Protein AF-A0A933CQG8-F1 (afdb_monomer_lite)

Radius of gyration: 30.36 Å; chains: 1; bounding box: 68×54×109 Å

Structure (mmCIF, N/CA/C/O backbone):
data_AF-A0A933CQG8-F1
#
_entry.id   AF-A0A933CQG8-F1
#
loop_
_atom_site.group_PDB
_atom_site.id
_atom_site.type_symbol
_atom_site.label_atom_id
_atom_site.label_alt_id
_atom_site.label_comp_id
_atom_site.label_asym_id
_atom_site.label_entity_id
_atom_site.label_seq_id
_atom_site.pdbx_PDB_ins_code
_atom_site.Cartn_x
_atom_site.Cartn_y
_atom_site.Cartn_z
_atom_site.occupancy
_atom_site.B_iso_or_equiv
_atom_site.auth_seq_id
_atom_site.auth_comp_id
_atom_site.auth_asym_id
_atom_site.auth_atom_id
_atom_site.pdbx_PDB_model_num
ATOM 1 N N . MET A 1 1 ? 24.947 -31.688 -73.181 1.00 35.81 1 MET A N 1
ATOM 2 C CA . MET A 1 1 ? 24.833 -31.392 -71.735 1.00 35.81 1 MET A CA 1
ATOM 3 C C . MET A 1 1 ? 23.467 -30.772 -71.477 1.00 35.81 1 MET A C 1
ATOM 5 O O . MET A 1 1 ? 23.182 -29.772 -72.109 1.00 35.81 1 MET A O 1
ATOM 9 N N . ARG A 1 2 ? 22.657 -31.445 -70.636 1.00 34.78 2 ARG A N 1
ATOM 10 C CA . ARG A 1 2 ? 21.621 -30.967 -69.684 1.00 34.78 2 ARG A CA 1
ATOM 11 C C . ARG A 1 2 ? 20.876 -29.656 -70.024 1.00 34.78 2 ARG A C 1
ATOM 13 O O . ARG A 1 2 ? 21.520 -28.645 -70.223 1.00 34.78 2 ARG A O 1
ATOM 20 N N . LEU A 1 3 ? 19.556 -29.510 -69.938 1.00 34.88 3 LEU A N 1
ATOM 21 C CA . LEU A 1 3 ? 18.417 -30.322 -69.493 1.00 34.88 3 LEU A CA 1
ATOM 22 C C . LEU A 1 3 ? 17.161 -29.470 -69.799 1.00 34.88 3 LEU A C 1
ATOM 24 O O . LEU A 1 3 ? 17.241 -28.243 -69.852 1.00 34.88 3 LEU A O 1
ATOM 28 N N . ALA A 1 4 ? 16.025 -30.133 -69.995 1.00 39.94 4 ALA A N 1
ATOM 29 C CA . ALA A 1 4 ? 14.718 -29.563 -70.312 1.00 39.94 4 ALA A CA 1
ATOM 30 C C . ALA A 1 4 ? 14.222 -28.499 -69.309 1.00 39.94 4 ALA A C 1
ATOM 32 O O . ALA A 1 4 ? 14.457 -28.604 -68.107 1.00 39.94 4 ALA A O 1
ATOM 33 N N . ARG A 1 5 ? 13.448 -27.520 -69.796 1.00 39.25 5 ARG A N 1
ATOM 34 C CA . ARG A 1 5 ? 12.555 -26.689 -68.973 1.00 39.25 5 ARG A CA 1
ATOM 35 C C . ARG A 1 5 ? 11.135 -26.813 -69.512 1.00 39.25 5 ARG A C 1
ATOM 37 O O . ARG A 1 5 ? 10.734 -26.085 -70.413 1.00 39.25 5 ARG A O 1
ATOM 44 N N . SER A 1 6 ? 10.407 -27.778 -68.963 1.00 39.97 6 SER A N 1
ATOM 45 C CA . SER A 1 6 ? 8.963 -27.907 -69.130 1.00 39.97 6 SER A CA 1
ATOM 46 C C . SER A 1 6 ? 8.258 -26.856 -68.273 1.00 39.97 6 SER A C 1
ATOM 48 O O . SER A 1 6 ? 8.493 -26.774 -67.068 1.00 39.97 6 SER A O 1
ATOM 50 N N . LEU A 1 7 ? 7.394 -26.063 -68.909 1.00 42.53 7 LEU A N 1
ATOM 51 C CA . LEU A 1 7 ? 6.357 -25.272 -68.252 1.00 42.53 7 LEU A CA 1
ATOM 52 C C . LEU A 1 7 ? 5.396 -26.230 -67.534 1.00 42.53 7 LEU A C 1
ATOM 54 O O . LEU A 1 7 ? 4.759 -27.057 -68.184 1.00 42.53 7 LEU A O 1
ATOM 58 N N . ALA A 1 8 ? 5.265 -26.095 -66.216 1.00 39.94 8 ALA A N 1
ATOM 59 C CA . ALA A 1 8 ? 4.191 -26.709 -65.447 1.00 39.94 8 ALA A CA 1
ATOM 60 C C . ALA A 1 8 ? 3.319 -25.596 -64.857 1.00 39.94 8 ALA A C 1
ATOM 62 O O . ALA A 1 8 ? 3.712 -24.877 -63.940 1.00 39.94 8 ALA A O 1
ATOM 63 N N . LEU A 1 9 ? 2.147 -25.447 -65.466 1.00 41.19 9 LEU A N 1
ATOM 64 C CA . LEU A 1 9 ? 1.018 -24.653 -65.015 1.00 41.19 9 LEU A CA 1
ATOM 65 C C . LEU A 1 9 ? 0.399 -25.359 -63.796 1.00 41.19 9 LEU A C 1
ATOM 67 O O . LEU A 1 9 ? -0.143 -26.450 -63.947 1.00 41.19 9 LEU A O 1
ATOM 71 N N . CYS A 1 10 ? 0.465 -24.754 -62.609 1.00 34.78 10 CYS A N 1
ATOM 72 C CA . CYS A 1 10 ? -0.277 -25.223 -61.437 1.00 34.78 10 CYS A CA 1
ATOM 73 C C . CYS A 1 10 ? -1.303 -24.171 -61.009 1.00 34.78 10 CYS A C 1
ATOM 75 O O . CYS A 1 10 ? -0.966 -23.124 -60.460 1.00 34.78 10 CYS A O 1
ATOM 77 N N . LEU A 1 11 ? -2.564 -24.501 -61.293 1.00 39.56 11 LEU A N 1
ATOM 78 C CA . LEU A 1 11 ? -3.783 -23.918 -60.741 1.00 39.56 11 LEU A CA 1
ATOM 79 C C . LEU A 1 11 ? -3.739 -23.972 -59.201 1.00 39.56 11 LEU A C 1
ATOM 81 O O . LEU A 1 11 ? -3.589 -25.054 -58.634 1.00 39.56 11 LEU A O 1
ATOM 85 N N . LEU A 1 12 ? -3.937 -22.838 -58.527 1.00 37.34 12 LEU A N 1
ATOM 86 C CA . LEU A 1 12 ? -4.222 -22.788 -57.090 1.00 37.34 12 LEU A CA 1
ATOM 87 C C . LEU A 1 12 ? -5.718 -22.517 -56.895 1.00 37.34 12 LEU A C 1
ATOM 89 O O . LEU A 1 12 ? -6.218 -21.432 -57.181 1.00 37.34 12 LEU A O 1
ATOM 93 N N . LEU A 1 13 ? -6.422 -23.558 -56.448 1.00 39.97 13 LEU A N 1
ATOM 94 C CA . LEU A 1 13 ? -7.816 -23.547 -56.013 1.00 39.97 13 LEU A CA 1
ATOM 95 C C . LEU A 1 13 ? -7.972 -22.676 -54.758 1.00 39.97 13 LEU A C 1
ATOM 97 O O . LEU A 1 13 ? -7.323 -22.918 -53.742 1.00 39.97 13 LEU A O 1
ATOM 101 N N . ALA A 1 14 ? -8.863 -21.687 -54.827 1.00 38.25 14 ALA A N 1
ATOM 102 C CA . ALA A 1 14 ? -9.300 -20.901 -53.681 1.00 38.25 14 ALA A CA 1
ATOM 103 C C . ALA A 1 14 ? -10.262 -21.730 -52.812 1.00 38.25 14 ALA A C 1
ATOM 105 O O . ALA A 1 14 ? -11.338 -22.116 -53.266 1.00 38.25 14 ALA A O 1
ATOM 106 N N . VAL A 1 15 ? -9.879 -21.986 -51.560 1.00 43.31 15 VAL A N 1
ATOM 107 C CA . VAL A 1 15 ? -10.769 -22.525 -50.523 1.00 43.31 15 VAL A CA 1
ATOM 108 C C . VAL A 1 15 ? -11.262 -21.345 -49.677 1.00 43.31 15 VAL A C 1
ATOM 110 O O . VAL A 1 15 ? -10.429 -20.662 -49.078 1.00 43.31 15 VAL A O 1
ATOM 113 N N . PRO A 1 16 ? -12.576 -21.065 -49.602 1.00 45.41 16 PRO A N 1
ATOM 114 C CA . PRO A 1 16 ? -13.098 -20.053 -48.696 1.00 45.41 16 PRO A CA 1
ATOM 115 C C . PRO A 1 16 ? -13.116 -20.635 -47.277 1.00 45.41 16 PRO A C 1
ATOM 117 O O . PRO A 1 16 ? -13.967 -21.453 -46.935 1.00 45.41 16 PRO A O 1
ATOM 120 N N . GLY A 1 17 ? -12.142 -20.246 -46.454 1.00 38.16 17 GLY A N 1
ATOM 121 C CA . GLY A 1 17 ? -12.185 -20.488 -45.013 1.00 38.16 17 GLY A CA 1
ATOM 122 C C . GLY A 1 17 ? -13.209 -19.558 -44.348 1.00 38.16 17 GLY A C 1
ATOM 123 O O . GLY A 1 17 ? -13.346 -18.411 -44.782 1.00 38.16 17 GLY A O 1
ATOM 124 N N . PRO A 1 18 ? -13.941 -20.011 -43.316 1.00 41.44 18 PRO A N 1
ATOM 125 C CA . PRO A 1 18 ? -14.878 -19.154 -42.608 1.00 41.44 18 PRO A CA 1
ATOM 126 C C . PRO A 1 18 ? -14.107 -18.012 -41.938 1.00 41.44 18 PRO A C 1
ATOM 128 O O . PRO A 1 18 ? -13.171 -18.241 -41.171 1.00 41.44 18 PRO A O 1
ATOM 131 N N . LEU A 1 19 ? -14.510 -16.776 -42.241 1.00 38.28 19 LEU A N 1
ATOM 132 C CA . LEU A 1 19 ? -14.136 -15.589 -41.483 1.00 38.28 19 LEU A CA 1
ATOM 133 C C . LEU A 1 19 ? -14.671 -15.771 -40.061 1.00 38.28 19 LEU A C 1
ATOM 135 O O . LEU A 1 19 ? -15.850 -15.542 -39.793 1.00 38.28 19 LEU A O 1
ATOM 139 N N . LEU A 1 20 ? -13.801 -16.215 -39.155 1.00 39.78 20 LEU A N 1
ATOM 140 C CA . LEU A 1 20 ? -14.005 -16.013 -37.731 1.00 39.78 20 LEU A CA 1
ATOM 141 C C . LEU A 1 20 ? -14.114 -14.503 -37.528 1.00 39.78 20 LEU A C 1
ATOM 143 O O . LEU A 1 20 ? -13.168 -13.760 -37.794 1.00 39.78 20 LEU A O 1
ATOM 147 N N . ALA A 1 21 ? -15.306 -14.063 -37.132 1.00 36.09 21 ALA A N 1
ATOM 148 C CA . ALA A 1 21 ? -15.549 -12.713 -36.669 1.00 36.09 21 ALA A CA 1
ATOM 149 C C . ALA A 1 21 ? -14.497 -12.396 -35.602 1.00 36.09 21 ALA A C 1
ATOM 151 O O . ALA A 1 21 ? -14.437 -13.064 -34.570 1.00 36.09 21 ALA A O 1
ATOM 152 N N . GLY A 1 22 ? -13.618 -11.442 -35.910 1.00 34.69 22 GLY A N 1
ATOM 153 C CA . GLY A 1 22 ? -12.606 -10.981 -34.978 1.00 34.69 22 GLY A CA 1
ATOM 154 C C . GLY A 1 22 ? -13.290 -10.489 -33.714 1.00 34.69 22 GLY A C 1
ATOM 155 O O . GLY A 1 22 ? -14.181 -9.639 -33.782 1.00 34.69 22 GLY A O 1
ATOM 156 N N . ASP A 1 23 ? -12.861 -11.040 -32.582 1.00 41.41 23 ASP A N 1
ATOM 157 C CA . ASP A 1 23 ? -13.063 -10.436 -31.275 1.00 41.41 23 ASP A CA 1
ATOM 158 C C . ASP A 1 23 ? -12.795 -8.935 -31.402 1.00 41.41 23 ASP A C 1
ATOM 160 O O . ASP A 1 23 ? -11.813 -8.522 -32.032 1.00 41.41 23 ASP A O 1
ATOM 164 N N . ALA A 1 24 ? -13.674 -8.109 -30.840 1.00 48.84 24 ALA A N 1
ATOM 165 C CA . ALA A 1 24 ? -13.410 -6.687 -30.712 1.00 48.84 24 ALA A CA 1
ATOM 166 C C . ALA A 1 24 ? -12.060 -6.537 -29.994 1.00 48.84 24 ALA A C 1
ATOM 168 O O . ALA A 1 24 ? -11.963 -6.801 -28.799 1.00 48.84 24 ALA A O 1
ATOM 169 N N . SER A 1 25 ? -11.011 -6.208 -30.755 1.00 64.12 25 SER A N 1
ATOM 170 C CA . SER A 1 25 ? -9.618 -6.247 -30.305 1.00 64.12 25 SER A CA 1
ATOM 171 C C . SER A 1 25 ? -9.488 -5.522 -28.972 1.00 64.12 25 SER A C 1
ATOM 173 O O . SER A 1 25 ? -9.688 -4.308 -28.907 1.00 64.12 25 SER A O 1
ATOM 175 N N . ALA A 1 26 ? -9.145 -6.266 -27.922 1.00 84.50 26 ALA A N 1
ATOM 176 C CA . ALA A 1 26 ? -8.785 -5.701 -26.632 1.00 84.50 26 ALA A CA 1
ATOM 177 C C . ALA A 1 26 ? -7.658 -4.676 -26.831 1.00 84.50 26 ALA A C 1
ATOM 179 O O . ALA A 1 26 ? -6.768 -4.873 -27.666 1.00 84.50 26 ALA A O 1
ATOM 180 N N . GLY A 1 27 ? -7.725 -3.557 -26.113 1.00 94.75 27 GLY A N 1
ATOM 181 C CA . GLY A 1 27 ? -6.685 -2.533 -26.172 1.00 94.75 27 GLY A CA 1
ATOM 182 C C . GLY A 1 27 ? -5.336 -3.074 -25.692 1.00 94.75 27 GLY A C 1
ATOM 183 O O . GLY A 1 27 ? -5.266 -3.923 -24.801 1.00 94.75 27 GLY A O 1
ATOM 184 N N . ARG A 1 28 ? -4.253 -2.568 -26.275 1.00 97.81 28 ARG A N 1
ATOM 185 C CA . ARG A 1 28 ? -2.875 -2.962 -25.977 1.00 97.81 28 ARG A CA 1
ATOM 186 C C . ARG A 1 28 ? -2.015 -1.728 -25.755 1.00 97.81 28 ARG A C 1
ATOM 188 O O . ARG A 1 28 ? -2.011 -0.818 -26.577 1.00 97.81 28 ARG A O 1
ATOM 195 N N . LEU A 1 29 ? -1.271 -1.709 -24.655 1.00 98.50 29 LEU A N 1
ATOM 196 C CA . LEU 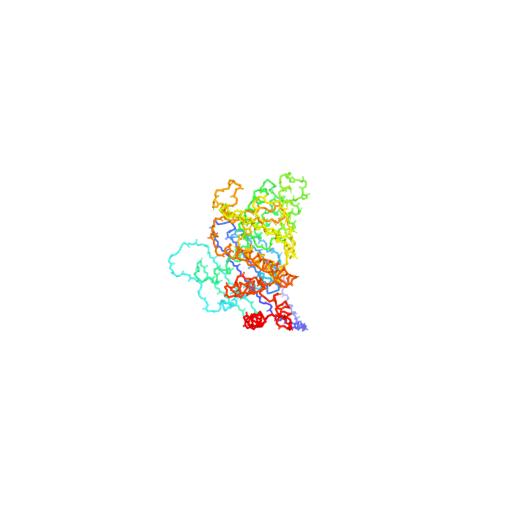A 1 29 ? -0.264 -0.701 -24.341 1.00 98.50 29 LEU A CA 1
ATOM 197 C C . LEU A 1 29 ? 1.127 -1.307 -24.485 1.00 98.50 29 LEU A C 1
ATOM 199 O O . LEU A 1 29 ? 1.399 -2.369 -23.936 1.00 98.50 29 LEU A O 1
ATOM 203 N N . THR A 1 30 ? 2.020 -0.620 -25.186 1.00 98.62 30 THR A N 1
ATOM 204 C CA . THR A 1 30 ? 3.440 -0.977 -25.253 1.00 98.62 30 THR A CA 1
ATOM 205 C C . THR A 1 30 ? 4.273 0.172 -24.716 1.00 98.62 30 THR A C 1
ATOM 207 O O . THR A 1 30 ? 4.128 1.302 -25.172 1.00 98.62 30 THR A O 1
ATOM 210 N N . PHE A 1 31 ? 5.175 -0.123 -23.789 1.00 98.69 31 PHE A N 1
ATOM 211 C CA . PHE A 1 31 ? 6.208 0.788 -23.314 1.00 98.69 31 PHE A CA 1
ATOM 212 C C . PHE A 1 31 ? 7.575 0.250 -23.718 1.00 98.69 31 PHE A C 1
ATOM 214 O O . PHE A 1 31 ? 7.874 -0.918 -23.472 1.00 98.69 31 PHE A O 1
ATOM 221 N N . VAL A 1 32 ? 8.407 1.097 -24.314 1.00 98.50 32 VAL A N 1
ATOM 222 C CA . VAL A 1 32 ? 9.805 0.798 -24.628 1.00 98.50 32 VAL A CA 1
ATOM 223 C C . VAL A 1 32 ? 10.685 1.867 -24.004 1.00 98.50 32 VAL A C 1
ATOM 225 O O . VAL A 1 32 ? 10.403 3.052 -24.154 1.00 98.50 32 VAL A O 1
ATOM 228 N N . LYS A 1 33 ? 11.764 1.459 -23.339 1.00 98.12 33 LYS A N 1
ATOM 229 C CA . LYS A 1 33 ? 12.831 2.339 -22.863 1.00 98.12 33 LYS A CA 1
ATOM 230 C C . LYS A 1 33 ? 14.167 1.848 -23.396 1.00 98.12 33 LYS A C 1
ATOM 232 O O . LYS A 1 33 ? 14.472 0.660 -23.306 1.00 98.12 33 LYS A O 1
ATOM 237 N N . THR A 1 34 ? 14.970 2.765 -23.921 1.00 97.31 34 THR A N 1
ATOM 238 C CA . THR A 1 34 ? 16.348 2.499 -24.335 1.00 97.31 34 THR A CA 1
ATOM 239 C C . THR A 1 34 ? 17.276 3.535 -23.722 1.00 97.31 34 THR A C 1
ATOM 241 O O . THR A 1 34 ? 17.128 4.732 -23.957 1.00 97.31 34 THR A O 1
ATOM 244 N N . PHE A 1 35 ? 18.232 3.085 -22.914 1.00 95.50 35 PHE A N 1
ATOM 245 C CA . PHE A 1 35 ? 19.209 3.943 -22.259 1.00 95.50 35 PHE A CA 1
ATOM 246 C C . PHE A 1 35 ? 20.572 3.249 -22.180 1.00 95.50 35 PHE A C 1
ATOM 248 O O . PHE A 1 35 ? 20.802 2.375 -21.343 1.00 95.50 35 PHE A O 1
ATOM 255 N N . LYS A 1 36 ? 21.483 3.634 -23.077 1.00 91.94 36 LYS A N 1
ATOM 256 C CA . LYS A 1 36 ? 22.818 3.028 -23.185 1.00 91.94 36 LYS A CA 1
ATOM 257 C C . LYS A 1 36 ? 23.616 3.182 -21.890 1.00 91.94 36 LYS A C 1
ATOM 259 O O . LYS A 1 36 ? 23.589 4.246 -21.275 1.00 91.94 36 LYS A O 1
ATOM 264 N N . GLY A 1 37 ? 24.332 2.131 -21.498 1.00 88.62 37 GLY A N 1
ATOM 265 C CA . GLY A 1 37 ? 25.109 2.095 -20.258 1.00 88.62 37 GLY A CA 1
ATOM 266 C C . GLY A 1 37 ? 24.280 1.900 -18.983 1.00 88.62 37 GLY A C 1
ATOM 267 O O . GLY A 1 37 ? 24.855 1.859 -17.897 1.00 88.62 37 GLY A O 1
ATOM 268 N N . SER A 1 38 ? 22.953 1.769 -19.086 1.00 91.94 38 SER A N 1
ATOM 269 C CA . SER A 1 38 ? 22.105 1.378 -17.957 1.00 91.94 38 SER A CA 1
ATOM 270 C C . SER A 1 38 ? 21.897 -0.136 -17.905 1.00 91.94 38 SER A C 1
ATOM 272 O O . SER A 1 38 ? 22.234 -0.859 -18.838 1.00 91.94 38 SER A O 1
ATOM 274 N N . VAL A 1 39 ? 21.372 -0.641 -16.789 1.00 89.06 39 VAL A N 1
ATOM 275 C CA . VAL A 1 39 ? 21.094 -2.071 -16.622 1.00 89.06 39 VAL A CA 1
ATOM 276 C C . VAL A 1 39 ? 19.637 -2.248 -16.184 1.00 89.06 39 VAL A C 1
ATOM 278 O O . VAL A 1 39 ? 19.313 -1.908 -15.042 1.00 89.06 39 VAL A O 1
ATOM 281 N N . PRO A 1 40 ? 18.758 -2.786 -17.049 1.00 93.38 40 PRO A N 1
ATOM 282 C CA . PRO A 1 40 ? 18.993 -3.135 -18.459 1.00 93.38 40 PRO A CA 1
ATOM 283 C C . PRO A 1 40 ? 19.047 -1.900 -19.381 1.00 93.38 40 PRO A C 1
ATOM 285 O O . PRO A 1 40 ? 18.393 -0.897 -19.107 1.00 93.38 40 PRO A O 1
ATOM 288 N N . GLU A 1 41 ? 19.768 -1.993 -20.502 1.00 95.94 41 GLU A N 1
ATOM 289 C CA . GLU A 1 41 ? 19.834 -0.913 -21.502 1.00 95.94 41 GLU A CA 1
ATOM 290 C C . GLU A 1 41 ? 18.546 -0.792 -22.311 1.00 95.94 41 GLU A C 1
ATOM 292 O O . GLU A 1 41 ? 18.171 0.301 -22.727 1.00 95.94 41 GLU A O 1
ATOM 297 N N . PHE A 1 42 ? 17.875 -1.917 -22.541 1.00 97.12 42 PHE A N 1
ATOM 298 C CA . PHE A 1 42 ? 16.604 -2.008 -23.239 1.00 97.12 42 PHE A CA 1
ATOM 299 C C . PHE A 1 42 ? 15.553 -2.623 -22.325 1.00 97.12 42 PHE A C 1
ATOM 301 O O . PHE A 1 42 ? 15.814 -3.579 -21.595 1.00 97.12 42 PHE A O 1
ATOM 308 N N . THR A 1 43 ? 14.345 -2.077 -22.359 1.00 98.00 43 THR A N 1
ATOM 309 C CA . THR A 1 43 ? 13.167 -2.652 -21.712 1.00 98.00 43 THR A CA 1
ATOM 310 C C . THR A 1 43 ? 11.971 -2.456 -22.616 1.00 98.00 43 THR A C 1
ATOM 312 O O . THR A 1 43 ? 11.705 -1.336 -23.043 1.00 98.00 43 THR A O 1
ATOM 315 N N . ARG A 1 44 ? 11.220 -3.525 -22.862 1.00 98.50 44 ARG A N 1
ATOM 316 C CA . ARG A 1 44 ? 9.930 -3.483 -23.537 1.00 98.50 44 ARG A CA 1
ATOM 317 C C . ARG A 1 44 ? 8.902 -4.238 -22.716 1.00 98.50 44 ARG A C 1
ATOM 319 O O . ARG A 1 44 ? 9.127 -5.383 -22.341 1.00 98.50 44 ARG A O 1
ATOM 326 N N . ILE A 1 45 ? 7.780 -3.583 -22.456 1.00 98.62 45 ILE A N 1
ATOM 327 C CA . ILE A 1 45 ? 6.639 -4.152 -21.748 1.00 98.62 45 ILE A CA 1
ATOM 328 C C . ILE A 1 45 ? 5.418 -3.975 -22.634 1.00 98.62 45 ILE A C 1
ATOM 330 O O . ILE A 1 45 ? 5.126 -2.859 -23.063 1.00 98.62 45 ILE A O 1
ATOM 334 N N . VAL A 1 46 ? 4.705 -5.061 -22.896 1.00 98.50 46 VAL A N 1
ATOM 335 C CA . VAL A 1 46 ? 3.414 -5.042 -23.588 1.00 98.50 46 VAL A CA 1
ATOM 336 C C . VAL A 1 46 ? 2.352 -5.475 -22.591 1.00 98.50 46 VAL A C 1
ATOM 338 O O . VAL A 1 46 ? 2.571 -6.447 -21.881 1.00 98.50 46 VAL A O 1
ATOM 341 N N . VAL A 1 47 ? 1.229 -4.765 -22.520 1.00 98.31 47 VAL A N 1
ATOM 342 C CA . VAL A 1 47 ? 0.103 -5.060 -21.624 1.00 98.31 47 VAL A CA 1
ATOM 343 C C . VAL A 1 47 ? -1.197 -5.004 -22.413 1.00 98.31 47 VAL A C 1
ATOM 345 O O . VAL A 1 47 ? -1.499 -3.997 -23.049 1.00 98.31 47 VAL A O 1
ATOM 348 N N . GLU A 1 48 ? -1.988 -6.064 -22.344 1.00 97.62 48 GLU A N 1
ATOM 349 C CA . GLU A 1 48 ? -3.342 -6.128 -22.890 1.00 97.62 48 GLU A CA 1
ATOM 350 C C . GLU A 1 48 ? -4.392 -5.710 -21.846 1.00 97.62 48 GLU A C 1
ATOM 352 O O . GLU A 1 48 ? -4.184 -5.867 -20.640 1.00 97.62 48 GLU A O 1
ATOM 357 N N . GLU A 1 49 ? -5.558 -5.223 -22.294 1.00 94.69 49 GLU A N 1
ATOM 358 C CA . GLU A 1 49 ? -6.688 -4.827 -21.423 1.00 94.69 49 GLU A CA 1
ATOM 359 C C . GLU A 1 49 ? -7.157 -5.972 -20.500 1.00 94.69 49 GLU A C 1
ATOM 361 O O . GLU A 1 49 ? -7.687 -5.722 -19.421 1.00 94.69 49 GLU A O 1
ATOM 366 N N . ASN A 1 50 ? -6.921 -7.233 -20.880 1.00 94.06 50 ASN A N 1
ATOM 367 C CA . ASN A 1 50 ? -7.252 -8.421 -20.081 1.00 94.06 50 ASN A CA 1
ATOM 368 C C . ASN A 1 50 ? -6.204 -8.757 -18.985 1.00 94.06 50 ASN A C 1
ATOM 370 O O . ASN A 1 50 ? -6.385 -9.719 -18.226 1.00 94.06 50 ASN A O 1
ATOM 374 N N . GLY A 1 51 ? -5.109 -7.992 -18.912 1.00 94.81 51 GLY A N 1
ATOM 375 C CA . GLY A 1 51 ? -4.008 -8.158 -17.964 1.00 94.81 51 GLY A CA 1
ATOM 376 C C . GLY A 1 51 ? -2.883 -9.095 -18.413 1.00 94.81 51 GLY A C 1
ATOM 377 O O . GLY A 1 51 ? -1.911 -9.241 -17.673 1.00 94.81 51 GLY A O 1
ATOM 378 N N . GLN A 1 52 ? -2.970 -9.722 -19.590 1.00 97.62 52 GLN A N 1
ATOM 379 C CA . GLN A 1 52 ? -1.841 -10.439 -20.190 1.00 97.62 52 GLN A CA 1
ATOM 380 C C . GLN A 1 52 ? -0.730 -9.451 -20.536 1.00 97.62 52 GLN A C 1
ATOM 382 O O . GLN A 1 52 ? -0.995 -8.368 -21.060 1.00 97.62 52 GLN A O 1
ATOM 387 N N . ALA A 1 53 ? 0.510 -9.813 -20.226 1.00 97.81 53 ALA A N 1
ATOM 388 C CA . ALA A 1 53 ? 1.648 -8.950 -20.460 1.00 97.81 53 ALA A CA 1
ATOM 389 C C . ALA A 1 53 ? 2.889 -9.734 -20.888 1.00 97.81 53 ALA A C 1
ATOM 391 O O . ALA A 1 53 ? 3.052 -10.906 -20.549 1.00 97.81 53 ALA A O 1
ATOM 392 N N . THR A 1 54 ? 3.781 -9.067 -21.616 1.00 98.25 54 THR A N 1
ATOM 393 C CA . THR A 1 54 ? 5.101 -9.602 -21.961 1.00 98.25 54 THR A CA 1
ATOM 394 C C . THR A 1 54 ? 6.196 -8.618 -21.592 1.00 98.25 54 THR A C 1
ATOM 396 O O . THR A 1 54 ? 5.998 -7.402 -21.633 1.00 98.25 54 THR A O 1
ATOM 399 N N . TYR A 1 55 ? 7.349 -9.150 -21.199 1.00 98.19 55 TYR A N 1
ATOM 400 C CA . TYR A 1 55 ? 8.543 -8.390 -20.859 1.00 98.19 55 TYR A CA 1
ATOM 401 C C . TYR A 1 55 ? 9.731 -8.859 -21.693 1.00 98.19 55 TYR A C 1
ATOM 403 O O . TYR A 1 55 ? 9.978 -10.055 -21.819 1.00 98.19 55 TYR A O 1
ATOM 411 N N . GLN A 1 56 ? 10.487 -7.903 -22.221 1.00 97.25 56 GLN A N 1
ATOM 412 C CA . GLN A 1 56 ? 11.800 -8.113 -22.821 1.00 97.25 56 GLN A CA 1
ATOM 413 C C . GLN A 1 56 ? 12.775 -7.120 -22.201 1.00 97.25 56 GLN A C 1
ATOM 415 O O . GLN A 1 56 ? 12.463 -5.932 -22.084 1.00 97.25 56 GLN A O 1
ATOM 420 N N . GLY A 1 57 ? 13.963 -7.585 -21.840 1.00 94.06 57 GLY A N 1
ATOM 421 C CA . GLY A 1 57 ? 14.995 -6.748 -21.242 1.00 94.06 57 GLY A CA 1
ATOM 422 C C . GLY A 1 57 ? 16.392 -7.210 -21.626 1.00 94.06 57 GLY A C 1
ATOM 423 O O . GLY A 1 57 ? 16.584 -8.342 -22.047 1.00 94.06 57 GLY A O 1
ATOM 424 N N . GLY A 1 58 ? 17.389 -6.343 -21.493 1.00 92.25 58 GLY A N 1
ATOM 425 C CA . GLY A 1 58 ? 18.778 -6.716 -21.762 1.00 92.25 58 GLY A CA 1
ATOM 426 C C . GLY A 1 58 ? 19.559 -5.601 -22.431 1.00 92.25 58 GLY A C 1
ATOM 427 O O . GLY A 1 58 ? 19.341 -4.424 -22.133 1.00 92.25 58 GLY A O 1
ATOM 428 N N . ARG A 1 59 ? 20.484 -5.983 -23.312 1.00 92.19 59 ARG A N 1
ATOM 429 C CA . ARG A 1 59 ? 21.204 -5.043 -24.178 1.00 92.19 59 ARG A CA 1
ATOM 430 C C . ARG A 1 59 ? 20.300 -4.601 -25.322 1.00 92.19 59 ARG A C 1
ATOM 432 O O . ARG A 1 59 ? 19.375 -5.321 -25.690 1.00 92.19 59 ARG A O 1
ATOM 439 N N . ALA A 1 60 ? 20.561 -3.425 -25.883 1.00 87.19 60 ALA A N 1
ATOM 440 C CA . ALA A 1 60 ? 19.753 -2.916 -26.990 1.00 87.19 60 ALA A CA 1
ATOM 441 C C . ALA A 1 60 ? 19.913 -3.752 -28.270 1.00 87.19 60 ALA A C 1
ATOM 443 O O . ALA A 1 60 ? 18.944 -3.939 -29.002 1.00 87.19 60 ALA A O 1
ATOM 444 N N . GLU A 1 61 ? 21.115 -4.272 -28.527 1.00 88.75 61 GLU A N 1
ATOM 445 C CA . GLU A 1 61 ? 21.413 -5.079 -29.715 1.00 88.75 61 GLU A CA 1
ATOM 446 C C . GLU A 1 61 ? 20.987 -6.547 -29.569 1.00 88.75 61 GLU A C 1
ATOM 448 O O . GLU A 1 61 ? 20.778 -7.230 -30.568 1.00 88.75 61 GLU A O 1
ATOM 453 N N . GLU A 1 62 ? 20.852 -7.025 -28.333 1.00 89.81 62 GLU A N 1
ATOM 454 C CA . GLU A 1 62 ? 20.534 -8.417 -28.012 1.00 89.81 62 GLU A CA 1
ATOM 455 C C . GLU A 1 62 ? 19.578 -8.462 -26.805 1.00 89.81 62 GLU A C 1
ATOM 457 O O . GLU A 1 62 ? 19.995 -8.723 -25.668 1.00 89.81 62 GLU A O 1
ATOM 462 N N . PRO A 1 63 ? 18.293 -8.115 -27.013 1.00 87.38 63 PRO A N 1
ATOM 463 C CA . PRO A 1 63 ? 17.286 -8.209 -25.966 1.00 87.38 63 PRO A CA 1
ATOM 464 C C . PRO A 1 63 ? 16.968 -9.675 -25.651 1.00 87.38 63 PRO A C 1
ATOM 466 O O . PRO A 1 63 ? 17.110 -10.554 -26.501 1.00 87.38 63 PRO A O 1
ATOM 469 N N . SER A 1 64 ? 16.489 -9.940 -24.435 1.00 90.19 64 SER A N 1
ATOM 470 C CA . SER A 1 64 ? 15.995 -11.264 -24.068 1.00 90.19 64 SER A CA 1
ATOM 471 C C . SER A 1 64 ? 14.745 -11.661 -24.859 1.00 90.19 64 SER A C 1
ATOM 473 O O . SER A 1 64 ? 13.997 -10.824 -25.385 1.00 90.19 64 SER A O 1
ATOM 475 N N . GLU A 1 65 ? 14.508 -12.972 -24.911 1.00 91.50 65 GLU A N 1
ATOM 476 C CA . GLU A 1 65 ? 13.248 -13.519 -25.402 1.00 91.50 65 GLU A CA 1
ATOM 477 C C . GLU A 1 65 ? 12.063 -12.968 -24.587 1.00 91.50 65 GLU A C 1
ATOM 479 O O . GLU A 1 65 ? 12.191 -12.787 -23.369 1.00 91.50 65 GLU A O 1
ATOM 484 N N . PRO A 1 66 ? 10.909 -12.689 -25.228 1.00 94.06 66 PRO A N 1
ATOM 485 C CA . PRO A 1 66 ? 9.726 -12.229 -24.521 1.00 94.06 66 PRO A CA 1
ATOM 486 C C . PRO A 1 66 ? 9.253 -13.249 -23.492 1.00 94.06 66 PRO A C 1
ATOM 488 O O . PRO A 1 66 ? 8.890 -14.376 -23.820 1.00 94.06 66 PRO A O 1
ATOM 491 N N . ASP A 1 67 ? 9.188 -12.800 -22.249 1.00 93.81 67 ASP A N 1
ATOM 492 C CA . ASP A 1 67 ? 8.683 -13.569 -21.127 1.00 93.81 67 ASP A CA 1
ATOM 493 C C . ASP A 1 67 ? 7.260 -13.121 -20.778 1.00 93.81 67 ASP A C 1
ATOM 495 O O . ASP A 1 67 ? 6.983 -11.924 -20.654 1.00 93.81 67 ASP A O 1
ATOM 499 N N . SER A 1 68 ? 6.343 -14.082 -20.670 1.00 96.56 68 SER A N 1
ATOM 500 C CA . SER A 1 68 ? 4.912 -13.824 -20.490 1.00 96.56 68 SER A CA 1
ATOM 501 C C . SER A 1 68 ? 4.525 -13.865 -19.019 1.00 96.56 68 SER A C 1
ATOM 503 O O . SER A 1 68 ? 4.918 -14.758 -18.275 1.00 96.56 68 SER A O 1
ATOM 505 N N . PHE A 1 69 ? 3.693 -12.921 -18.600 1.00 95.88 69 PHE A N 1
ATOM 506 C CA . PHE A 1 69 ? 3.188 -12.837 -17.237 1.00 95.88 69 PHE A CA 1
ATOM 507 C C . PHE A 1 69 ? 1.792 -12.211 -17.220 1.00 95.88 69 PHE A C 1
ATOM 509 O O . PHE A 1 69 ? 1.244 -11.813 -18.251 1.00 95.88 69 PHE A O 1
ATOM 516 N N . ARG A 1 70 ? 1.187 -12.142 -16.033 1.00 95.38 70 ARG A N 1
ATOM 517 C CA . ARG A 1 70 ? -0.124 -11.524 -15.844 1.00 95.38 70 ARG A CA 1
ATOM 518 C C . ARG A 1 70 ? -0.055 -10.434 -14.786 1.00 95.38 70 ARG A C 1
ATOM 520 O O . ARG A 1 70 ? 0.516 -10.641 -13.719 1.00 95.38 70 ARG A O 1
ATOM 527 N N . LEU A 1 71 ? -0.643 -9.288 -15.100 1.00 93.06 71 LEU A N 1
ATOM 528 C CA . LEU A 1 71 ? -0.856 -8.190 -14.166 1.00 93.06 71 LEU A CA 1
ATOM 529 C C . LEU A 1 71 ? -2.190 -8.355 -13.435 1.00 93.06 71 LEU A C 1
ATOM 531 O O . LEU A 1 71 ? -3.153 -8.912 -13.974 1.00 93.06 71 LEU A O 1
ATOM 535 N N . SER A 1 72 ? -2.250 -7.848 -12.207 1.00 86.94 72 SER A N 1
ATOM 536 C CA . SER A 1 72 ? -3.488 -7.784 -11.441 1.00 86.94 72 SER A CA 1
ATOM 537 C C . SER A 1 72 ? -4.470 -6.780 -12.057 1.00 86.94 72 SER A C 1
ATOM 539 O O . SER A 1 72 ? -4.083 -5.770 -12.652 1.00 86.94 72 SER A O 1
ATOM 541 N N . VAL A 1 73 ? -5.770 -7.022 -11.864 1.00 85.06 73 VAL A N 1
ATOM 542 C CA . VAL A 1 73 ? -6.840 -6.138 -12.364 1.00 85.06 73 VAL A CA 1
ATOM 543 C C . VAL A 1 73 ? -6.653 -4.672 -11.931 1.00 85.06 73 VAL A C 1
ATOM 545 O O . VAL A 1 73 ? -6.817 -3.798 -12.789 1.00 85.06 73 VAL A O 1
ATOM 548 N N . PRO A 1 74 ? -6.278 -4.353 -10.670 1.00 82.94 74 PRO A N 1
ATOM 549 C CA . PRO A 1 74 ? -6.033 -2.971 -10.259 1.00 82.94 74 PRO A CA 1
ATOM 550 C C . PRO A 1 74 ? -4.898 -2.294 -11.035 1.00 82.94 74 PRO A C 1
ATOM 552 O O . PRO A 1 74 ? -5.048 -1.143 -11.447 1.00 82.94 74 PRO A O 1
ATOM 555 N N . VAL A 1 75 ? -3.784 -2.997 -11.273 1.00 87.00 75 VAL A N 1
ATOM 556 C CA . VAL A 1 75 ? -2.637 -2.442 -12.008 1.00 87.00 75 VAL A CA 1
ATOM 557 C C . VAL A 1 75 ? -2.992 -2.238 -13.477 1.00 87.00 75 VAL A C 1
ATOM 559 O O . VAL A 1 75 ? -2.793 -1.141 -13.999 1.00 87.00 75 VAL A O 1
ATOM 562 N N . THR A 1 76 ? -3.598 -3.233 -14.131 1.00 94.38 76 THR A N 1
ATOM 563 C CA . THR A 1 76 ? -4.060 -3.103 -15.521 1.00 94.38 76 THR A CA 1
ATOM 564 C C . THR A 1 76 ? -5.043 -1.942 -15.671 1.00 94.38 76 THR A C 1
ATOM 566 O O . THR A 1 76 ? -4.849 -1.074 -16.520 1.00 94.38 76 THR A O 1
ATOM 569 N N . SER A 1 77 ? -6.044 -1.846 -14.792 1.00 90.88 77 SER A N 1
ATOM 570 C CA . SER A 1 77 ? -7.021 -0.749 -14.818 1.00 90.88 77 SER A CA 1
ATOM 571 C C . SER A 1 77 ? -6.355 0.618 -14.645 1.00 90.88 77 SER A C 1
ATOM 573 O O . SER A 1 77 ? -6.717 1.569 -15.339 1.00 90.88 77 SER A O 1
ATOM 575 N N . ARG A 1 78 ? -5.346 0.730 -13.765 1.00 94.06 78 ARG A N 1
ATOM 576 C CA . ARG A 1 78 ? -4.595 1.980 -13.572 1.00 94.06 78 ARG A CA 1
ATOM 577 C C . ARG A 1 78 ? -3.836 2.385 -14.834 1.00 94.06 78 ARG A C 1
ATOM 579 O O . ARG A 1 78 ? -3.933 3.544 -15.231 1.00 94.06 78 ARG A O 1
ATOM 586 N N . LEU A 1 79 ? -3.137 1.453 -15.483 1.00 97.25 79 LEU A N 1
ATOM 587 C CA . LEU A 1 79 ? -2.395 1.720 -16.722 1.00 97.25 79 LEU A CA 1
ATOM 588 C C . LEU A 1 79 ? -3.313 2.243 -17.837 1.00 97.25 79 LEU A C 1
ATOM 590 O O . LEU A 1 79 ? -3.024 3.276 -18.443 1.00 97.25 79 LEU A O 1
ATOM 594 N N . PHE A 1 80 ? -4.448 1.579 -18.073 1.00 97.50 80 PHE A N 1
ATOM 595 C CA . PHE A 1 80 ? -5.397 1.999 -19.111 1.00 97.50 80 PHE A CA 1
ATOM 596 C C . PHE A 1 80 ? -6.156 3.280 -18.749 1.00 97.50 80 PHE A C 1
ATOM 598 O O . PHE A 1 80 ? -6.452 4.077 -19.638 1.00 97.50 80 PHE A O 1
ATOM 605 N N . SER A 1 81 ? -6.409 3.535 -17.462 1.00 96.25 81 SER A N 1
ATOM 606 C CA . SER A 1 81 ? -6.965 4.811 -16.996 1.00 96.25 81 SER A CA 1
ATOM 607 C C . SER A 1 81 ? -6.009 5.979 -17.265 1.00 96.25 81 SER A C 1
ATOM 609 O O . SER A 1 81 ? -6.438 7.006 -17.792 1.00 96.25 81 SER A O 1
ATOM 611 N N . LEU A 1 82 ? -4.713 5.814 -16.980 1.00 96.25 82 LEU A N 1
ATOM 612 C CA . LEU A 1 82 ? -3.687 6.821 -17.274 1.00 96.25 82 LEU A CA 1
ATOM 613 C C . LEU A 1 82 ? -3.528 7.045 -18.785 1.00 96.25 82 LEU A C 1
ATOM 615 O O . LEU A 1 82 ? -3.452 8.188 -19.232 1.00 96.25 82 LEU A O 1
ATOM 619 N N . ALA A 1 83 ? -3.543 5.974 -19.585 1.00 97.62 83 ALA A N 1
ATOM 620 C CA . ALA A 1 83 ? -3.539 6.089 -21.042 1.00 97.62 83 ALA A CA 1
ATOM 621 C C . ALA A 1 83 ? -4.779 6.837 -21.564 1.00 97.62 83 ALA A C 1
ATOM 623 O O . ALA A 1 83 ? -4.645 7.719 -22.410 1.00 97.62 83 ALA A O 1
ATOM 624 N N . GLY A 1 84 ? -5.968 6.554 -21.022 1.00 96.88 84 GLY A N 1
ATOM 625 C CA . GLY A 1 84 ? -7.202 7.270 -21.357 1.00 96.88 84 GLY A CA 1
ATOM 626 C C . GLY A 1 84 ? -7.148 8.758 -20.997 1.00 96.88 84 GLY A C 1
ATOM 627 O O . GLY A 1 84 ? -7.530 9.597 -21.809 1.00 96.88 84 GLY A O 1
ATOM 628 N N . ALA A 1 85 ? -6.588 9.105 -19.833 1.00 96.94 85 ALA A N 1
ATOM 629 C CA . ALA A 1 85 ? -6.360 10.496 -19.427 1.00 96.94 85 ALA A CA 1
ATOM 630 C C . ALA A 1 85 ? -5.370 11.235 -20.350 1.00 96.94 85 ALA A C 1
ATOM 632 O O . ALA A 1 85 ? -5.464 12.448 -20.525 1.00 96.94 85 ALA A O 1
ATOM 633 N N . LEU A 1 86 ? -4.462 10.500 -20.996 1.00 97.44 86 LEU A N 1
ATOM 634 C CA . LEU A 1 86 ? -3.567 10.994 -22.047 1.00 97.44 86 LEU A CA 1
ATOM 635 C C . LEU A 1 86 ? -4.188 10.893 -23.450 1.00 97.44 86 LEU A C 1
ATOM 637 O O . LEU A 1 86 ? -3.462 10.898 -24.443 1.00 97.44 86 LEU A O 1
ATOM 641 N N . ASN A 1 87 ? -5.515 10.769 -23.554 1.00 96.50 87 ASN A N 1
ATOM 642 C CA . ASN A 1 87 ? -6.248 10.618 -24.813 1.00 96.50 87 ASN A CA 1
ATOM 643 C C . ASN A 1 87 ? -5.714 9.473 -25.699 1.00 96.50 87 ASN A C 1
ATOM 645 O O . ASN A 1 87 ? -5.666 9.582 -26.927 1.00 96.50 87 ASN A O 1
ATOM 649 N N . TYR A 1 88 ? -5.239 8.391 -25.075 1.00 96.50 88 TYR A N 1
ATOM 650 C CA . TYR A 1 88 ? -4.545 7.287 -25.741 1.00 96.50 88 TYR A CA 1
ATOM 651 C C . TYR A 1 88 ? -3.440 7.781 -26.683 1.00 96.50 88 TYR A C 1
ATOM 653 O O . TYR A 1 88 ? -3.306 7.322 -27.813 1.00 96.50 88 TYR A O 1
ATOM 661 N N . PHE A 1 89 ? -2.686 8.785 -26.236 1.00 96.69 89 PHE A N 1
ATOM 662 C CA . PHE A 1 89 ? -1.567 9.408 -26.949 1.00 96.69 89 PHE A CA 1
ATOM 663 C C . PHE A 1 89 ? -1.936 10.110 -28.269 1.00 96.69 89 PHE A C 1
ATOM 665 O O . PHE A 1 89 ? -1.052 10.529 -29.016 1.00 96.69 89 PHE A O 1
ATOM 672 N N . ARG A 1 90 ? -3.228 10.312 -28.565 1.00 94.81 90 ARG A N 1
ATOM 673 C CA . ARG A 1 90 ? -3.672 11.050 -29.757 1.00 94.81 90 ARG A CA 1
ATOM 674 C C . ARG A 1 90 ? -3.409 12.540 -29.617 1.00 94.81 90 ARG A C 1
ATOM 676 O O . ARG A 1 90 ? -3.990 13.204 -28.760 1.00 94.81 90 ARG A O 1
ATOM 683 N N . GLY A 1 91 ? -2.563 13.066 -30.502 1.00 91.38 91 GLY A N 1
ATOM 684 C CA . GLY A 1 91 ? -2.244 14.495 -30.558 1.00 91.38 91 GLY A CA 1
ATOM 685 C C . GLY A 1 91 ? -1.462 15.010 -29.345 1.00 91.38 91 GLY A C 1
ATOM 686 O O . GLY A 1 91 ? -1.340 16.221 -29.176 1.00 91.38 91 GLY A O 1
ATOM 687 N N . VAL A 1 92 ? -0.930 14.117 -28.503 1.00 91.25 92 VAL A N 1
ATOM 688 C CA . VAL A 1 92 ? -0.187 14.491 -27.296 1.00 91.25 92 VAL A CA 1
ATOM 689 C C . VAL A 1 92 ? 1.294 14.664 -27.620 1.00 91.25 92 VAL A C 1
ATOM 691 O O . VAL A 1 92 ? 1.907 13.818 -28.266 1.00 91.25 92 VAL A O 1
ATOM 694 N N . LYS A 1 93 ? 1.892 15.752 -27.126 1.00 92.81 93 LYS A N 1
ATOM 695 C CA . LYS A 1 93 ? 3.345 15.958 -27.131 1.00 92.81 93 LYS A CA 1
ATOM 696 C C . LYS A 1 93 ? 3.863 15.816 -25.707 1.00 92.81 93 LYS A C 1
ATOM 698 O O . LYS A 1 93 ? 3.537 16.639 -24.857 1.00 92.81 93 LYS A O 1
ATOM 703 N N . LEU A 1 94 ? 4.631 14.758 -25.453 1.00 94.06 94 LEU A N 1
ATOM 704 C CA . LEU A 1 94 ? 5.193 14.483 -24.126 1.00 94.06 94 LEU A CA 1
ATOM 705 C C . LEU A 1 94 ? 6.607 15.035 -23.944 1.00 94.06 94 LEU A C 1
ATOM 707 O O . LEU A 1 94 ? 6.984 15.311 -22.807 1.00 94.06 94 LEU A O 1
ATOM 711 N N . GLU A 1 95 ? 7.350 15.214 -25.039 1.00 94.62 95 GLU A N 1
ATOM 712 C CA . GLU A 1 95 ? 8.732 15.693 -25.008 1.00 94.62 95 GLU A CA 1
ATOM 713 C C . GLU A 1 95 ? 8.832 17.101 -24.420 1.00 94.62 95 GLU A C 1
ATOM 715 O O . GLU A 1 95 ? 8.221 18.055 -24.910 1.00 94.62 95 GLU A O 1
ATOM 720 N N . TYR A 1 96 ? 9.649 17.232 -23.380 1.00 92.12 96 TYR A N 1
ATOM 721 C CA . TYR A 1 96 ? 10.040 18.519 -22.835 1.00 92.12 96 TYR A CA 1
ATOM 722 C C . TYR A 1 96 ? 11.085 19.182 -23.735 1.00 92.12 96 TYR A C 1
ATOM 724 O O . TYR A 1 96 ? 12.132 18.617 -24.024 1.00 92.12 96 TYR A O 1
ATOM 732 N N . THR A 1 97 ? 10.810 20.407 -24.171 1.00 89.06 97 THR A N 1
ATOM 733 C CA . THR A 1 97 ? 11.538 21.035 -25.284 1.00 89.06 97 THR A CA 1
ATOM 734 C C . THR A 1 97 ? 12.807 21.788 -24.889 1.00 89.06 97 THR A C 1
ATOM 736 O O . THR A 1 97 ? 13.531 22.251 -25.770 1.00 89.06 97 THR A O 1
ATOM 739 N N . ARG A 1 98 ? 13.096 21.956 -23.591 1.00 89.56 98 ARG A N 1
ATOM 740 C CA . ARG A 1 98 ? 14.340 22.609 -23.151 1.00 89.56 98 ARG A CA 1
ATOM 741 C C . ARG A 1 98 ? 15.482 21.595 -23.055 1.00 89.56 98 ARG A C 1
ATOM 743 O O . ARG A 1 98 ? 15.214 20.422 -22.809 1.00 89.56 98 ARG A O 1
ATOM 750 N N . PRO A 1 99 ? 16.747 22.040 -23.176 1.00 89.44 99 PRO A N 1
ATOM 751 C CA . PRO A 1 99 ? 17.898 21.166 -22.998 1.00 89.44 99 PRO A CA 1
ATOM 752 C C . PRO A 1 99 ? 17.835 20.432 -21.657 1.00 89.44 99 PRO A C 1
ATOM 754 O O . PRO A 1 99 ? 17.751 21.052 -20.596 1.00 89.44 99 PRO A O 1
ATOM 757 N N . VAL A 1 100 ? 17.879 19.108 -21.722 1.00 89.38 100 VAL A N 1
ATOM 758 C CA . VAL A 1 100 ? 17.926 18.202 -20.575 1.00 89.38 100 VAL A CA 1
ATOM 759 C C . VAL A 1 100 ? 18.938 17.104 -20.863 1.00 89.38 100 VAL A C 1
ATOM 761 O O . VAL A 1 100 ? 19.240 16.812 -22.022 1.00 89.38 100 VAL A O 1
ATOM 764 N N . ALA A 1 101 ? 19.467 16.488 -19.809 1.00 90.75 101 ALA A N 1
ATOM 765 C CA . ALA A 1 101 ? 20.291 15.298 -19.961 1.00 90.75 101 ALA A CA 1
ATOM 766 C C . ALA A 1 101 ? 19.515 14.194 -20.702 1.00 90.75 101 ALA A C 1
ATOM 768 O O . ALA A 1 101 ? 18.283 14.113 -20.635 1.00 90.75 101 ALA A O 1
ATOM 769 N N . HIS A 1 102 ? 20.239 13.320 -21.398 1.00 90.25 102 HIS A N 1
ATOM 770 C CA . HIS A 1 102 ? 19.633 12.127 -21.970 1.00 90.25 102 HIS A CA 1
ATOM 771 C C . HIS A 1 102 ? 19.345 11.130 -20.842 1.00 90.25 102 HIS A C 1
ATOM 773 O O . HIS A 1 102 ? 20.264 10.571 -20.252 1.00 90.25 102 HIS A O 1
ATOM 779 N N . LEU A 1 103 ? 18.065 10.932 -20.529 1.00 92.06 103 LEU A N 1
ATOM 780 C CA . LEU A 1 103 ? 17.575 10.050 -19.464 1.00 92.06 103 LEU A CA 1
ATOM 781 C C . LEU A 1 103 ? 17.081 8.705 -20.028 1.00 92.06 103 LEU A C 1
ATOM 783 O O . LEU A 1 103 ? 16.321 7.987 -19.369 1.00 92.06 103 LEU A O 1
ATOM 787 N N . GLY A 1 104 ? 17.443 8.411 -21.278 1.00 94.06 104 GLY A N 1
ATOM 788 C CA . GLY A 1 104 ? 16.930 7.308 -22.083 1.00 94.06 104 GLY A CA 1
ATOM 789 C C . GLY A 1 104 ? 15.751 7.718 -22.956 1.00 94.06 104 GLY A C 1
ATOM 790 O O . GLY A 1 104 ? 14.885 8.476 -22.521 1.00 94.06 104 GLY A O 1
ATOM 791 N N . GLU A 1 105 ? 15.688 7.191 -24.171 1.00 96.81 105 GLU A N 1
ATOM 792 C CA . GLU A 1 105 ? 14.529 7.341 -25.049 1.00 96.81 105 GLU A CA 1
ATOM 793 C C . GLU A 1 105 ? 13.388 6.440 -24.556 1.00 96.81 105 GLU A C 1
ATOM 795 O O . GLU A 1 105 ? 13.610 5.267 -24.248 1.00 96.81 105 GLU A O 1
ATOM 800 N N . LYS A 1 106 ? 12.175 6.991 -24.458 1.00 98.00 106 LYS A N 1
ATOM 801 C CA . LYS A 1 106 ? 10.942 6.263 -24.157 1.00 98.00 106 LYS A CA 1
ATOM 802 C C . LYS A 1 106 ? 10.004 6.328 -25.350 1.00 98.00 106 LYS A C 1
ATOM 804 O O . LYS A 1 106 ? 9.845 7.378 -25.972 1.00 98.00 106 LYS A O 1
ATOM 809 N N . VAL A 1 107 ? 9.336 5.217 -25.621 1.00 98.19 107 VAL A N 1
ATOM 810 C CA . VAL A 1 107 ? 8.276 5.105 -26.621 1.00 98.19 107 VAL A CA 1
ATOM 811 C C . VAL A 1 107 ? 7.065 4.472 -25.957 1.00 98.19 107 VAL A C 1
ATOM 813 O O . VAL A 1 107 ? 7.182 3.415 -25.340 1.00 98.19 107 VAL A O 1
ATOM 816 N N . VAL A 1 108 ? 5.904 5.107 -26.094 1.00 98.06 108 VAL A N 1
ATOM 817 C CA . VAL A 1 108 ? 4.627 4.548 -25.648 1.00 98.06 108 VAL A CA 1
ATOM 818 C C . VAL A 1 108 ? 3.717 4.395 -26.852 1.00 98.06 108 VAL A C 1
ATOM 820 O O . VAL A 1 108 ? 3.561 5.333 -27.634 1.00 98.06 108 VAL A O 1
ATOM 823 N N . VAL A 1 109 ? 3.127 3.214 -26.997 1.00 98.25 109 VAL A N 1
ATOM 824 C CA . VAL A 1 109 ? 2.208 2.868 -28.081 1.00 98.25 109 VAL A CA 1
ATOM 825 C C . VAL A 1 109 ? 0.894 2.392 -27.480 1.00 98.25 109 VAL A C 1
ATOM 827 O O . VAL A 1 109 ? 0.903 1.589 -26.546 1.00 98.25 109 VAL A O 1
ATOM 830 N N . TYR A 1 110 ? -0.226 2.852 -28.027 1.00 98.25 110 TYR A N 1
ATOM 831 C CA . TYR A 1 110 ? -1.537 2.255 -27.801 1.00 98.25 110 TYR A CA 1
ATOM 832 C C . TYR A 1 110 ? -2.081 1.686 -29.108 1.00 98.25 110 TYR A C 1
ATOM 834 O O . TYR A 1 110 ? -1.959 2.312 -30.161 1.00 98.25 110 TYR A O 1
ATOM 842 N N . GLU A 1 111 ? -2.676 0.501 -29.035 1.00 97.25 111 GLU A N 1
ATOM 843 C CA . GLU A 1 111 ? -3.287 -0.188 -30.168 1.00 97.25 111 GLU A CA 1
ATOM 844 C C . GLU A 1 111 ? -4.661 -0.736 -29.778 1.00 97.25 111 GLU A C 1
ATOM 846 O O . GLU A 1 111 ? -4.809 -1.345 -28.718 1.00 97.25 111 GLU A O 1
ATOM 851 N N . LYS A 1 112 ? -5.666 -0.546 -30.637 1.00 94.88 112 LYS A N 1
ATOM 852 C CA . LYS A 1 112 ? -6.998 -1.148 -30.492 1.00 94.88 112 LYS A CA 1
ATOM 853 C C . LYS A 1 112 ? -7.646 -1.339 -31.861 1.00 94.88 112 LYS A C 1
ATOM 855 O O . LYS A 1 112 ? -8.030 -0.377 -32.524 1.00 94.88 112 LYS A O 1
ATOM 860 N N . GLY A 1 113 ? -7.776 -2.588 -32.304 1.00 89.94 113 GLY A N 1
ATOM 861 C CA . GLY A 1 113 ? -8.260 -2.891 -33.652 1.00 89.94 113 GLY A CA 1
ATOM 862 C C . GLY A 1 113 ? -7.333 -2.288 -34.710 1.00 89.94 113 GLY A C 1
ATOM 863 O O . GLY A 1 113 ? -6.160 -2.638 -34.770 1.00 89.94 113 GLY A O 1
ATOM 864 N N . ALA A 1 114 ? -7.853 -1.374 -35.532 1.00 87.25 114 ALA A N 1
ATOM 865 C CA . ALA A 1 114 ? -7.067 -0.655 -36.540 1.00 87.25 114 ALA A CA 1
ATOM 866 C C . ALA A 1 114 ? -6.421 0.645 -36.016 1.00 87.25 114 ALA A C 1
ATOM 868 O O . ALA A 1 114 ? -5.618 1.255 -36.721 1.00 87.25 114 ALA A O 1
ATOM 869 N N . GLU A 1 115 ? -6.776 1.099 -34.809 1.00 91.25 115 GLU A N 1
ATOM 870 C CA . GLU A 1 115 ? -6.203 2.305 -34.215 1.00 91.25 115 GLU A CA 1
ATOM 871 C C . GLU A 1 115 ? -4.821 1.991 -33.633 1.00 91.25 115 GLU A C 1
ATOM 873 O O . GLU A 1 115 ? -4.684 1.075 -32.822 1.00 91.25 115 GLU A O 1
ATOM 878 N N . ARG A 1 116 ? -3.805 2.765 -34.031 1.00 95.56 116 ARG A N 1
ATOM 879 C CA . ARG A 1 116 ? -2.469 2.751 -33.426 1.00 95.56 116 ARG A CA 1
ATOM 880 C C . ARG A 1 116 ? -1.963 4.173 -33.242 1.00 95.56 116 ARG A C 1
ATOM 882 O O . ARG A 1 116 ? -1.902 4.945 -34.198 1.00 95.56 116 ARG A O 1
ATOM 889 N N . THR A 1 117 ? -1.549 4.497 -32.028 1.00 97.44 117 THR A N 1
ATOM 890 C CA . THR A 1 117 ? -0.999 5.802 -31.655 1.00 97.44 117 THR A CA 1
ATOM 891 C C . THR A 1 117 ? 0.322 5.605 -30.934 1.00 97.44 117 THR A C 1
ATOM 893 O O . THR A 1 117 ? 0.492 4.658 -30.172 1.00 97.44 117 THR A O 1
ATOM 896 N N . GLU A 1 118 ? 1.287 6.477 -31.205 1.00 96.94 118 GLU A N 1
ATOM 897 C CA . GLU A 1 118 ? 2.651 6.352 -30.694 1.00 96.94 118 GLU A CA 1
ATOM 898 C C . GLU A 1 118 ? 3.198 7.731 -30.333 1.00 96.94 118 GLU A C 1
ATOM 900 O O . GLU A 1 118 ? 3.049 8.685 -31.098 1.00 96.94 118 GLU A O 1
ATOM 905 N N . VAL A 1 119 ? 3.857 7.826 -29.179 1.00 97.62 119 VAL A N 1
ATOM 906 C CA . VAL A 1 119 ? 4.589 9.021 -28.754 1.00 97.62 119 VAL A CA 1
ATOM 907 C C . VAL A 1 119 ? 5.969 8.616 -28.258 1.00 97.62 119 VAL A C 1
ATOM 909 O O . VAL A 1 119 ? 6.120 7.636 -27.526 1.00 97.62 119 VAL A O 1
ATOM 912 N N . ARG A 1 120 ? 6.977 9.400 -28.647 1.00 97.56 120 ARG A N 1
ATOM 913 C CA . ARG A 1 120 ? 8.368 9.248 -28.216 1.00 97.56 120 ARG A CA 1
ATOM 914 C C . ARG A 1 120 ? 8.800 10.457 -27.408 1.00 97.56 120 ARG A C 1
ATOM 916 O O . ARG A 1 120 ? 8.425 11.578 -27.755 1.00 97.56 120 ARG A O 1
ATOM 923 N N . TYR A 1 121 ? 9.556 10.223 -26.343 1.00 97.25 121 TYR A N 1
ATOM 924 C CA . TYR A 1 121 ? 10.091 11.283 -25.498 1.00 97.25 121 TYR A CA 1
ATOM 925 C C . TYR A 1 121 ? 11.304 10.815 -24.674 1.00 97.25 121 TYR A C 1
ATOM 927 O O . TYR A 1 121 ? 11.405 9.655 -24.289 1.00 97.25 121 TYR A O 1
ATOM 935 N N . ASN A 1 122 ? 12.229 11.719 -24.370 1.00 95.75 122 ASN A N 1
ATOM 936 C CA . ASN A 1 122 ? 13.335 11.541 -23.433 1.00 95.75 122 ASN A CA 1
ATOM 937 C C . ASN A 1 122 ? 12.934 11.956 -22.008 1.00 95.75 122 ASN A C 1
ATOM 939 O O . ASN A 1 122 ? 13.249 11.265 -21.036 1.00 95.75 122 ASN A O 1
ATOM 943 N N . TYR A 1 123 ? 12.222 13.075 -21.874 1.00 94.75 123 TYR A N 1
ATOM 944 C CA . TYR A 1 123 ? 11.768 13.612 -20.591 1.00 94.75 123 TYR A CA 1
ATOM 945 C C . TYR A 1 123 ? 10.403 14.282 -20.748 1.00 94.75 123 TYR A C 1
ATOM 947 O O . TYR A 1 123 ? 10.120 14.879 -21.784 1.00 94.75 123 TYR A O 1
ATOM 955 N N . THR A 1 124 ? 9.563 14.200 -19.715 1.00 95.25 124 THR A N 1
ATOM 956 C CA . THR A 1 124 ? 8.237 14.820 -19.699 1.00 95.25 124 THR A CA 1
ATOM 957 C C . THR A 1 124 ? 7.976 15.517 -18.367 1.00 95.25 124 THR A C 1
ATOM 959 O O . THR A 1 124 ? 8.423 15.057 -17.320 1.00 95.25 124 THR A O 1
ATOM 962 N N . GLN A 1 125 ? 7.245 16.633 -18.410 1.00 94.38 125 GLN A N 1
ATOM 963 C CA . GLN A 1 125 ? 6.686 17.302 -17.227 1.00 94.38 125 GLN A CA 1
ATOM 964 C C . GLN A 1 125 ? 5.177 17.065 -17.090 1.00 94.38 125 GLN A C 1
ATOM 966 O O . GLN A 1 125 ? 4.545 17.618 -16.194 1.00 94.38 125 GLN A O 1
ATOM 971 N N . ASN A 1 126 ? 4.576 16.272 -17.985 1.00 96.50 126 ASN A N 1
ATOM 972 C CA . ASN A 1 126 ? 3.178 15.897 -17.853 1.00 96.50 126 ASN A CA 1
ATOM 973 C C . ASN A 1 126 ? 3.051 14.902 -16.681 1.00 96.50 126 ASN A C 1
ATOM 975 O O . ASN A 1 126 ? 3.566 13.787 -16.798 1.00 96.50 126 ASN A O 1
ATOM 979 N N . PRO A 1 127 ? 2.368 15.260 -15.575 1.00 92.94 127 PRO A N 1
ATOM 980 C CA . PRO A 1 127 ? 2.335 14.432 -14.369 1.00 92.94 127 PRO A CA 1
ATOM 981 C C . PRO A 1 127 ? 1.671 13.068 -14.602 1.00 92.94 127 PRO A C 1
ATOM 983 O O . PRO A 1 127 ? 2.053 12.080 -13.982 1.00 92.94 127 PRO A O 1
ATOM 986 N N . THR A 1 128 ? 0.712 12.983 -15.527 1.00 93.56 128 THR A N 1
ATOM 987 C CA . THR A 1 128 ? 0.024 11.733 -15.879 1.00 93.56 128 THR A CA 1
ATOM 988 C C . THR A 1 128 ? 0.928 10.798 -16.683 1.00 93.56 128 THR A C 1
ATOM 990 O O . THR A 1 128 ? 0.943 9.595 -16.434 1.00 93.56 128 THR A O 1
ATOM 993 N N . ALA A 1 129 ? 1.713 11.336 -17.620 1.00 96.94 129 ALA A N 1
ATOM 994 C CA . ALA A 1 129 ? 2.686 10.550 -18.381 1.00 96.94 129 ALA A CA 1
ATOM 995 C C . ALA A 1 129 ? 3.868 10.097 -17.516 1.00 96.94 129 ALA A C 1
ATOM 997 O O . ALA A 1 129 ? 4.325 8.964 -17.638 1.00 96.94 129 ALA A O 1
ATOM 998 N N . ASP A 1 130 ? 4.320 10.961 -16.612 1.00 95.38 130 ASP A N 1
ATOM 999 C CA . ASP A 1 130 ? 5.341 10.658 -15.613 1.00 95.38 130 ASP A CA 1
ATOM 1000 C C . ASP A 1 130 ? 4.878 9.550 -14.644 1.00 95.38 130 ASP A C 1
ATOM 1002 O O . ASP A 1 130 ? 5.615 8.600 -14.376 1.00 95.38 130 ASP A O 1
ATOM 1006 N N . GLU A 1 131 ? 3.617 9.577 -14.194 1.00 93.69 131 GLU A N 1
ATOM 1007 C CA . GLU A 1 131 ? 3.051 8.473 -13.413 1.00 93.69 131 GLU A CA 1
ATOM 1008 C C . GLU A 1 131 ? 2.953 7.168 -14.218 1.00 93.69 131 GLU A C 1
ATOM 1010 O O . GLU A 1 131 ? 3.346 6.111 -13.719 1.00 93.69 131 GLU A O 1
ATOM 1015 N N . LEU A 1 132 ? 2.467 7.225 -15.464 1.00 97.56 132 LEU A N 1
ATOM 1016 C CA . LEU A 1 132 ? 2.388 6.053 -16.340 1.00 97.56 132 LEU A CA 1
ATOM 1017 C C . LEU A 1 132 ? 3.771 5.424 -16.558 1.00 97.56 132 LEU A C 1
ATOM 1019 O O . LEU A 1 132 ? 3.916 4.205 -16.468 1.00 97.56 132 LEU A O 1
ATOM 1023 N N . GLN A 1 133 ? 4.790 6.253 -16.796 1.00 96.94 133 GLN A N 1
ATOM 1024 C CA . GLN A 1 133 ? 6.171 5.802 -16.924 1.00 96.94 133 GLN A CA 1
ATOM 1025 C C . GLN A 1 133 ? 6.640 5.098 -15.651 1.00 96.94 133 GLN A C 1
ATOM 1027 O O . GLN A 1 133 ? 7.156 3.987 -15.745 1.00 96.94 133 GLN A O 1
ATOM 1032 N N . ARG A 1 134 ? 6.436 5.696 -14.469 1.00 95.19 134 ARG A N 1
ATOM 1033 C CA . ARG A 1 134 ? 6.822 5.070 -13.194 1.00 95.19 134 ARG A CA 1
ATOM 1034 C C . ARG A 1 134 ? 6.197 3.692 -13.013 1.00 95.19 134 ARG A C 1
ATOM 1036 O O . ARG A 1 134 ? 6.871 2.781 -12.542 1.00 95.19 134 ARG A O 1
ATOM 1043 N N . TRP A 1 135 ? 4.933 3.509 -13.395 1.00 95.38 135 TRP A N 1
ATOM 1044 C CA . TRP A 1 135 ? 4.300 2.190 -13.349 1.00 95.38 135 TRP A CA 1
ATOM 1045 C C . TRP A 1 135 ? 5.020 1.175 -14.236 1.00 95.38 135 TRP A C 1
ATOM 1047 O O . TRP A 1 135 ? 5.367 0.095 -13.759 1.00 95.38 135 TRP A O 1
ATOM 1057 N N . PHE A 1 136 ? 5.298 1.521 -15.495 1.00 97.88 136 PHE A N 1
ATOM 1058 C CA . PHE A 1 136 ? 6.047 0.637 -16.389 1.00 97.88 136 PHE A CA 1
ATOM 1059 C C . PHE A 1 136 ? 7.471 0.367 -15.899 1.00 97.88 136 PHE A C 1
ATOM 1061 O O . PHE A 1 136 ? 7.925 -0.772 -15.964 1.00 97.88 136 PHE A O 1
ATOM 1068 N N . GLU A 1 137 ? 8.172 1.368 -15.369 1.00 95.69 137 GLU A N 1
ATOM 1069 C CA . GLU A 1 137 ? 9.526 1.196 -14.835 1.00 95.69 137 GLU A CA 1
ATOM 1070 C C . GLU A 1 137 ? 9.544 0.254 -13.626 1.00 95.69 137 GLU A C 1
ATOM 1072 O O . GLU A 1 137 ? 10.393 -0.634 -13.569 1.00 95.69 137 GLU A O 1
ATOM 1077 N N . ARG A 1 138 ? 8.564 0.356 -12.720 1.00 94.81 138 ARG A N 1
ATOM 1078 C CA . ARG A 1 138 ? 8.420 -0.557 -11.572 1.00 94.81 138 ARG A CA 1
ATOM 1079 C C . ARG A 1 138 ? 8.080 -1.986 -12.002 1.00 94.81 138 ARG A C 1
ATOM 1081 O O . ARG A 1 138 ? 8.666 -2.938 -11.486 1.00 94.81 138 ARG A O 1
ATOM 1088 N N . ILE A 1 139 ? 7.189 -2.156 -12.987 1.00 96.31 139 ILE A N 1
ATOM 1089 C CA . ILE A 1 139 ? 6.886 -3.475 -13.580 1.00 96.31 139 ILE A CA 1
ATOM 1090 C C . ILE A 1 139 ? 8.153 -4.067 -14.210 1.00 96.31 139 ILE A C 1
ATOM 1092 O O . ILE A 1 139 ? 8.523 -5.207 -13.925 1.00 96.31 139 ILE A O 1
ATOM 1096 N N . GLY A 1 140 ? 8.848 -3.281 -15.037 1.00 96.38 140 GLY A N 1
ATOM 1097 C CA . GLY A 1 140 ? 10.070 -3.697 -15.719 1.00 96.38 140 GLY A CA 1
ATOM 1098 C C . GLY A 1 140 ? 11.187 -4.054 -14.748 1.00 96.38 140 GLY A C 1
ATOM 1099 O O . GLY A 1 140 ? 11.877 -5.050 -14.952 1.00 96.38 140 GLY A O 1
ATOM 1100 N N . ARG A 1 141 ? 11.325 -3.298 -13.654 1.00 95.44 141 ARG A N 1
ATOM 1101 C CA . ARG A 1 141 ? 12.280 -3.592 -12.586 1.00 95.44 141 ARG A CA 1
ATOM 1102 C C . ARG A 1 141 ? 11.992 -4.935 -11.919 1.00 95.44 141 ARG A C 1
ATOM 1104 O O . ARG A 1 141 ? 12.919 -5.722 -11.731 1.00 95.44 141 ARG A O 1
ATOM 1111 N N . GLY A 1 142 ? 10.724 -5.215 -11.619 1.00 95.69 142 GLY A N 1
ATOM 1112 C CA . GLY A 1 142 ? 10.295 -6.502 -11.074 1.00 95.69 142 GLY A CA 1
ATOM 1113 C C . GLY A 1 142 ? 10.656 -7.672 -11.990 1.00 95.69 142 GLY A C 1
ATOM 1114 O O . GLY A 1 142 ? 11.344 -8.603 -11.570 1.00 95.69 142 GLY A O 1
ATOM 1115 N N . ARG A 1 143 ? 10.271 -7.590 -13.271 1.00 96.75 143 ARG A N 1
ATOM 1116 C CA . ARG A 1 143 ? 10.569 -8.641 -14.260 1.00 96.75 143 ARG A CA 1
ATOM 1117 C C . ARG A 1 143 ? 12.066 -8.829 -14.491 1.00 96.75 143 ARG A C 1
ATOM 1119 O O . ARG A 1 143 ? 12.527 -9.966 -14.556 1.00 96.75 143 ARG A O 1
ATOM 1126 N N . PHE A 1 144 ? 12.831 -7.738 -14.539 1.00 96.19 144 PHE A N 1
ATOM 1127 C CA . PHE A 1 144 ? 14.286 -7.797 -14.654 1.00 96.19 144 PHE A CA 1
ATOM 1128 C C . PHE A 1 144 ? 14.910 -8.611 -13.514 1.00 96.19 144 PHE A C 1
ATOM 1130 O O . PHE A 1 144 ? 15.718 -9.502 -13.764 1.00 96.19 144 PHE A O 1
ATOM 1137 N N . LEU A 1 145 ? 14.524 -8.343 -12.262 1.00 96.94 145 LEU A N 1
ATOM 1138 C CA . LEU A 1 145 ? 15.056 -9.069 -11.107 1.00 96.94 145 LEU A CA 1
ATOM 1139 C C . LEU A 1 145 ? 14.679 -10.552 -11.123 1.00 96.94 145 LEU A C 1
ATOM 1141 O O . LEU A 1 145 ? 15.527 -11.378 -10.791 1.00 96.94 145 LEU A O 1
ATOM 1145 N N . ILE A 1 146 ? 13.456 -10.899 -11.537 1.00 97.00 146 ILE A N 1
ATOM 1146 C CA . ILE A 1 146 ? 13.035 -12.301 -11.696 1.00 97.00 146 ILE A CA 1
ATOM 1147 C C . ILE A 1 146 ? 13.935 -13.009 -12.717 1.00 97.00 146 ILE A C 1
ATOM 1149 O O . ILE A 1 146 ? 14.546 -14.021 -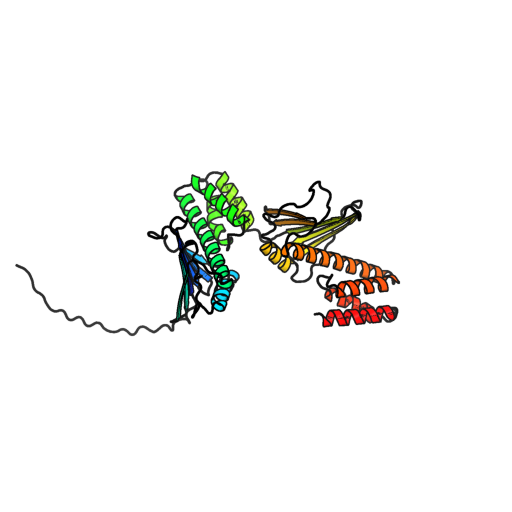12.376 1.00 97.00 146 ILE A O 1
ATOM 1153 N N . GLN A 1 147 ? 14.122 -12.430 -13.910 1.00 95.50 147 GLN A N 1
ATOM 1154 C CA . GLN A 1 147 ? 15.010 -12.998 -14.934 1.00 95.50 147 GLN A CA 1
ATOM 1155 C C . GLN A 1 147 ? 16.460 -13.130 -14.439 1.00 95.50 147 GLN A C 1
ATOM 1157 O O . GLN A 1 147 ? 17.126 -14.130 -14.710 1.00 95.50 147 GLN A O 1
ATOM 1162 N N . GLN A 1 148 ? 16.964 -12.150 -13.679 1.00 95.94 148 GLN A N 1
ATOM 1163 C CA . GLN A 1 148 ? 18.303 -12.224 -13.087 1.00 95.94 148 GLN A CA 1
ATOM 1164 C C . GLN A 1 148 ? 18.416 -13.347 -12.049 1.00 95.94 148 GLN A C 1
ATOM 1166 O O . GLN A 1 148 ? 19.414 -14.067 -12.046 1.00 95.94 148 GLN A O 1
ATOM 1171 N N . LEU A 1 149 ? 17.410 -13.529 -11.188 1.00 97.38 149 LEU A N 1
ATOM 1172 C CA . LEU A 1 149 ? 17.387 -14.620 -10.211 1.00 97.38 149 LEU A CA 1
ATOM 1173 C C . LEU A 1 149 ? 17.359 -15.984 -10.905 1.00 97.38 149 LEU A C 1
ATOM 1175 O O . LEU A 1 149 ? 18.127 -16.867 -10.527 1.00 97.38 149 LEU A O 1
ATOM 1179 N N . GLU A 1 150 ? 16.535 -16.147 -11.940 1.00 95.56 150 GLU A N 1
ATOM 1180 C CA . GLU A 1 150 ? 16.448 -17.377 -12.734 1.00 95.56 150 GLU A CA 1
ATOM 1181 C C . GLU A 1 150 ? 17.769 -17.701 -13.439 1.00 95.56 150 GLU A C 1
ATOM 1183 O O . GLU A 1 150 ? 18.280 -18.824 -13.340 1.00 95.56 150 GLU A O 1
ATOM 1188 N N . PHE A 1 151 ? 18.354 -16.708 -14.114 1.00 94.94 151 PHE A N 1
ATOM 1189 C CA . PHE A 1 151 ? 19.628 -16.851 -14.809 1.00 94.94 151 PHE A CA 1
ATOM 1190 C C . PHE A 1 151 ? 20.748 -17.230 -13.835 1.00 94.94 151 PHE A C 1
ATOM 1192 O O . PHE A 1 151 ? 21.466 -18.208 -14.056 1.00 94.94 151 PHE A O 1
ATOM 1199 N N . ARG A 1 152 ? 20.878 -16.500 -12.722 1.00 96.31 152 ARG A N 1
ATOM 1200 C CA . ARG A 1 152 ? 21.929 -16.733 -11.724 1.00 96.31 152 ARG A CA 1
ATOM 1201 C C . ARG A 1 152 ? 21.737 -18.062 -10.999 1.00 96.31 152 ARG A C 1
ATOM 1203 O O . ARG A 1 152 ? 22.695 -18.811 -10.848 1.00 96.31 152 ARG A O 1
ATOM 1210 N N . ALA A 1 153 ? 20.512 -18.453 -10.653 1.00 95.06 153 ALA A N 1
ATOM 1211 C CA . ALA A 1 153 ? 20.258 -19.771 -10.063 1.00 95.06 153 ALA A CA 1
ATOM 1212 C C . ALA A 1 153 ? 20.763 -20.918 -10.957 1.00 95.06 153 ALA A C 1
ATOM 1214 O O . ALA A 1 153 ? 21.277 -21.927 -10.460 1.00 95.06 153 ALA A O 1
ATOM 1215 N N . ARG A 1 154 ? 20.654 -20.746 -12.282 1.00 94.62 154 ARG A N 1
ATOM 1216 C CA . ARG A 1 154 ? 21.097 -21.731 -13.270 1.00 94.62 154 ARG A CA 1
ATOM 1217 C C . ARG A 1 154 ? 22.602 -21.676 -13.550 1.00 94.62 154 ARG A C 1
ATOM 1219 O O . ARG A 1 154 ? 23.223 -22.738 -13.595 1.00 94.62 154 ARG A O 1
ATOM 1226 N N . TYR A 1 155 ? 23.173 -20.485 -13.731 1.00 95.38 155 TYR A N 1
ATOM 1227 C CA . TYR A 1 155 ? 24.525 -20.307 -14.283 1.00 95.38 155 TYR A CA 1
ATOM 1228 C C . TYR A 1 155 ? 25.530 -19.617 -13.342 1.00 95.38 155 TYR A C 1
ATOM 1230 O O . TYR A 1 155 ? 26.726 -19.850 -13.478 1.00 95.38 155 TYR A O 1
ATOM 1238 N N . ASP A 1 156 ? 25.074 -18.819 -12.373 1.00 94.19 156 ASP A N 1
ATOM 1239 C CA . ASP A 1 156 ? 25.915 -18.076 -11.418 1.00 94.19 156 ASP A CA 1
ATOM 1240 C C . ASP A 1 156 ? 25.319 -18.112 -10.000 1.00 94.19 156 ASP A C 1
ATOM 1242 O O . ASP A 1 156 ? 24.692 -17.171 -9.502 1.00 94.19 156 ASP A O 1
ATOM 1246 N N . ARG A 1 157 ? 25.507 -19.248 -9.326 1.00 92.69 157 ARG A N 1
ATOM 1247 C CA . ARG A 1 157 ? 24.899 -19.495 -8.011 1.00 92.69 157 ARG A CA 1
ATOM 1248 C C . ARG A 1 157 ? 25.410 -18.556 -6.918 1.00 92.69 157 ARG A C 1
ATOM 1250 O O . ARG A 1 157 ? 24.694 -18.331 -5.944 1.00 92.69 157 ARG A O 1
ATOM 1257 N N . LEU A 1 158 ? 26.627 -18.025 -7.056 1.00 91.62 158 LEU A N 1
ATOM 1258 C CA . LEU A 1 158 ? 27.205 -17.089 -6.087 1.00 91.62 158 LEU A CA 1
ATOM 1259 C C . LEU A 1 158 ? 26.549 -15.709 -6.209 1.00 91.62 158 LEU A C 1
ATOM 1261 O O . LEU A 1 158 ? 26.276 -15.068 -5.192 1.00 91.62 158 LEU A O 1
ATOM 1265 N N . GLY A 1 159 ? 26.211 -15.297 -7.433 1.00 94.38 159 GLY A N 1
ATOM 1266 C CA . GLY A 1 159 ? 25.519 -14.043 -7.707 1.00 94.38 159 GLY A CA 1
ATOM 1267 C C . GLY A 1 159 ? 24.063 -13.989 -7.233 1.00 94.38 159 GLY A C 1
ATOM 1268 O O . GLY A 1 159 ? 23.506 -12.895 -7.138 1.00 94.38 159 GLY A O 1
ATOM 1269 N N . VAL A 1 160 ? 23.423 -15.121 -6.913 1.00 97.00 160 VAL A N 1
ATOM 1270 C CA . VAL A 1 160 ? 22.005 -15.157 -6.491 1.00 97.00 160 VAL A CA 1
ATOM 1271 C C . VAL A 1 160 ? 21.763 -14.319 -5.234 1.00 97.00 160 VAL A C 1
ATOM 1273 O O . VAL A 1 160 ? 20.763 -13.609 -5.136 1.00 97.00 160 VAL A O 1
ATOM 1276 N N . LEU A 1 161 ? 22.684 -14.373 -4.266 1.00 94.75 161 LEU A N 1
ATOM 1277 C CA . LEU A 1 161 ? 22.530 -13.649 -3.005 1.00 94.75 161 LEU A CA 1
ATOM 1278 C C . LEU A 1 161 ? 22.531 -12.128 -3.207 1.00 94.75 161 LEU A C 1
ATOM 1280 O O . LEU A 1 161 ? 21.795 -11.420 -2.524 1.00 94.75 161 LEU A O 1
ATOM 1284 N N . GLU A 1 162 ? 23.351 -11.628 -4.128 1.00 95.88 162 GLU A N 1
ATOM 1285 C CA . GLU A 1 162 ? 23.393 -10.209 -4.486 1.00 95.88 162 GLU A CA 1
ATOM 1286 C C . GLU A 1 162 ? 22.054 -9.757 -5.078 1.00 95.88 162 GLU A C 1
ATOM 1288 O O . GLU A 1 162 ? 21.473 -8.778 -4.616 1.00 95.88 162 GLU A O 1
ATOM 1293 N N . THR A 1 163 ? 21.506 -10.515 -6.030 1.00 97.00 163 THR A N 1
ATOM 1294 C CA . THR A 1 163 ? 20.213 -10.185 -6.641 1.00 97.00 163 THR A CA 1
ATOM 1295 C C . THR A 1 163 ? 19.063 -10.284 -5.642 1.00 97.00 163 THR A C 1
ATOM 1297 O O . THR A 1 163 ? 18.176 -9.436 -5.667 1.00 97.00 163 THR A O 1
ATOM 1300 N N . LEU A 1 164 ? 19.090 -11.243 -4.706 1.00 96.75 164 LEU A N 1
ATOM 1301 C CA . LEU A 1 164 ? 18.112 -11.297 -3.612 1.00 96.75 164 LEU A CA 1
ATOM 1302 C C . LEU A 1 164 ? 18.190 -10.071 -2.699 1.00 96.75 164 LEU A C 1
ATOM 1304 O O . LEU A 1 164 ? 17.153 -9.587 -2.258 1.00 96.75 164 LEU A O 1
ATOM 1308 N N . ARG A 1 165 ? 19.394 -9.556 -2.415 1.00 93.88 165 ARG A N 1
ATOM 1309 C CA . ARG A 1 165 ? 19.557 -8.316 -1.640 1.00 93.88 165 ARG A CA 1
ATOM 1310 C C . ARG A 1 165 ? 19.025 -7.108 -2.397 1.00 93.88 165 ARG A C 1
ATOM 1312 O O . ARG A 1 165 ? 18.372 -6.272 -1.786 1.00 93.88 165 ARG A O 1
ATOM 1319 N N . GLN A 1 166 ? 19.266 -7.039 -3.704 1.00 95.06 166 GLN A N 1
ATOM 1320 C CA . GLN A 1 166 ? 18.709 -5.975 -4.532 1.00 95.06 166 GLN A CA 1
ATOM 1321 C C . GLN A 1 166 ? 17.180 -6.037 -4.562 1.00 95.06 166 GLN A C 1
ATOM 1323 O O . GLN A 1 166 ? 16.523 -5.022 -4.360 1.00 95.06 166 GLN A O 1
ATOM 1328 N N . PHE A 1 167 ? 16.613 -7.230 -4.757 1.00 94.94 167 PHE A N 1
ATOM 1329 C CA . PHE A 1 167 ? 15.171 -7.431 -4.672 1.00 94.94 167 PHE A CA 1
ATOM 1330 C C . PHE A 1 167 ? 14.629 -7.018 -3.306 1.00 94.94 167 PHE A C 1
ATOM 1332 O O . PHE A 1 167 ? 13.633 -6.313 -3.243 1.00 94.94 167 PHE A O 1
ATOM 1339 N N . GLU A 1 168 ? 15.282 -7.410 -2.215 1.00 89.25 168 GLU A N 1
ATOM 1340 C CA . GLU A 1 168 ? 14.858 -7.026 -0.872 1.00 89.25 168 GLU A CA 1
ATOM 1341 C C . GLU A 1 168 ? 14.920 -5.511 -0.652 1.00 89.25 168 GLU A C 1
ATOM 1343 O O . GLU A 1 168 ? 14.002 -4.951 -0.060 1.00 89.25 168 GLU A O 1
ATOM 1348 N N . GLN A 1 169 ? 15.959 -4.837 -1.148 1.00 85.75 169 GLN A N 1
ATOM 1349 C CA . GLN A 1 169 ? 16.056 -3.381 -1.102 1.00 85.75 169 GLN A CA 1
ATOM 1350 C C . GLN A 1 169 ? 14.893 -2.729 -1.855 1.00 85.75 169 GLN A C 1
ATOM 1352 O O . GLN A 1 169 ? 14.192 -1.906 -1.274 1.00 85.75 169 GLN A O 1
ATOM 1357 N N . ASP A 1 170 ? 14.651 -3.140 -3.099 1.00 87.00 170 ASP A N 1
ATOM 1358 C CA . ASP A 1 170 ? 13.593 -2.580 -3.946 1.00 87.00 170 ASP A CA 1
ATOM 1359 C C . ASP A 1 170 ? 12.199 -2.912 -3.396 1.00 87.00 170 ASP A C 1
ATOM 1361 O O . ASP A 1 170 ? 11.265 -2.110 -3.462 1.00 87.00 170 ASP A O 1
ATOM 1365 N N . PHE A 1 171 ? 12.053 -4.100 -2.806 1.00 84.25 171 PHE A N 1
ATOM 1366 C CA . PHE A 1 171 ? 10.859 -4.493 -2.079 1.00 84.25 171 PHE A CA 1
ATOM 1367 C C . PHE A 1 171 ? 10.647 -3.566 -0.883 1.00 84.25 171 PHE A C 1
ATOM 1369 O O . PHE A 1 171 ? 9.532 -3.080 -0.712 1.00 84.25 171 PHE A O 1
ATOM 1376 N N . ASN A 1 172 ? 11.692 -3.269 -0.102 1.00 75.44 172 ASN A N 1
ATOM 1377 C CA . ASN A 1 172 ? 11.637 -2.384 1.064 1.00 75.44 172 ASN A CA 1
ATOM 1378 C C . ASN A 1 172 ? 11.354 -0.918 0.686 1.00 75.44 172 ASN A C 1
ATOM 1380 O O . ASN A 1 172 ? 10.635 -0.228 1.404 1.00 75.44 172 ASN A O 1
ATOM 1384 N N . THR A 1 173 ? 11.860 -0.424 -0.441 1.00 73.56 173 THR A N 1
ATOM 1385 C CA . THR A 1 173 ? 11.602 0.955 -0.892 1.00 73.56 173 THR A CA 1
ATOM 1386 C C . THR A 1 173 ? 10.275 1.113 -1.639 1.00 73.56 173 THR A C 1
ATOM 1388 O O . THR A 1 173 ? 9.908 2.231 -1.981 1.00 73.56 173 THR A O 1
ATOM 1391 N N . GLY A 1 174 ? 9.536 0.022 -1.877 1.00 73.94 174 GLY A N 1
ATOM 1392 C CA . GLY A 1 174 ? 8.264 0.054 -2.605 1.00 73.94 174 GLY A CA 1
ATOM 1393 C C . GLY A 1 174 ? 8.423 0.173 -4.126 1.00 73.94 174 GLY A C 1
ATOM 1394 O O . GLY A 1 174 ? 7.447 0.425 -4.832 1.00 73.94 174 GLY A O 1
ATOM 1395 N N . GLU A 1 175 ? 9.627 -0.047 -4.653 1.00 81.38 175 GLU A N 1
ATOM 1396 C CA . GLU A 1 175 ? 9.927 0.012 -6.090 1.00 81.38 175 GLU A CA 1
ATOM 1397 C C . GLU A 1 175 ? 9.384 -1.206 -6.850 1.00 81.38 175 GLU A C 1
ATOM 1399 O O . GLU A 1 175 ? 9.141 -1.139 -8.052 1.00 81.38 175 GLU A O 1
ATOM 1404 N N . ILE A 1 176 ? 9.112 -2.312 -6.152 1.00 85.56 176 ILE A N 1
ATOM 1405 C CA . ILE A 1 176 ? 8.507 -3.506 -6.747 1.00 85.56 176 ILE A CA 1
ATOM 1406 C C . ILE A 1 176 ? 6.981 -3.440 -6.685 1.00 85.56 176 ILE A C 1
ATOM 1408 O O . ILE A 1 176 ? 6.382 -3.219 -5.633 1.00 85.56 176 ILE A O 1
ATOM 1412 N N . VAL A 1 177 ? 6.353 -3.694 -7.830 1.00 83.94 177 VAL A N 1
ATOM 1413 C CA . VAL A 1 177 ? 4.916 -3.974 -7.954 1.00 83.94 177 VAL A CA 1
ATOM 1414 C C . VAL A 1 177 ? 4.711 -5.455 -8.262 1.00 83.94 177 VAL A C 1
ATOM 1416 O O . VAL A 1 177 ? 5.646 -6.123 -8.694 1.00 83.94 177 VAL A O 1
ATOM 1419 N N . GLU A 1 178 ? 3.493 -5.965 -8.055 1.00 84.94 178 GLU A N 1
ATOM 1420 C CA . GLU A 1 178 ? 3.142 -7.360 -8.377 1.00 84.94 178 GLU A CA 1
ATOM 1421 C C . GLU A 1 178 ? 4.049 -8.390 -7.672 1.00 84.94 178 GLU A C 1
ATOM 1423 O O . GLU A 1 178 ? 4.555 -9.330 -8.282 1.00 84.94 178 GLU A O 1
ATOM 1428 N N . LEU A 1 179 ? 4.261 -8.207 -6.363 1.00 86.75 179 LEU A N 1
ATOM 1429 C CA . LEU A 1 179 ? 5.156 -9.035 -5.538 1.00 86.75 179 LEU A CA 1
ATOM 1430 C C . LEU A 1 179 ? 4.879 -10.540 -5.643 1.00 86.75 179 LEU A C 1
ATOM 1432 O O . LEU A 1 179 ? 5.812 -11.338 -5.581 1.00 86.75 179 LEU A O 1
ATOM 1436 N N . GLU A 1 180 ? 3.623 -10.926 -5.862 1.00 86.56 180 GLU A N 1
ATOM 1437 C CA . GLU A 1 180 ? 3.214 -12.319 -6.072 1.00 86.56 180 GLU A CA 1
ATOM 1438 C C . GLU A 1 180 ? 3.964 -12.998 -7.230 1.00 86.56 180 GLU A C 1
ATOM 1440 O O . GLU A 1 180 ? 4.206 -14.202 -7.196 1.00 86.56 180 GLU A O 1
ATOM 1445 N N . GLN A 1 181 ? 4.425 -12.240 -8.230 1.00 91.25 181 GLN A N 1
ATOM 1446 C CA . GLN A 1 181 ? 5.200 -12.788 -9.347 1.00 91.25 181 GLN A CA 1
ATOM 1447 C C . GLN A 1 181 ? 6.578 -13.324 -8.929 1.00 91.25 181 GLN A C 1
ATOM 1449 O O . GLN A 1 181 ? 7.154 -14.137 -9.648 1.00 91.25 181 GLN A O 1
ATOM 1454 N N . PHE A 1 182 ? 7.108 -12.904 -7.776 1.00 95.00 182 PHE A N 1
ATOM 1455 C CA . PHE A 1 182 ? 8.371 -13.417 -7.238 1.00 95.00 182 PHE A CA 1
ATOM 1456 C C . PHE A 1 182 ? 8.208 -14.748 -6.501 1.00 95.00 182 PHE A C 1
ATOM 1458 O O . PHE A 1 182 ? 9.202 -15.424 -6.236 1.00 95.00 182 PHE A O 1
ATOM 1465 N N . VAL A 1 183 ? 6.981 -15.147 -6.158 1.00 94.31 183 VAL A N 1
ATOM 1466 C CA . VAL A 1 183 ? 6.728 -16.349 -5.357 1.00 94.31 183 VAL A CA 1
ATOM 1467 C C . VAL A 1 183 ? 7.339 -17.611 -5.985 1.00 94.31 183 VAL A C 1
ATOM 1469 O O . VAL A 1 183 ? 8.090 -18.282 -5.276 1.00 94.31 183 VAL A O 1
ATOM 1472 N N . PRO A 1 184 ? 7.137 -17.920 -7.284 1.00 96.06 184 PRO A N 1
ATOM 1473 C CA . PRO A 1 184 ? 7.667 -19.153 -7.868 1.00 96.06 184 PRO A CA 1
ATOM 1474 C C . PRO A 1 184 ? 9.196 -19.247 -7.795 1.00 96.06 184 PRO A C 1
ATOM 1476 O O . PRO A 1 184 ? 9.743 -20.272 -7.386 1.00 96.06 184 PRO A O 1
ATOM 1479 N N . ILE A 1 185 ? 9.901 -18.161 -8.135 1.00 97.06 185 ILE A N 1
ATOM 1480 C CA . ILE A 1 185 ? 11.367 -18.153 -8.108 1.00 97.06 185 ILE A CA 1
ATOM 1481 C C . ILE A 1 185 ? 11.892 -18.211 -6.673 1.00 97.06 185 ILE A C 1
ATOM 1483 O O . ILE A 1 185 ? 12.829 -18.953 -6.395 1.00 97.06 185 ILE A O 1
ATOM 1487 N N . LEU A 1 186 ? 11.277 -17.505 -5.722 1.00 97.31 186 LEU A N 1
ATOM 1488 C CA . LEU A 1 186 ? 11.712 -17.578 -4.329 1.00 97.31 186 LEU A CA 1
ATOM 1489 C C . LEU A 1 186 ? 11.469 -18.970 -3.722 1.00 97.31 186 LEU A C 1
ATOM 1491 O O . LEU A 1 186 ? 12.296 -19.425 -2.934 1.00 97.31 186 LEU A O 1
ATOM 1495 N N . GLU A 1 187 ? 10.395 -19.674 -4.097 1.00 97.50 187 GLU A N 1
ATOM 1496 C CA . GLU A 1 187 ? 10.175 -21.071 -3.686 1.00 97.50 187 GLU A CA 1
ATOM 1497 C C . GLU A 1 187 ? 11.241 -22.003 -4.237 1.00 97.50 187 GLU A C 1
ATOM 1499 O O . GLU A 1 187 ? 11.801 -22.811 -3.492 1.00 97.50 187 GLU A O 1
ATOM 1504 N N . GLN A 1 188 ? 11.573 -21.847 -5.518 1.00 97.38 188 GLN A N 1
ATOM 1505 C CA . GLN A 1 188 ? 12.659 -22.591 -6.140 1.00 97.38 188 GLN A CA 1
ATOM 1506 C C . GLN A 1 188 ? 13.980 -22.358 -5.391 1.00 97.38 188 GLN A C 1
ATOM 1508 O O . GLN A 1 188 ? 14.662 -23.316 -5.033 1.00 97.38 188 GLN A O 1
ATOM 1513 N N . LEU A 1 189 ? 14.332 -21.100 -5.107 1.00 97.62 189 LEU A N 1
ATOM 1514 C CA . LEU A 1 189 ? 15.568 -20.753 -4.398 1.00 97.62 189 LEU A CA 1
ATOM 1515 C C . LEU A 1 189 ? 15.583 -21.263 -2.951 1.00 97.62 189 LEU A C 1
ATOM 1517 O O . LEU A 1 189 ? 16.628 -21.684 -2.457 1.00 97.62 189 LEU A O 1
ATOM 1521 N N . ALA A 1 190 ? 14.436 -21.234 -2.271 1.00 96.62 190 ALA A N 1
ATOM 1522 C CA . ALA A 1 190 ? 14.270 -21.754 -0.918 1.00 96.62 190 ALA A CA 1
ATOM 1523 C C . ALA A 1 190 ? 14.440 -23.280 -0.842 1.00 96.62 190 ALA A C 1
ATOM 1525 O O . ALA A 1 190 ? 14.913 -23.784 0.177 1.00 96.62 190 ALA A O 1
ATOM 1526 N N . GLY A 1 191 ? 14.039 -24.003 -1.894 1.00 95.75 191 GLY A N 1
ATOM 1527 C CA . GLY A 1 191 ? 14.098 -25.465 -1.973 1.00 95.75 191 GLY A CA 1
ATOM 1528 C C . GLY A 1 191 ? 15.365 -26.039 -2.619 1.00 95.75 191 GLY A C 1
ATOM 1529 O O . GLY A 1 191 ? 15.616 -27.238 -2.492 1.00 95.75 191 GLY A O 1
ATOM 1530 N N . ASP A 1 192 ? 16.177 -25.229 -3.306 1.00 94.94 192 ASP A N 1
ATOM 1531 C CA . ASP A 1 192 ? 17.353 -25.721 -4.031 1.00 94.94 192 ASP A CA 1
ATOM 1532 C C . ASP A 1 192 ? 18.553 -25.974 -3.100 1.00 94.94 192 ASP A C 1
ATOM 1534 O O . ASP A 1 192 ? 19.310 -25.070 -2.729 1.00 94.94 192 ASP A O 1
ATOM 1538 N N . GLN A 1 193 ? 18.770 -27.252 -2.774 1.00 92.88 193 GLN A N 1
ATOM 1539 C CA . GLN A 1 193 ? 19.871 -27.738 -1.932 1.00 92.88 193 GLN A CA 1
ATOM 1540 C C . GLN A 1 193 ? 21.272 -27.451 -2.496 1.00 92.88 193 GLN A C 1
ATOM 1542 O O . GLN A 1 193 ? 22.254 -27.539 -1.761 1.00 92.88 193 GLN A O 1
ATOM 1547 N N . ARG A 1 194 ? 21.390 -27.117 -3.788 1.00 92.19 194 ARG A N 1
ATOM 1548 C CA . ARG A 1 194 ? 22.671 -26.785 -4.433 1.00 92.19 194 ARG A CA 1
ATOM 1549 C C . ARG A 1 194 ? 23.104 -25.346 -4.163 1.00 92.19 194 ARG A C 1
ATOM 1551 O O . ARG A 1 194 ? 24.253 -24.999 -4.440 1.00 92.19 194 ARG A O 1
ATOM 1558 N N . LEU A 1 195 ? 22.191 -24.506 -3.679 1.00 93.44 195 LEU A N 1
ATOM 1559 C CA . LEU A 1 195 ? 22.470 -23.129 -3.291 1.00 93.44 195 LEU A CA 1
ATOM 1560 C C . LEU A 1 195 ? 22.992 -23.061 -1.854 1.00 93.44 195 LEU A C 1
ATOM 1562 O O . LEU A 1 195 ? 22.795 -23.958 -1.036 1.00 93.44 195 LEU A O 1
ATOM 1566 N N . MET A 1 196 ? 23.661 -21.957 -1.529 1.00 92.44 196 MET A N 1
ATOM 1567 C CA . MET A 1 196 ? 24.123 -21.696 -0.167 1.00 92.44 196 MET A CA 1
ATOM 1568 C C . MET A 1 196 ? 22.929 -21.610 0.795 1.00 92.44 196 MET A C 1
ATOM 1570 O O . MET A 1 196 ? 21.926 -20.973 0.476 1.00 92.44 196 MET A O 1
ATOM 1574 N N . ARG A 1 197 ? 23.067 -22.135 2.023 1.00 94.25 197 ARG A N 1
ATOM 1575 C CA . ARG A 1 197 ? 22.014 -22.041 3.060 1.00 94.25 197 ARG A CA 1
ATOM 1576 C C . ARG A 1 197 ? 21.509 -20.611 3.275 1.00 94.25 197 ARG A C 1
ATOM 1578 O O . ARG A 1 197 ? 20.316 -20.403 3.435 1.00 94.25 197 ARG A O 1
ATOM 1585 N N . LEU A 1 198 ? 22.399 -19.620 3.207 1.00 93.31 198 LEU A N 1
ATOM 1586 C CA . LEU A 1 198 ? 22.030 -18.209 3.349 1.00 93.31 198 LEU A CA 1
ATOM 1587 C C . LEU A 1 198 ? 21.057 -17.723 2.257 1.00 93.31 198 LEU A C 1
ATOM 1589 O O . LEU A 1 198 ? 20.175 -16.920 2.551 1.00 93.31 198 LEU A O 1
ATOM 1593 N N . VAL A 1 199 ? 21.200 -18.212 1.020 1.00 95.81 199 VAL A N 1
ATOM 1594 C CA . VAL A 1 199 ? 20.277 -17.913 -0.089 1.00 95.81 199 VAL A CA 1
ATOM 1595 C C . VAL A 1 199 ? 18.907 -18.517 0.200 1.00 95.81 199 VAL A C 1
ATOM 1597 O O . VAL A 1 199 ? 17.911 -17.799 0.150 1.00 95.81 199 VAL A O 1
ATOM 1600 N N . GLN A 1 200 ? 18.867 -19.796 0.586 1.00 96.50 200 GLN A N 1
ATOM 1601 C CA . GLN A 1 200 ? 17.623 -20.496 0.921 1.00 96.50 200 GLN A CA 1
ATOM 1602 C C . GLN A 1 200 ? 16.881 -19.797 2.066 1.00 96.50 200 GLN A C 1
ATOM 1604 O O . GLN A 1 200 ? 15.707 -19.461 1.934 1.00 96.50 200 GLN A O 1
ATOM 1609 N N . THR A 1 201 ? 17.577 -19.509 3.172 1.00 93.94 201 THR A N 1
ATOM 1610 C CA . THR A 1 201 ? 16.995 -18.827 4.336 1.00 93.94 201 THR A CA 1
ATOM 1611 C C . THR A 1 201 ? 16.458 -17.444 3.972 1.00 93.94 201 THR A C 1
ATOM 1613 O O . THR A 1 201 ? 15.356 -17.091 4.387 1.00 93.94 201 THR A O 1
ATOM 1616 N N . ARG A 1 202 ? 17.186 -16.663 3.162 1.00 93.38 202 ARG A N 1
ATOM 1617 C CA . ARG A 1 202 ? 16.716 -15.340 2.725 1.00 93.38 202 ARG A CA 1
ATOM 1618 C C . ARG A 1 202 ? 15.494 -15.441 1.811 1.00 93.38 202 ARG A C 1
ATOM 1620 O O . ARG A 1 202 ? 14.540 -14.695 1.998 1.00 93.38 202 ARG A O 1
ATOM 1627 N N . ALA A 1 203 ? 15.483 -16.383 0.869 1.00 95.75 203 ALA A N 1
ATOM 1628 C CA . ALA A 1 203 ? 14.327 -16.620 0.007 1.00 95.75 203 ALA A CA 1
ATOM 1629 C C . ALA A 1 203 ? 13.083 -17.034 0.818 1.00 95.75 203 ALA A C 1
ATOM 1631 O O . ALA A 1 203 ? 12.001 -16.500 0.588 1.00 95.75 203 ALA A O 1
ATOM 1632 N N . GLN A 1 204 ? 13.242 -17.894 1.832 1.00 92.75 204 GLN A N 1
ATOM 1633 C CA . GLN A 1 204 ? 12.166 -18.267 2.764 1.00 92.75 204 GLN A CA 1
ATOM 1634 C C . GLN A 1 204 ? 11.634 -17.066 3.555 1.00 92.75 204 GLN A C 1
ATOM 1636 O O . GLN A 1 204 ? 10.421 -16.911 3.701 1.00 92.75 204 GLN A O 1
ATOM 1641 N N . GLN A 1 205 ? 12.521 -16.197 4.047 1.00 86.94 205 GLN A N 1
ATOM 1642 C CA . GLN A 1 205 ? 12.125 -14.968 4.739 1.00 86.94 205 GLN A CA 1
ATOM 1643 C C . GLN A 1 205 ? 11.318 -14.046 3.819 1.00 86.94 205 GLN A C 1
ATOM 1645 O O . GLN A 1 205 ? 10.259 -13.564 4.216 1.00 86.94 205 GLN A O 1
ATOM 1650 N N . LEU A 1 206 ? 11.773 -13.847 2.581 1.00 89.06 206 LEU A N 1
ATOM 1651 C CA . LEU A 1 206 ? 11.087 -13.018 1.589 1.00 89.06 206 LEU A CA 1
ATOM 1652 C C . LEU A 1 206 ? 9.731 -13.605 1.175 1.00 89.06 206 LEU A C 1
ATOM 1654 O O . LEU A 1 206 ? 8.747 -12.874 1.159 1.00 89.06 206 LEU A O 1
ATOM 1658 N N . LEU A 1 207 ? 9.633 -14.919 0.944 1.00 89.69 207 LEU A N 1
ATOM 1659 C CA . LEU A 1 207 ? 8.348 -15.602 0.730 1.00 89.69 207 LEU A CA 1
ATOM 1660 C C . LEU A 1 207 ? 7.388 -15.380 1.887 1.00 89.69 207 LEU A C 1
ATOM 1662 O O . LEU A 1 207 ? 6.216 -15.083 1.672 1.00 89.69 207 LEU A O 1
ATOM 1666 N N . GLY A 1 208 ? 7.893 -15.513 3.115 1.00 83.12 208 GLY A N 1
ATOM 1667 C CA . GLY A 1 208 ? 7.125 -15.242 4.317 1.00 83.12 208 GLY A CA 1
ATOM 1668 C C . GLY A 1 208 ? 6.632 -13.799 4.376 1.00 83.12 208 GLY A C 1
ATOM 1669 O O . GLY A 1 208 ? 5.578 -13.560 4.941 1.00 83.12 208 GLY A O 1
ATOM 1670 N N . ARG A 1 209 ? 7.346 -12.834 3.795 1.00 81.88 209 ARG A N 1
ATOM 1671 C CA . ARG A 1 209 ? 6.898 -11.436 3.722 1.00 81.88 209 ARG A CA 1
ATOM 1672 C C . ARG A 1 209 ? 5.873 -11.201 2.610 1.00 81.88 209 ARG A C 1
ATOM 1674 O O . ARG A 1 209 ? 4.944 -10.441 2.833 1.00 81.88 209 ARG A O 1
ATOM 1681 N N . ILE A 1 210 ? 6.007 -11.860 1.455 1.00 81.94 210 ILE A N 1
ATOM 1682 C CA . ILE A 1 210 ? 5.073 -11.708 0.323 1.00 81.94 210 ILE A CA 1
ATOM 1683 C C . ILE A 1 210 ? 3.733 -12.388 0.617 1.00 81.94 210 ILE A C 1
ATOM 1685 O O . ILE A 1 210 ? 2.684 -11.777 0.486 1.00 81.94 210 ILE A O 1
ATOM 1689 N N . ARG A 1 211 ? 3.761 -13.641 1.080 1.00 78.25 211 ARG A N 1
ATOM 1690 C CA . ARG A 1 211 ? 2.566 -14.490 1.239 1.00 78.25 211 ARG A CA 1
ATOM 1691 C C . ARG A 1 211 ? 1.663 -14.114 2.410 1.00 78.25 211 ARG A C 1
ATOM 1693 O O . ARG A 1 211 ? 0.667 -14.793 2.652 1.00 78.25 211 ARG A O 1
ATOM 1700 N N . ARG A 1 212 ? 2.033 -13.112 3.206 1.00 69.00 212 ARG A N 1
ATOM 1701 C CA . ARG A 1 212 ? 1.311 -12.790 4.437 1.00 69.00 212 ARG A CA 1
ATOM 1702 C C . ARG A 1 212 ? 0.258 -11.720 4.184 1.00 69.00 212 ARG A C 1
ATOM 1704 O O . ARG A 1 212 ? 0.563 -10.590 3.835 1.00 69.00 212 ARG A O 1
ATOM 1711 N N . THR A 1 213 ? -0.985 -12.131 4.409 1.00 57.84 213 THR A N 1
ATOM 1712 C CA . THR A 1 213 ? -2.240 -11.444 4.060 1.00 57.84 213 THR A CA 1
ATOM 1713 C C . THR A 1 213 ? -2.908 -10.755 5.257 1.00 57.84 213 THR A C 1
ATOM 1715 O O . THR A 1 213 ? -4.123 -10.578 5.274 1.00 57.84 213 THR A O 1
ATOM 1718 N N . SER A 1 214 ? -2.153 -10.480 6.322 1.00 75.38 214 SER A N 1
ATOM 1719 C CA . SER A 1 214 ? -2.688 -9.791 7.495 1.00 75.38 214 SER A CA 1
ATOM 1720 C C . SER A 1 214 ? -1.641 -8.861 8.080 1.00 75.38 214 SER A C 1
ATOM 1722 O O . SER A 1 214 ? -0.678 -9.318 8.707 1.00 75.38 214 SER A O 1
ATOM 1724 N N . TRP A 1 215 ? -1.833 -7.563 7.890 1.00 87.62 215 TRP A N 1
ATOM 1725 C CA . TRP A 1 215 ? -1.111 -6.561 8.663 1.00 87.62 215 TRP A CA 1
ATOM 1726 C C . TRP A 1 215 ? -1.768 -6.316 10.025 1.00 87.62 215 TRP A C 1
ATOM 1728 O O . TRP A 1 215 ? -2.973 -6.495 10.224 1.00 87.62 215 TRP A O 1
ATOM 1738 N N . ARG A 1 216 ? -0.940 -5.869 10.962 1.00 92.50 216 ARG A N 1
ATOM 1739 C CA . ARG A 1 216 ? -1.290 -5.342 12.273 1.00 92.50 216 ARG A CA 1
ATOM 1740 C C . ARG A 1 216 ? -0.660 -3.960 12.393 1.00 92.50 216 ARG A C 1
ATOM 1742 O O . AR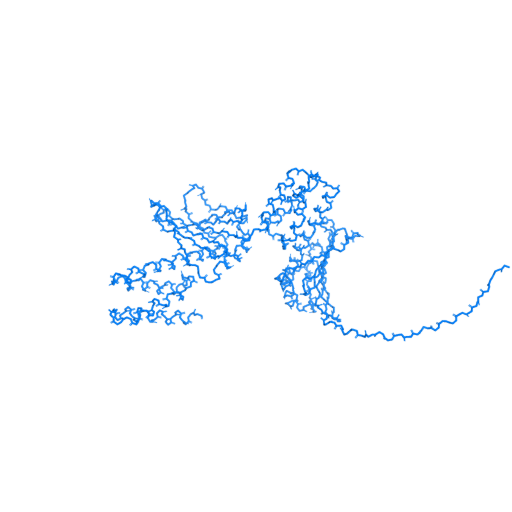G A 1 216 ? 0.535 -3.795 12.181 1.00 92.50 216 ARG A O 1
ATOM 1749 N N . LEU A 1 217 ? -1.464 -2.967 12.740 1.00 95.69 217 LEU A N 1
ATOM 1750 C CA . LEU A 1 217 ? -1.014 -1.611 13.014 1.00 95.69 217 LEU A CA 1
ATOM 1751 C C . LEU A 1 217 ? -1.319 -1.280 14.467 1.00 95.69 217 LEU A C 1
ATOM 1753 O O . LEU A 1 217 ? -2.471 -1.319 14.896 1.00 95.69 217 LEU A O 1
ATOM 1757 N N . GLN A 1 218 ? -0.281 -0.942 15.215 1.00 96.00 218 GLN A N 1
ATOM 1758 C CA . GLN A 1 218 ? -0.373 -0.469 16.581 1.00 96.00 218 GLN A CA 1
ATOM 1759 C C . GLN A 1 218 ? -0.060 1.023 16.621 1.00 96.00 218 GLN A C 1
ATOM 1761 O O . GLN A 1 218 ? 0.967 1.479 16.133 1.00 96.00 218 GLN A O 1
ATOM 1766 N N . PHE A 1 219 ? -0.970 1.778 17.211 1.00 95.44 219 PHE A N 1
ATOM 1767 C CA . PHE A 1 219 ? -0.839 3.188 17.518 1.00 95.44 219 PHE A CA 1
ATOM 1768 C C . PHE A 1 219 ? -0.678 3.345 19.020 1.00 95.44 219 PHE A C 1
ATOM 1770 O O . PHE A 1 219 ? -1.452 2.777 19.786 1.00 95.44 219 PHE A O 1
ATOM 1777 N N . GLU A 1 220 ? 0.292 4.143 19.434 1.00 92.69 220 GLU A N 1
ATOM 1778 C CA . GLU A 1 220 ? 0.491 4.559 20.811 1.00 92.69 220 GLU A CA 1
ATOM 1779 C C . GLU A 1 220 ? 0.554 6.079 20.882 1.00 92.69 220 GLU A C 1
ATOM 1781 O O . GLU A 1 220 ? 1.192 6.744 20.061 1.00 92.69 220 GLU A O 1
ATOM 1786 N N . TYR A 1 221 ? -0.088 6.625 21.903 1.00 89.69 221 TYR A N 1
ATOM 1787 C CA . TYR A 1 221 ? -0.020 8.028 22.251 1.00 89.69 221 TYR A CA 1
ATOM 1788 C C . TYR A 1 221 ? 0.184 8.156 23.752 1.00 89.69 221 TYR A C 1
ATOM 1790 O O . TYR A 1 221 ? -0.586 7.620 24.549 1.00 89.69 221 TYR A O 1
ATOM 1798 N N . GLY A 1 222 ? 1.231 8.877 24.132 1.00 82.00 222 GLY A N 1
ATOM 1799 C CA . GLY A 1 222 ? 1.523 9.185 25.521 1.00 82.00 222 GLY A CA 1
ATOM 1800 C C . GLY A 1 222 ? 1.797 10.666 25.695 1.00 82.00 222 GLY A C 1
ATOM 1801 O O . GLY A 1 222 ? 2.510 11.289 24.899 1.00 82.00 222 GLY A O 1
ATOM 1802 N N . ASP A 1 223 ? 1.245 11.225 26.764 1.00 75.69 223 ASP A N 1
ATOM 1803 C CA . ASP A 1 223 ? 1.622 12.545 27.242 1.00 75.69 223 ASP A CA 1
ATOM 1804 C C . ASP A 1 223 ? 1.997 12.464 28.722 1.00 75.69 223 ASP A C 1
ATOM 1806 O O . ASP A 1 223 ? 1.156 12.385 29.617 1.00 75.69 223 ASP A O 1
ATOM 1810 N N . LEU A 1 224 ? 3.305 12.506 28.975 1.00 67.25 224 LEU A N 1
ATOM 1811 C CA . LEU A 1 224 ? 3.877 12.460 30.320 1.00 67.25 224 LEU A CA 1
ATOM 1812 C C . LEU A 1 224 ? 3.416 13.625 31.208 1.00 67.25 224 LEU A C 1
ATOM 1814 O O . LEU A 1 224 ? 3.469 13.492 32.427 1.00 67.25 224 LEU A O 1
ATOM 1818 N N . ARG A 1 225 ? 2.972 14.757 30.636 1.00 70.94 225 ARG A N 1
ATOM 1819 C CA . ARG A 1 225 ? 2.458 15.889 31.424 1.00 70.94 225 ARG A CA 1
ATOM 1820 C C . ARG A 1 225 ? 1.054 15.625 31.944 1.00 70.94 225 ARG A C 1
ATOM 1822 O O . ARG A 1 225 ? 0.759 15.970 33.083 1.00 70.94 225 ARG A O 1
ATOM 1829 N N . SER A 1 226 ? 0.197 15.035 31.117 1.00 71.56 226 SER A N 1
ATOM 1830 C CA . SER A 1 226 ? -1.167 14.686 31.514 1.00 71.56 226 SER A CA 1
ATOM 1831 C C . SER A 1 226 ? -1.240 13.344 32.253 1.00 71.56 226 SER A C 1
ATOM 1833 O O . SER A 1 226 ? -2.208 13.097 32.969 1.00 71.56 226 SER A O 1
ATOM 1835 N N . GLY A 1 227 ? -0.208 12.500 32.135 1.00 80.12 227 GLY A N 1
ATOM 1836 C CA . GLY A 1 227 ? -0.122 11.201 32.804 1.00 80.12 227 GLY A CA 1
ATOM 1837 C C . GLY A 1 227 ? -0.947 10.104 32.126 1.00 80.12 227 GLY A C 1
ATOM 1838 O O . GLY A 1 227 ? -1.146 9.045 32.725 1.00 80.12 227 GLY A O 1
ATOM 1839 N N . TRP A 1 228 ? -1.414 10.341 30.897 1.00 83.12 228 TRP A N 1
ATOM 1840 C CA . TRP A 1 228 ? -2.278 9.432 30.144 1.00 83.12 228 TRP A CA 1
ATOM 1841 C C . TRP A 1 228 ? -1.538 8.709 29.020 1.00 83.12 228 TRP A C 1
ATOM 1843 O O . TRP A 1 228 ? -0.640 9.259 28.377 1.00 83.12 228 TRP A O 1
ATOM 1853 N N . TYR A 1 229 ? -1.972 7.474 28.781 1.00 88.44 229 TYR A N 1
ATOM 1854 C CA . TYR A 1 229 ? -1.504 6.586 27.730 1.00 88.44 229 TYR A CA 1
ATOM 1855 C C . TYR A 1 229 ? -2.702 6.000 26.985 1.00 88.44 229 TYR A C 1
ATOM 1857 O O . TYR A 1 229 ? -3.657 5.511 27.599 1.00 88.44 229 TYR A O 1
ATOM 1865 N N . ALA A 1 230 ? -2.631 6.034 25.660 1.00 91.25 230 ALA A N 1
ATOM 1866 C CA . ALA A 1 230 ? -3.567 5.369 24.780 1.00 91.25 230 ALA A CA 1
ATOM 1867 C C . ALA A 1 230 ? -2.818 4.453 23.816 1.00 91.25 230 ALA A C 1
ATOM 1869 O O . ALA A 1 230 ? -1.784 4.825 23.262 1.00 91.25 230 ALA A O 1
ATOM 1870 N N . LYS A 1 231 ? -3.377 3.272 23.585 1.00 93.88 231 LYS A N 1
ATOM 1871 C CA . LYS A 1 231 ? -2.892 2.296 22.618 1.00 93.88 231 LYS A CA 1
ATOM 1872 C C . LYS A 1 231 ? -4.069 1.763 21.827 1.00 93.88 231 LYS A C 1
ATOM 1874 O O . LYS A 1 231 ? -5.107 1.456 22.402 1.00 93.88 231 LYS A O 1
ATOM 1879 N N . VAL A 1 232 ? -3.917 1.637 20.518 1.00 96.25 232 VAL A N 1
ATOM 1880 C CA . VAL A 1 232 ? -4.904 1.012 19.638 1.00 96.25 232 VAL A CA 1
ATOM 1881 C C . VAL A 1 232 ? -4.179 0.027 18.743 1.00 96.25 232 VAL A C 1
ATOM 1883 O O . VAL A 1 232 ? -3.165 0.367 18.151 1.00 96.25 232 VAL A O 1
ATOM 1886 N N . ILE A 1 233 ? -4.688 -1.191 18.641 1.00 96.12 233 ILE A N 1
ATOM 1887 C CA . ILE A 1 233 ? -4.203 -2.219 17.727 1.00 96.12 233 ILE A CA 1
ATOM 1888 C C . ILE A 1 233 ? -5.329 -2.507 16.746 1.00 96.12 233 ILE A C 1
ATOM 1890 O O . ILE A 1 233 ? -6.438 -2.829 17.170 1.00 96.12 233 ILE A O 1
ATOM 1894 N N . VAL A 1 234 ? -5.037 -2.412 15.455 1.00 95.88 234 VAL A N 1
ATOM 1895 C CA . VAL A 1 234 ? -5.946 -2.766 14.364 1.00 95.88 234 VAL A CA 1
ATOM 1896 C C . VAL A 1 234 ? -5.295 -3.841 13.512 1.00 95.88 234 VAL A C 1
ATOM 1898 O O . VAL A 1 234 ? -4.125 -3.736 13.157 1.00 95.88 234 VAL A O 1
ATOM 1901 N N . GLU A 1 235 ? -6.061 -4.866 13.176 1.00 92.38 235 GLU A N 1
ATOM 1902 C CA . GLU A 1 235 ? -5.666 -5.937 12.270 1.00 92.38 235 GLU A CA 1
ATOM 1903 C C . GLU A 1 235 ? -6.459 -5.827 10.962 1.00 92.38 235 GLU A C 1
ATOM 1905 O O . GLU A 1 235 ? -7.615 -5.396 10.952 1.00 92.38 235 GLU A O 1
ATOM 1910 N N . GLU A 1 236 ? -5.854 -6.258 9.855 1.00 85.31 236 GLU A N 1
ATOM 1911 C CA . GLU A 1 236 ? -6.426 -6.172 8.503 1.00 85.31 236 GLU A CA 1
ATOM 1912 C C . GLU A 1 236 ? -7.840 -6.756 8.388 1.00 85.31 236 GLU A C 1
ATOM 1914 O O . GLU A 1 236 ? -8.695 -6.210 7.693 1.00 85.31 236 GLU A O 1
ATOM 1919 N N . GLN A 1 237 ? -8.118 -7.826 9.135 1.00 81.81 237 GLN A N 1
ATOM 1920 C CA . GLN A 1 237 ? -9.413 -8.513 9.154 1.00 81.81 237 GLN A CA 1
ATOM 1921 C C . GLN A 1 237 ? -10.521 -7.715 9.874 1.00 81.81 237 GLN A C 1
ATOM 1923 O O . GLN A 1 237 ? -11.636 -8.209 10.035 1.00 81.81 237 GLN A O 1
ATOM 1928 N N . GLY A 1 238 ? -10.232 -6.493 10.334 1.00 82.75 238 GLY A N 1
ATOM 1929 C CA . GLY A 1 238 ? -11.178 -5.614 11.025 1.00 82.75 238 GLY A CA 1
ATOM 1930 C C . GLY A 1 238 ? -11.276 -5.864 12.532 1.00 82.75 238 GLY A C 1
ATOM 1931 O O . GLY A 1 238 ? -12.121 -5.274 13.206 1.00 82.75 238 GLY A O 1
ATOM 1932 N N . SER A 1 239 ? -10.415 -6.725 13.077 1.00 89.56 239 SER A N 1
ATOM 1933 C CA . SER A 1 239 ? -10.260 -6.902 14.519 1.00 89.56 239 SER A CA 1
ATOM 1934 C C . SER A 1 239 ? -9.529 -5.683 15.097 1.00 89.56 239 SER A C 1
ATOM 1936 O O . SER A 1 239 ? -8.559 -5.195 14.514 1.00 89.56 239 SER A O 1
ATOM 1938 N N . ALA A 1 240 ? -10.006 -5.158 16.228 1.00 94.38 240 ALA A N 1
ATOM 1939 C CA . ALA A 1 240 ? -9.327 -4.072 16.916 1.00 94.38 240 ALA A CA 1
ATOM 1940 C C . ALA A 1 240 ? -9.449 -4.158 18.432 1.00 94.38 240 ALA A C 1
ATOM 1942 O O . ALA A 1 240 ? -10.456 -4.605 18.996 1.00 94.38 240 ALA A O 1
ATOM 1943 N N . ARG A 1 241 ? -8.396 -3.692 19.094 1.00 95.62 241 ARG A N 1
ATOM 1944 C CA . ARG A 1 241 ? -8.287 -3.576 20.544 1.00 95.62 241 ARG A CA 1
ATOM 1945 C C . ARG A 1 241 ? -7.756 -2.203 20.897 1.00 95.62 241 ARG A C 1
ATOM 1947 O O . ARG A 1 241 ? -7.001 -1.614 20.132 1.00 95.62 241 ARG A O 1
ATOM 1954 N N . TYR A 1 242 ? -8.141 -1.696 22.053 1.00 94.81 242 TYR A N 1
ATOM 1955 C CA . TYR A 1 242 ? -7.634 -0.433 22.550 1.00 94.81 242 TYR A CA 1
ATOM 1956 C C . TYR A 1 242 ? -7.420 -0.473 24.053 1.00 94.81 242 TYR A C 1
ATOM 1958 O O . TYR A 1 242 ? -7.994 -1.283 24.777 1.00 94.81 242 TYR A O 1
ATOM 1966 N N . GLU A 1 243 ? -6.601 0.447 24.514 1.00 91.50 243 GLU A N 1
ATOM 1967 C CA . GLU A 1 243 ? -6.315 0.711 25.903 1.00 91.50 243 GLU A CA 1
ATOM 1968 C C . GLU A 1 243 ? -6.247 2.226 26.065 1.00 91.50 243 GLU A C 1
ATOM 1970 O O . GLU A 1 243 ? -5.640 2.921 25.254 1.00 91.50 243 GLU A O 1
ATOM 1975 N N . HIS A 1 244 ? -6.893 2.746 27.103 1.00 89.50 244 HIS A N 1
ATOM 1976 C CA . HIS A 1 244 ? -6.817 4.153 27.464 1.00 89.50 244 HIS A CA 1
ATOM 1977 C C . HIS A 1 244 ? -6.831 4.249 28.987 1.00 89.50 244 HIS A C 1
ATOM 1979 O O . HIS A 1 244 ? -7.834 3.921 29.625 1.00 89.50 244 HIS A O 1
ATOM 1985 N N . ARG A 1 245 ? -5.691 4.621 29.570 1.00 88.38 245 ARG A N 1
ATOM 1986 C CA . ARG A 1 245 ? -5.470 4.592 31.021 1.00 88.38 245 ARG A CA 1
ATOM 1987 C C . ARG A 1 245 ? -4.421 5.608 31.454 1.00 88.38 245 ARG A C 1
ATOM 1989 O O . ARG A 1 245 ? -3.718 6.178 30.619 1.00 88.38 245 ARG A O 1
ATOM 1996 N N . ARG A 1 246 ? -4.266 5.798 32.764 1.00 85.00 246 ARG A N 1
ATOM 1997 C CA . ARG A 1 246 ? -3.093 6.499 33.293 1.00 85.00 246 ARG A CA 1
ATOM 1998 C C . ARG A 1 246 ? -1.874 5.585 33.246 1.00 85.00 246 ARG A C 1
ATOM 2000 O O . ARG A 1 246 ? -2.004 4.366 33.351 1.00 85.00 246 ARG A O 1
ATOM 2007 N N . PHE A 1 247 ? -0.680 6.167 33.162 1.00 80.12 247 PHE A N 1
ATOM 2008 C CA . PHE A 1 247 ? 0.571 5.396 33.197 1.00 80.12 247 PHE A CA 1
ATOM 2009 C C . PHE A 1 247 ? 0.709 4.533 34.462 1.00 80.12 247 PHE A C 1
ATOM 2011 O O . PHE A 1 247 ? 1.298 3.457 34.390 1.00 80.12 247 PHE A O 1
ATOM 2018 N N . SER A 1 248 ? 0.155 4.992 35.590 1.00 81.31 248 SER A N 1
ATOM 2019 C CA . SER A 1 248 ? 0.157 4.291 36.881 1.00 81.31 248 SER A CA 1
ATOM 2020 C C . SER A 1 248 ? -0.754 3.067 36.934 1.00 81.31 248 SER A C 1
ATOM 2022 O O . SER A 1 248 ? -0.560 2.205 37.788 1.00 81.31 248 SER A O 1
ATOM 2024 N N . ASP A 1 249 ? -1.768 3.012 36.074 1.00 84.38 249 ASP A N 1
ATOM 2025 C CA . ASP A 1 249 ? -2.801 1.986 36.142 1.00 84.38 249 ASP A CA 1
ATOM 2026 C C . ASP A 1 249 ? -2.325 0.718 35.425 1.00 84.38 249 ASP A C 1
ATOM 2028 O O . ASP A 1 249 ? -1.547 0.787 34.468 1.00 84.38 249 ASP A O 1
ATOM 2032 N N . LEU A 1 250 ? -2.804 -0.449 35.866 1.00 83.12 250 LEU A N 1
ATOM 2033 C CA . LEU A 1 250 ? -2.464 -1.719 35.225 1.00 83.12 250 LEU A CA 1
ATOM 2034 C C . LEU A 1 250 ? -2.981 -1.771 33.778 1.00 83.12 250 LEU A C 1
ATO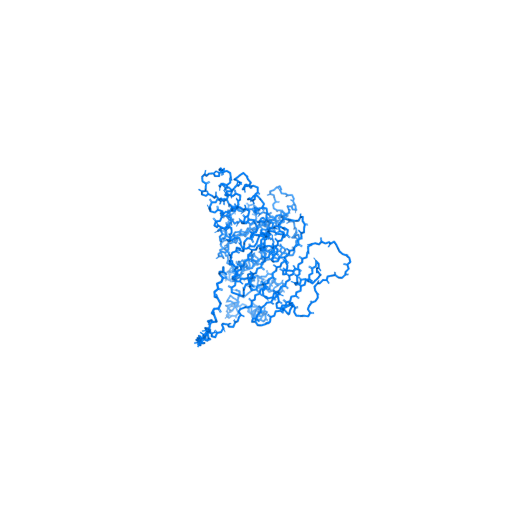M 2036 O O . LEU A 1 250 ? -4.084 -1.280 33.514 1.00 83.12 250 LEU A O 1
ATOM 2040 N N . PRO A 1 251 ? -2.228 -2.392 32.849 1.00 85.75 251 PRO A N 1
ATOM 2041 C CA . PRO A 1 251 ? -2.678 -2.518 31.477 1.00 85.75 251 PRO A CA 1
ATOM 2042 C C . PRO A 1 251 ? -3.974 -3.314 31.334 1.00 85.75 251 PRO A C 1
ATOM 2044 O O . PRO A 1 251 ? -4.117 -4.385 31.926 1.00 85.75 251 PRO A O 1
ATOM 2047 N N . ALA A 1 252 ? -4.908 -2.803 30.531 1.00 86.56 252 ALA A N 1
ATOM 2048 C CA . ALA A 1 252 ? -6.213 -3.430 30.320 1.00 86.56 252 ALA A CA 1
ATOM 2049 C C . ALA A 1 252 ? -6.742 -3.169 28.901 1.00 86.56 252 ALA A C 1
ATOM 2051 O O . ALA A 1 252 ? -7.457 -2.193 28.655 1.00 86.56 252 ALA A O 1
ATOM 2052 N N . GLU A 1 253 ? -6.407 -4.064 27.968 1.00 89.50 253 GLU A N 1
ATOM 2053 C CA . GLU A 1 253 ? -6.910 -4.008 26.594 1.00 89.50 253 GLU A CA 1
ATOM 2054 C C . GLU A 1 253 ? -8.397 -4.391 26.529 1.00 89.50 253 GLU A C 1
ATOM 2056 O O . GLU A 1 253 ? -8.849 -5.375 27.117 1.00 89.50 253 GLU A O 1
ATOM 2061 N N . ARG A 1 254 ? -9.166 -3.612 25.772 1.00 91.56 254 ARG A N 1
ATOM 2062 C CA . ARG A 1 254 ? -10.593 -3.810 25.508 1.00 91.56 254 ARG A CA 1
ATOM 2063 C C . ARG A 1 254 ? -10.816 -3.943 24.012 1.00 91.56 254 ARG A C 1
ATOM 2065 O O . ARG A 1 254 ? -10.048 -3.419 23.210 1.00 91.56 254 ARG A O 1
ATOM 2072 N N . ARG A 1 255 ? -11.884 -4.632 23.615 1.00 92.50 255 ARG A N 1
ATOM 2073 C CA . ARG A 1 255 ? -12.284 -4.698 22.204 1.00 92.50 255 ARG A CA 1
ATOM 2074 C C . ARG A 1 255 ? -12.708 -3.308 21.724 1.00 92.50 255 ARG A C 1
ATOM 2076 O O . ARG A 1 255 ? -13.490 -2.651 22.402 1.00 92.50 255 ARG A O 1
ATOM 2083 N N . LEU A 1 256 ? -12.230 -2.910 20.550 1.00 92.00 256 LEU A N 1
ATOM 2084 C CA . LEU A 1 256 ? -12.666 -1.708 19.844 1.00 92.00 256 LEU A CA 1
ATOM 2085 C C . LEU A 1 256 ? -13.543 -2.125 18.659 1.00 92.00 256 LEU A C 1
ATOM 2087 O O . LEU A 1 256 ? -13.198 -3.048 17.921 1.00 92.00 256 LEU A O 1
ATOM 2091 N N . VAL A 1 257 ? -14.686 -1.466 18.478 1.00 89.75 257 VAL A N 1
ATOM 2092 C CA . VAL A 1 257 ? -15.523 -1.675 17.286 1.00 89.75 257 VAL A CA 1
ATOM 2093 C C . VAL A 1 257 ? -15.080 -0.682 16.222 1.00 89.75 257 VAL A C 1
ATOM 2095 O O . VAL A 1 257 ? -15.148 0.522 16.456 1.00 89.75 257 VAL A O 1
ATOM 2098 N N . LEU A 1 258 ? -14.636 -1.187 15.073 1.00 91.06 258 LEU A N 1
ATOM 2099 C CA . LEU A 1 258 ? -14.252 -0.350 13.943 1.00 91.06 258 LEU A CA 1
ATOM 2100 C C . LEU A 1 258 ? -15.461 -0.035 13.056 1.00 91.06 258 LEU A C 1
ATOM 2102 O O . LEU A 1 258 ? -16.218 -0.956 12.731 1.00 91.06 258 LEU A O 1
ATOM 2106 N N . PRO A 1 259 ? -15.611 1.219 12.602 1.00 91.19 259 PRO A N 1
ATOM 2107 C CA . PRO A 1 259 ? -16.512 1.542 11.507 1.00 91.19 259 PRO A CA 1
ATOM 2108 C C . PRO A 1 259 ? -16.168 0.776 10.225 1.00 91.19 259 PRO A C 1
ATOM 2110 O O . PRO A 1 259 ? -15.031 0.340 9.995 1.00 91.19 259 PRO A O 1
ATOM 2113 N N . ALA A 1 260 ? -17.170 0.615 9.361 1.00 86.50 260 ALA A N 1
ATOM 2114 C CA . ALA A 1 260 ? -16.993 -0.062 8.085 1.00 86.50 260 ALA A CA 1
ATOM 2115 C C . ALA A 1 260 ? -15.955 0.673 7.218 1.00 86.50 260 ALA A C 1
ATOM 2117 O O . ALA A 1 260 ? -15.961 1.896 7.109 1.00 86.50 260 ALA A O 1
ATOM 2118 N N . GLY A 1 261 ? -15.047 -0.080 6.596 1.00 86.56 261 GLY A N 1
ATOM 2119 C CA . GLY A 1 261 ? -14.012 0.479 5.723 1.00 86.56 261 GLY A CA 1
ATOM 2120 C C . GLY A 1 261 ? -12.816 1.115 6.442 1.00 86.56 261 GLY A C 1
ATOM 2121 O O . GLY A 1 261 ? -11.816 1.377 5.779 1.00 86.56 261 GLY A O 1
ATOM 2122 N N . THR A 1 262 ? -12.834 1.292 7.771 1.00 92.12 262 THR A N 1
ATOM 2123 C CA . THR A 1 262 ? -11.696 1.881 8.504 1.00 92.12 262 THR A CA 1
ATOM 2124 C C . THR A 1 262 ? -10.413 1.066 8.339 1.00 92.12 262 THR A C 1
ATOM 2126 O O . THR A 1 262 ? -9.368 1.636 8.036 1.00 92.12 262 THR A O 1
ATOM 2129 N N . ALA A 1 263 ? -10.481 -0.265 8.469 1.00 90.56 263 ALA A N 1
ATOM 2130 C CA . ALA A 1 263 ? -9.319 -1.127 8.241 1.00 90.56 263 ALA A CA 1
ATOM 2131 C C . ALA A 1 263 ? -8.805 -1.002 6.795 1.00 90.56 263 ALA A C 1
ATOM 2133 O O . ALA A 1 263 ? -7.612 -0.811 6.578 1.00 90.56 263 ALA A O 1
ATOM 2134 N N . ALA A 1 264 ? -9.701 -0.998 5.803 1.00 85.94 264 ALA A N 1
ATOM 2135 C CA . ALA A 1 264 ? -9.322 -0.820 4.401 1.00 85.94 264 ALA A CA 1
ATOM 2136 C C . ALA A 1 264 ? -8.635 0.537 4.148 1.00 85.94 264 ALA A C 1
ATOM 2138 O O . ALA A 1 264 ? -7.607 0.583 3.469 1.00 85.94 264 ALA A O 1
ATOM 2139 N N . ARG A 1 265 ? -9.150 1.626 4.741 1.00 91.38 265 ARG A N 1
ATOM 2140 C CA . ARG A 1 265 ? -8.539 2.960 4.653 1.00 91.38 265 ARG A CA 1
ATOM 2141 C C . ARG A 1 265 ? -7.163 2.999 5.313 1.00 91.38 265 ARG A C 1
ATOM 2143 O O . ARG A 1 265 ? -6.230 3.524 4.715 1.00 91.38 265 ARG A O 1
ATOM 2150 N N . LEU A 1 266 ? -7.005 2.401 6.495 1.00 93.69 266 LEU A N 1
ATOM 2151 C CA . LEU A 1 266 ? -5.694 2.274 7.142 1.00 93.69 266 LEU A CA 1
ATOM 2152 C C . LEU A 1 266 ? -4.711 1.483 6.270 1.00 93.69 266 LEU A C 1
ATOM 2154 O O . LEU A 1 266 ? -3.576 1.915 6.108 1.00 93.69 266 LEU A O 1
ATOM 2158 N N . GLY A 1 267 ? -5.144 0.388 5.640 1.00 86.50 267 GLY A N 1
ATOM 2159 C CA . GLY A 1 267 ? -4.315 -0.373 4.700 1.00 86.50 267 GLY A CA 1
ATOM 2160 C C . GLY A 1 267 ? -3.901 0.432 3.459 1.00 86.50 267 GLY A C 1
ATOM 2161 O O . GLY A 1 267 ? -2.796 0.264 2.945 1.00 86.50 267 GLY A O 1
ATOM 2162 N N . GLU A 1 268 ? -4.755 1.335 2.970 1.00 80.81 268 GLU A N 1
ATOM 2163 C CA . GLU A 1 268 ? -4.405 2.277 1.901 1.00 80.81 268 GLU A CA 1
ATOM 2164 C C . GLU A 1 268 ? -3.376 3.316 2.350 1.00 80.81 268 GLU A C 1
ATOM 2166 O O . GLU A 1 268 ? -2.370 3.510 1.667 1.00 80.81 268 GLU A O 1
ATOM 2171 N N . LEU A 1 269 ? -3.588 3.938 3.510 1.00 87.50 269 LEU A N 1
ATOM 2172 C CA . LEU A 1 269 ? -2.660 4.919 4.069 1.00 87.50 269 LEU A CA 1
ATOM 2173 C C . LEU A 1 269 ? -1.305 4.289 4.392 1.00 87.50 269 LEU A C 1
ATOM 2175 O O . LEU A 1 269 ? -0.271 4.882 4.107 1.00 87.50 269 LEU A O 1
ATOM 2179 N N . LEU A 1 270 ? -1.286 3.057 4.904 1.00 89.06 270 LEU A N 1
ATOM 2180 C CA . LEU A 1 270 ? -0.054 2.303 5.114 1.00 89.06 270 LEU A CA 1
ATOM 2181 C C . LEU A 1 270 ? 0.690 2.067 3.801 1.00 89.06 270 LEU A C 1
ATOM 2183 O O . LEU A 1 270 ? 1.894 2.286 3.754 1.00 89.06 270 LEU A O 1
ATOM 2187 N N . ARG A 1 271 ? -0.002 1.703 2.715 1.00 80.94 271 ARG A N 1
ATOM 2188 C CA . ARG A 1 271 ? 0.618 1.598 1.382 1.00 80.94 271 ARG A CA 1
ATOM 2189 C C . ARG A 1 271 ? 1.224 2.922 0.922 1.00 80.94 271 ARG A C 1
ATOM 2191 O O . ARG A 1 271 ? 2.341 2.925 0.414 1.00 80.94 271 ARG A O 1
ATOM 2198 N N . GLN A 1 272 ? 0.510 4.031 1.111 1.00 77.19 272 GLN A N 1
ATOM 2199 C CA . GLN A 1 272 ? 1.002 5.372 0.776 1.00 77.19 272 GLN A CA 1
ATOM 2200 C C . GLN A 1 272 ? 2.210 5.772 1.638 1.00 77.19 272 GLN A C 1
ATOM 2202 O O . GLN A 1 272 ? 3.153 6.367 1.128 1.00 77.19 272 GLN A O 1
ATOM 2207 N N . ALA A 1 273 ? 2.223 5.375 2.912 1.00 80.62 273 ALA A N 1
ATOM 2208 C CA . ALA A 1 273 ? 3.326 5.577 3.850 1.00 80.62 273 ALA A CA 1
ATOM 2209 C C . ALA A 1 273 ? 4.446 4.525 3.716 1.00 80.62 273 ALA A C 1
ATOM 2211 O O . ALA A 1 273 ? 5.270 4.398 4.624 1.00 80.62 273 ALA A O 1
ATOM 2212 N N . ASN A 1 274 ? 4.453 3.729 2.638 1.00 79.88 274 ASN A N 1
ATOM 2213 C CA . ASN A 1 274 ? 5.390 2.625 2.414 1.00 79.88 274 ASN A CA 1
ATOM 2214 C C . ASN A 1 274 ? 5.541 1.701 3.643 1.00 79.88 274 ASN A C 1
ATOM 2216 O O . ASN A 1 274 ? 6.641 1.327 4.041 1.00 79.88 274 ASN A O 1
ATOM 2220 N N . TYR A 1 275 ? 4.424 1.386 4.297 1.00 85.88 275 TYR A N 1
ATOM 2221 C CA . TYR A 1 275 ? 4.340 0.555 5.498 1.00 85.88 275 TYR A CA 1
ATOM 2222 C C . TYR A 1 275 ? 5.243 1.031 6.644 1.00 85.88 275 TYR A C 1
ATOM 2224 O O . TYR A 1 275 ? 5.765 0.221 7.405 1.00 85.88 275 TYR A O 1
ATOM 2232 N N . LEU A 1 276 ? 5.426 2.352 6.765 1.00 86.88 276 LEU A N 1
ATOM 2233 C CA . LEU A 1 276 ? 6.316 3.023 7.724 1.00 86.88 276 LEU A CA 1
ATOM 2234 C C . LEU A 1 276 ? 7.817 2.775 7.493 1.00 86.88 276 LEU A C 1
ATOM 2236 O O . LEU A 1 276 ? 8.642 3.147 8.327 1.00 86.88 276 LEU A O 1
ATOM 2240 N N . ARG A 1 277 ? 8.215 2.165 6.373 1.00 80.25 277 ARG A N 1
ATOM 2241 C CA . ARG A 1 277 ? 9.629 1.910 6.079 1.00 80.25 277 ARG A CA 1
ATOM 2242 C C . ARG A 1 277 ? 10.375 3.211 5.802 1.00 80.25 277 ARG A C 1
ATOM 2244 O O . ARG A 1 277 ? 9.909 4.059 5.046 1.00 80.25 277 ARG A O 1
ATOM 2251 N N . GLY A 1 278 ? 11.574 3.327 6.371 1.00 70.44 278 GLY A N 1
ATOM 2252 C CA . GLY A 1 278 ? 12.447 4.489 6.179 1.00 70.44 278 GLY A CA 1
ATOM 2253 C C . GLY A 1 278 ? 12.026 5.736 6.962 1.00 70.44 278 GLY A C 1
ATOM 2254 O O . GLY A 1 278 ? 12.659 6.777 6.804 1.00 70.44 278 GLY A O 1
ATOM 2255 N N . GLN A 1 279 ? 11.002 5.641 7.814 1.00 73.31 279 GLN A N 1
ATOM 2256 C CA . GLN A 1 279 ? 10.609 6.728 8.704 1.00 73.31 279 GLN A CA 1
ATOM 2257 C C . GLN A 1 279 ? 11.633 6.869 9.840 1.00 73.31 279 GLN A C 1
ATOM 2259 O O . GLN A 1 279 ? 12.003 5.891 10.490 1.00 73.31 279 GLN A O 1
ATOM 2264 N N . THR A 1 280 ? 12.132 8.085 10.067 1.00 62.28 280 THR A N 1
ATOM 2265 C CA . THR A 1 280 ? 13.104 8.372 11.130 1.00 62.28 280 THR A CA 1
ATOM 2266 C C . THR A 1 280 ? 12.408 8.659 12.458 1.00 62.28 280 THR A C 1
ATOM 2268 O O . THR A 1 280 ? 11.415 9.383 12.523 1.00 62.28 280 THR A O 1
ATOM 2271 N N . MET A 1 281 ? 12.966 8.123 13.548 1.00 65.75 281 MET A N 1
ATOM 2272 C CA . MET A 1 281 ? 12.539 8.459 14.908 1.00 65.75 281 MET A CA 1
ATOM 2273 C C . MET A 1 281 ? 12.874 9.924 15.193 1.00 65.75 281 MET A C 1
ATOM 2275 O O . MET A 1 281 ? 14.044 10.297 15.259 1.00 65.75 281 MET A O 1
ATOM 2279 N N . THR A 1 282 ? 11.854 10.761 15.360 1.00 58.19 282 THR A N 1
ATOM 2280 C CA . THR A 1 282 ? 12.010 12.183 15.697 1.00 58.19 282 THR A CA 1
ATOM 2281 C C . THR A 1 282 ? 11.464 12.441 17.099 1.00 58.19 282 THR A C 1
ATOM 2283 O O . THR A 1 282 ? 10.329 12.871 17.304 1.00 58.19 282 THR A O 1
ATOM 2286 N N . GLY A 1 283 ? 12.293 12.141 18.097 1.00 52.47 283 GLY A N 1
ATOM 2287 C CA . GLY A 1 283 ? 11.984 12.312 19.517 1.00 52.47 283 GLY A CA 1
ATOM 2288 C C . GLY A 1 283 ? 12.791 11.337 20.367 1.00 52.47 283 GLY A C 1
ATOM 2289 O O . GLY A 1 283 ? 13.101 10.245 19.898 1.00 52.47 283 GLY A O 1
ATOM 2290 N N . ASP A 1 284 ? 13.159 11.740 21.587 1.00 45.91 284 ASP A N 1
ATOM 2291 C CA . ASP A 1 284 ? 13.929 10.903 22.517 1.00 45.91 284 ASP A CA 1
ATOM 2292 C C . ASP A 1 284 ? 13.228 9.558 22.736 1.00 45.91 284 ASP A C 1
ATOM 2294 O O . ASP A 1 284 ? 12.220 9.451 23.439 1.00 45.91 284 ASP A O 1
ATOM 2298 N N . ALA A 1 285 ? 13.786 8.517 22.125 1.00 40.31 285 ALA A N 1
ATOM 2299 C CA . ALA A 1 285 ? 13.357 7.135 22.250 1.00 40.31 285 ALA A CA 1
ATOM 2300 C C . ALA A 1 285 ? 13.893 6.504 23.546 1.00 40.31 285 ALA A C 1
ATOM 2302 O O . ALA A 1 285 ? 14.361 5.371 23.536 1.00 40.31 285 ALA A O 1
ATOM 2303 N N . ASP A 1 286 ? 13.796 7.212 24.674 1.00 45.12 286 ASP A N 1
ATOM 2304 C CA . ASP A 1 286 ? 14.190 6.692 25.992 1.00 45.12 286 ASP A CA 1
ATOM 2305 C C . ASP A 1 286 ? 12.987 6.088 26.745 1.00 45.12 286 ASP A C 1
ATOM 2307 O O . ASP A 1 286 ? 12.744 6.306 27.933 1.00 45.12 286 ASP A O 1
ATOM 2311 N N . GLY A 1 287 ? 12.147 5.356 26.003 1.00 52.03 287 GLY A N 1
ATOM 2312 C CA . GLY A 1 287 ? 11.078 4.509 26.545 1.00 52.03 287 GLY A CA 1
ATOM 2313 C C . GLY A 1 287 ? 9.878 5.222 27.181 1.00 52.03 287 GLY A C 1
ATOM 2314 O O . GLY A 1 287 ? 8.937 4.552 27.604 1.00 52.03 287 GLY A O 1
ATOM 2315 N N . LYS A 1 288 ? 9.852 6.557 27.245 1.00 54.75 288 LYS A N 1
ATOM 2316 C CA . LYS A 1 288 ? 8.748 7.316 27.852 1.00 54.75 288 LYS A CA 1
ATOM 2317 C C . LYS A 1 288 ? 7.958 8.045 26.771 1.00 54.75 288 LYS A C 1
ATOM 2319 O O . LYS A 1 288 ? 8.379 9.093 26.294 1.00 54.75 288 LYS A O 1
ATOM 2324 N N . ALA A 1 289 ? 6.821 7.461 26.386 1.00 57.78 289 ALA A N 1
ATOM 2325 C CA . ALA A 1 289 ? 5.936 7.938 25.327 1.00 57.78 289 ALA A CA 1
ATOM 2326 C C . ALA A 1 289 ? 5.577 9.422 25.511 1.00 57.78 289 ALA A C 1
ATOM 2328 O O . ALA A 1 289 ? 4.701 9.781 26.299 1.00 57.78 289 ALA A O 1
ATOM 2329 N N . ARG A 1 290 ? 6.282 10.283 24.778 1.00 73.00 290 ARG A N 1
ATOM 2330 C CA . ARG A 1 290 ? 5.906 11.669 24.536 1.00 73.00 290 ARG A CA 1
ATOM 2331 C C . ARG A 1 290 ? 5.683 11.798 23.038 1.00 73.00 290 ARG A C 1
ATOM 2333 O O . ARG A 1 290 ? 6.640 11.729 22.276 1.00 73.00 290 ARG A O 1
ATOM 2340 N N . GLY A 1 291 ? 4.430 11.981 22.634 1.00 84.31 291 GLY A N 1
ATOM 2341 C CA . GLY A 1 291 ? 4.045 12.051 21.222 1.00 84.31 291 GLY A CA 1
ATOM 2342 C C . GLY A 1 291 ? 3.389 10.767 20.727 1.00 84.31 291 GLY A C 1
ATOM 2343 O O . GLY A 1 291 ? 2.710 10.079 21.491 1.00 84.31 291 GLY A O 1
ATOM 2344 N N . TYR A 1 292 ? 3.563 10.487 19.440 1.00 88.88 292 TYR A N 1
ATOM 2345 C CA . TYR A 1 292 ? 2.941 9.372 18.741 1.00 88.88 292 TYR A CA 1
ATOM 2346 C C . TYR A 1 292 ? 3.980 8.321 18.381 1.00 88.88 292 TYR A C 1
ATOM 2348 O O . TYR A 1 292 ? 5.104 8.647 17.995 1.00 88.88 292 TYR A O 1
ATOM 2356 N N . ARG A 1 293 ? 3.572 7.060 18.453 1.00 91.06 293 ARG A N 1
ATOM 2357 C CA . ARG A 1 293 ? 4.330 5.925 17.946 1.00 91.06 293 ARG A CA 1
ATOM 2358 C C . ARG A 1 293 ? 3.394 5.033 17.144 1.00 91.06 293 ARG A C 1
ATOM 2360 O O . ARG A 1 293 ? 2.315 4.675 17.604 1.00 91.06 293 ARG A O 1
ATOM 2367 N N . LEU A 1 294 ? 3.813 4.695 15.937 1.00 93.62 294 LEU A N 1
ATOM 2368 C CA . LEU A 1 294 ? 3.149 3.758 15.049 1.00 93.62 294 LEU A CA 1
ATOM 2369 C C . LEU A 1 294 ? 4.069 2.559 14.861 1.00 93.62 294 LEU A C 1
ATOM 2371 O O . LEU A 1 294 ? 5.236 2.729 14.522 1.00 93.62 294 LEU A O 1
ATOM 2375 N N . ILE A 1 295 ? 3.541 1.363 15.071 1.00 93.12 295 ILE A N 1
ATOM 2376 C CA . ILE A 1 295 ? 4.241 0.100 14.867 1.00 93.12 295 ILE A CA 1
ATOM 2377 C C . ILE A 1 295 ? 3.424 -0.695 13.860 1.00 93.12 295 ILE A C 1
ATOM 2379 O O . ILE A 1 295 ? 2.279 -1.064 14.121 1.00 93.12 295 ILE A O 1
ATOM 2383 N N . PHE A 1 296 ? 4.007 -0.937 12.699 1.00 91.88 296 PHE A N 1
ATOM 2384 C CA . PHE A 1 296 ? 3.443 -1.787 11.671 1.00 91.88 296 PHE A CA 1
ATOM 2385 C C . PHE A 1 296 ? 4.103 -3.159 11.730 1.00 91.88 296 PHE A C 1
ATOM 2387 O O . PHE A 1 296 ? 5.327 -3.275 11.685 1.00 91.88 296 PHE A O 1
ATOM 2394 N N . GLU A 1 297 ? 3.276 -4.194 11.782 1.00 88.50 297 GLU A N 1
ATOM 2395 C CA . GLU A 1 297 ? 3.697 -5.584 11.770 1.00 88.50 297 GLU A CA 1
ATOM 2396 C C . GLU A 1 297 ? 2.965 -6.331 10.659 1.00 88.50 297 GLU A C 1
ATOM 2398 O O . GLU A 1 297 ? 1.738 -6.364 10.607 1.00 88.50 297 GLU A O 1
ATOM 2403 N N . ALA A 1 298 ? 3.717 -6.978 9.777 1.00 81.38 298 ALA A N 1
ATOM 2404 C CA . ALA A 1 298 ? 3.171 -7.891 8.779 1.00 81.38 298 ALA A CA 1
ATOM 2405 C C . ALA A 1 298 ? 4.064 -9.129 8.719 1.00 81.38 298 ALA A C 1
ATOM 2407 O O . ALA A 1 298 ? 5.063 -9.216 7.997 1.00 81.38 298 ALA A O 1
ATOM 2408 N N . GLY A 1 299 ? 3.733 -10.106 9.561 1.00 70.25 299 GLY A N 1
ATOM 2409 C CA . GLY A 1 299 ? 4.514 -11.324 9.686 1.00 70.25 299 GLY A CA 1
ATOM 2410 C C . GLY A 1 299 ? 5.873 -11.136 10.353 1.00 70.25 299 GLY A C 1
ATOM 2411 O O . GLY A 1 299 ? 5.976 -11.227 11.564 1.00 70.25 299 GLY A O 1
ATOM 2412 N N . ALA A 1 300 ? 6.928 -10.992 9.546 1.00 58.81 300 ALA A N 1
ATOM 2413 C CA . ALA A 1 300 ? 8.314 -10.818 10.001 1.00 58.81 300 ALA A CA 1
ATOM 2414 C C . ALA A 1 300 ? 8.795 -9.383 9.768 1.00 58.81 300 ALA A C 1
ATOM 2416 O O . ALA A 1 300 ? 9.892 -9.017 10.177 1.00 58.81 300 ALA A O 1
ATOM 2417 N N . GLU A 1 301 ? 7.984 -8.596 9.068 1.00 70.88 301 GLU A N 1
ATOM 2418 C CA . GLU A 1 301 ? 8.200 -7.179 8.918 1.00 70.88 301 GLU A CA 1
ATOM 2419 C C . GLU A 1 301 ? 7.721 -6.465 10.173 1.00 70.88 301 GLU A C 1
ATOM 2421 O O . GLU A 1 301 ? 6.597 -6.695 10.622 1.00 70.88 301 GLU A O 1
ATOM 2426 N N . HIS A 1 302 ? 8.593 -5.622 10.712 1.00 83.69 302 HIS A N 1
ATOM 2427 C CA . HIS A 1 302 ? 8.335 -4.780 11.862 1.00 83.69 302 HIS A CA 1
ATOM 2428 C C . HIS A 1 302 ? 8.951 -3.416 11.561 1.00 83.69 302 HIS A C 1
ATOM 2430 O O . HIS A 1 302 ? 10.175 -3.282 11.516 1.00 83.69 302 HIS A O 1
ATOM 2436 N N . ASN A 1 303 ? 8.099 -2.429 11.301 1.00 86.38 303 ASN A N 1
ATOM 2437 C CA . ASN A 1 303 ? 8.515 -1.056 11.051 1.00 86.38 303 ASN A CA 1
ATOM 2438 C C . ASN A 1 303 ? 7.905 -0.169 12.127 1.00 86.38 303 ASN A C 1
ATOM 2440 O O . ASN A 1 303 ? 6.715 -0.275 12.424 1.00 86.38 303 ASN A O 1
ATOM 2444 N N . GLU A 1 304 ? 8.703 0.732 12.678 1.00 89.75 304 GLU A N 1
ATOM 2445 C CA . GLU A 1 304 ? 8.250 1.685 13.681 1.00 89.75 304 GLU A CA 1
ATOM 2446 C C . GLU A 1 304 ? 8.494 3.104 13.169 1.00 89.75 304 GLU A C 1
ATOM 2448 O O . GLU A 1 304 ? 9.517 3.389 12.547 1.00 89.75 304 GLU A O 1
ATOM 2453 N N . ALA A 1 305 ? 7.565 4.002 13.475 1.00 88.44 305 ALA A N 1
ATOM 2454 C CA . ALA A 1 305 ? 7.732 5.437 13.326 1.00 88.44 305 ALA A CA 1
ATOM 2455 C C . ALA A 1 305 ? 7.294 6.118 14.625 1.00 88.44 305 ALA A C 1
ATOM 2457 O O . ALA A 1 305 ? 6.152 5.952 15.055 1.00 88.44 305 ALA A O 1
ATOM 2458 N N . ALA A 1 306 ? 8.179 6.898 15.242 1.00 87.88 306 ALA A N 1
ATOM 2459 C CA . ALA A 1 306 ? 7.863 7.696 16.421 1.00 87.88 306 ALA A CA 1
ATOM 2460 C C . ALA A 1 306 ? 8.165 9.171 16.167 1.00 87.88 306 ALA A C 1
ATOM 2462 O O . ALA A 1 306 ? 9.213 9.524 15.619 1.00 87.88 306 ALA A O 1
ATOM 2463 N N . PHE A 1 307 ? 7.228 10.030 16.557 1.00 87.00 307 PHE A N 1
ATOM 2464 C CA . PHE A 1 307 ? 7.283 11.455 16.266 1.00 87.00 307 PHE A CA 1
ATOM 2465 C C . PHE A 1 307 ? 6.422 12.271 17.239 1.00 87.00 307 PHE A C 1
ATOM 2467 O O . PHE A 1 307 ? 5.346 11.852 17.671 1.00 87.00 307 PHE A O 1
ATOM 2474 N N . LEU A 1 308 ? 6.867 13.486 17.570 1.00 84.81 308 LEU A N 1
ATOM 2475 C CA . LEU A 1 308 ? 6.069 14.433 18.366 1.00 84.81 308 LEU A CA 1
ATOM 2476 C C . LEU A 1 308 ? 4.902 15.023 17.565 1.00 84.81 308 LEU A C 1
ATOM 2478 O O . LEU A 1 308 ? 3.824 15.265 18.110 1.00 84.81 308 LEU A O 1
ATOM 2482 N N . GLN A 1 309 ? 5.130 15.258 16.275 1.00 85.56 309 GLN A N 1
ATOM 2483 C CA . GLN A 1 309 ? 4.139 15.714 15.307 1.00 85.56 309 GLN A CA 1
ATOM 2484 C C . GLN A 1 309 ? 4.302 14.898 14.023 1.00 85.56 309 GLN A C 1
ATOM 2486 O O . GLN A 1 309 ? 5.440 14.589 13.672 1.00 85.56 309 GLN A O 1
ATOM 2491 N N . PRO A 1 310 ? 3.207 14.530 13.335 1.00 89.19 310 PRO A N 1
ATOM 2492 C CA . PRO A 1 310 ? 3.301 13.766 12.098 1.00 89.19 310 PRO A CA 1
ATOM 2493 C C . PRO A 1 310 ? 4.170 14.498 11.059 1.00 89.19 310 PRO A C 1
ATOM 2495 O O . PRO A 1 310 ? 3.924 15.681 10.817 1.00 89.19 310 PRO A O 1
ATOM 2498 N N . PRO A 1 311 ? 5.177 13.836 10.462 1.00 85.62 311 PRO A N 1
ATOM 2499 C CA . PRO A 1 311 ? 6.132 14.492 9.567 1.00 85.62 311 PRO A CA 1
ATOM 2500 C C . PRO A 1 311 ? 5.566 14.742 8.161 1.00 85.62 311 PRO A C 1
ATOM 2502 O O . PRO A 1 311 ? 6.094 15.572 7.425 1.00 85.62 311 PRO A O 1
ATOM 2505 N N . ASP A 1 312 ? 4.488 14.051 7.792 1.00 87.81 312 ASP A N 1
ATOM 2506 C CA . ASP A 1 312 ? 3.803 14.197 6.513 1.00 87.81 312 ASP A CA 1
ATOM 2507 C C . ASP A 1 312 ? 2.276 14.066 6.670 1.00 87.81 312 ASP A C 1
ATOM 2509 O O . ASP A 1 312 ? 1.753 13.721 7.736 1.00 87.81 312 ASP A O 1
ATOM 2513 N N . ALA A 1 313 ? 1.552 14.371 5.590 1.00 89.12 313 ALA A N 1
ATOM 2514 C CA . ALA A 1 313 ? 0.092 14.357 5.572 1.00 89.12 313 ALA A CA 1
ATOM 2515 C C . ALA A 1 313 ? -0.509 12.949 5.741 1.00 89.12 313 ALA A C 1
ATOM 2517 O O . ALA A 1 313 ? -1.579 12.819 6.333 1.00 89.12 313 ALA A O 1
ATOM 2518 N N . VAL A 1 314 ? 0.169 11.899 5.266 1.00 90.25 314 VAL A N 1
ATOM 2519 C CA . VAL A 1 314 ? -0.330 10.516 5.337 1.00 90.25 314 VAL A CA 1
ATOM 2520 C C . VAL A 1 314 ? -0.284 10.026 6.781 1.00 90.25 314 VAL A C 1
ATOM 2522 O O . VAL A 1 314 ? -1.274 9.515 7.305 1.00 90.25 314 VAL A O 1
ATOM 2525 N N . LEU A 1 315 ? 0.839 10.245 7.468 1.00 92.56 315 LEU A N 1
ATOM 2526 C CA . LEU A 1 315 ? 0.976 9.932 8.888 1.00 92.56 315 LEU A CA 1
ATOM 2527 C C . LEU A 1 315 ? 0.056 10.805 9.748 1.00 92.56 315 LEU A C 1
ATOM 2529 O O . LEU A 1 315 ? -0.490 10.317 10.739 1.00 92.56 315 LEU A O 1
ATOM 2533 N N . ALA A 1 316 ? -0.174 12.066 9.360 1.00 93.50 316 ALA A N 1
ATOM 2534 C CA . ALA A 1 316 ? -1.153 12.920 10.030 1.00 93.50 316 ALA A CA 1
ATOM 2535 C C . ALA A 1 316 ? -2.569 12.344 9.938 1.00 93.50 316 ALA A C 1
ATOM 2537 O O . ALA A 1 316 ? -3.292 12.342 10.936 1.00 93.50 316 ALA A O 1
ATOM 2538 N N . GLU A 1 317 ? -2.947 11.811 8.775 1.00 94.75 317 GLU A N 1
ATOM 2539 C CA . GLU A 1 317 ? -4.249 11.182 8.571 1.00 94.75 317 GLU A CA 1
ATOM 2540 C C . GLU A 1 317 ? -4.395 9.881 9.373 1.00 94.75 317 GLU A C 1
ATOM 2542 O O . GLU A 1 317 ? -5.411 9.692 10.041 1.00 94.75 317 GLU A O 1
ATOM 2547 N N . ILE A 1 318 ? -3.366 9.024 9.402 1.00 96.06 318 ILE A N 1
ATOM 2548 C CA . ILE A 1 318 ? -3.363 7.807 10.236 1.00 96.06 318 ILE A CA 1
ATOM 2549 C C . ILE A 1 318 ? -3.587 8.171 11.710 1.00 96.06 318 ILE A C 1
ATOM 2551 O O . ILE A 1 318 ? -4.457 7.603 12.372 1.00 96.06 318 ILE A O 1
ATOM 2555 N N . VAL A 1 319 ? -2.835 9.148 12.226 1.00 95.38 319 VAL A N 1
ATOM 2556 C CA . VAL A 1 319 ? -2.986 9.626 13.608 1.00 95.38 319 VAL A CA 1
ATOM 2557 C C . VAL A 1 319 ? -4.379 10.203 13.845 1.00 95.38 319 VAL A C 1
ATOM 2559 O O . VAL A 1 319 ? -4.980 9.944 14.889 1.00 95.38 319 VAL A O 1
ATOM 2562 N N . HIS A 1 320 ? -4.910 10.972 12.894 1.00 95.44 320 HIS A N 1
ATOM 2563 C CA . HIS A 1 320 ? -6.244 11.549 13.002 1.00 95.44 320 HIS A CA 1
ATOM 2564 C C . HIS A 1 320 ? -7.322 10.466 13.120 1.00 95.44 320 HIS A C 1
ATOM 2566 O O . HIS A 1 320 ? -8.131 10.534 14.045 1.00 95.44 320 HIS A O 1
ATOM 2572 N N . LEU A 1 321 ? -7.274 9.427 12.280 1.00 96.25 321 LEU A N 1
ATOM 2573 C CA . LEU A 1 321 ? -8.203 8.294 12.340 1.00 96.25 321 LEU A CA 1
ATOM 2574 C C . LEU A 1 321 ? -8.161 7.587 13.700 1.00 96.25 321 LEU A C 1
ATOM 2576 O O . LEU A 1 321 ? -9.205 7.346 14.304 1.00 96.25 321 LEU A O 1
ATOM 2580 N N . PHE A 1 322 ? -6.970 7.300 14.236 1.00 96.06 322 PHE A N 1
ATOM 2581 C CA . PHE A 1 322 ? -6.857 6.684 15.563 1.00 96.06 322 PHE A CA 1
ATOM 2582 C C . PHE A 1 322 ? -7.427 7.563 16.677 1.00 96.06 322 PHE A C 1
ATOM 2584 O O . PHE A 1 322 ? -8.095 7.062 17.583 1.00 96.06 322 PHE A O 1
ATOM 2591 N N . ARG A 1 323 ? -7.210 8.879 16.604 1.00 94.06 323 ARG A N 1
ATOM 2592 C CA . ARG A 1 323 ? -7.792 9.824 17.564 1.00 94.06 323 ARG A CA 1
ATOM 2593 C C . ARG A 1 323 ? -9.313 9.866 17.472 1.00 94.06 323 ARG A C 1
ATOM 2595 O O . ARG A 1 323 ? -9.963 9.859 18.511 1.00 94.06 323 ARG A O 1
ATOM 2602 N N . GLN A 1 324 ? -9.866 9.865 16.262 1.00 95.25 324 GLN A N 1
ATOM 2603 C CA . GLN A 1 324 ? -11.310 9.806 16.049 1.00 95.25 324 GLN A CA 1
ATOM 2604 C C . GLN A 1 324 ? -11.921 8.518 16.625 1.00 95.25 324 GLN A C 1
ATOM 2606 O O . GLN A 1 324 ? -12.963 8.574 17.276 1.00 95.25 324 GLN A O 1
ATOM 2611 N N . LEU A 1 325 ? -11.253 7.371 16.451 1.00 95.00 325 LEU A N 1
ATOM 2612 C CA . LEU A 1 325 ? -11.679 6.089 17.027 1.00 95.00 325 LEU A CA 1
ATOM 2613 C C . LEU A 1 325 ? -11.681 6.108 18.563 1.00 95.00 325 LEU A C 1
ATOM 2615 O O . LEU A 1 325 ? -12.637 5.648 19.188 1.00 95.00 325 LEU A O 1
ATOM 2619 N N . LEU A 1 326 ? -10.624 6.647 19.177 1.00 93.25 326 LEU A N 1
ATOM 2620 C CA . LEU A 1 326 ? -10.520 6.764 20.635 1.00 93.25 326 LEU A CA 1
ATOM 2621 C C . LEU A 1 326 ? -11.580 7.707 21.213 1.00 93.25 326 LEU A C 1
ATOM 2623 O O . LEU A 1 326 ? -12.201 7.386 22.226 1.00 93.25 326 LEU A O 1
ATOM 2627 N N . GLU A 1 327 ? -11.802 8.851 20.565 1.00 93.25 327 GLU A N 1
ATOM 2628 C CA . GLU A 1 327 ? -12.811 9.830 20.976 1.00 93.25 327 GLU A CA 1
ATOM 2629 C C . GLU A 1 327 ? -14.219 9.221 20.908 1.00 93.25 327 GLU A C 1
ATOM 2631 O O . GLU A 1 327 ? -14.999 9.313 21.860 1.00 93.25 327 GLU A O 1
ATOM 2636 N N . GLN A 1 328 ? -14.517 8.527 19.810 1.00 94.12 328 GLN A N 1
ATOM 2637 C CA . GLN A 1 328 ? -15.778 7.831 19.581 1.00 94.12 328 GLN A CA 1
ATOM 2638 C C . GLN A 1 328 ? -16.061 6.763 20.643 1.00 94.12 328 GLN A C 1
ATOM 2640 O O . GLN A 1 328 ? -17.119 6.784 21.277 1.00 94.12 328 GLN A O 1
ATOM 2645 N N . GLU A 1 329 ? -15.100 5.885 20.932 1.00 93.31 329 GLU A N 1
ATOM 2646 C CA . GLU A 1 329 ? -15.255 4.883 21.993 1.00 93.31 329 GLU A CA 1
ATOM 2647 C C . GLU A 1 329 ? -15.370 5.531 23.389 1.00 93.31 329 GLU A C 1
ATOM 2649 O O . GLU A 1 329 ? -16.125 5.069 24.255 1.00 93.31 329 GLU A O 1
ATOM 2654 N N . GLY A 1 330 ? -14.693 6.665 23.596 1.00 91.44 330 GLY A N 1
ATOM 2655 C CA . GLY A 1 330 ? -14.845 7.498 24.785 1.00 91.44 330 GLY A CA 1
ATOM 2656 C C . GLY A 1 330 ? -16.272 8.026 24.960 1.00 91.44 330 GLY A C 1
ATOM 2657 O O . GLY A 1 330 ? -16.817 7.979 26.068 1.00 91.44 330 GLY A O 1
ATOM 2658 N N . PHE A 1 331 ? -16.913 8.499 23.890 1.00 94.44 331 PHE A N 1
ATOM 2659 C CA . PHE A 1 331 ? -18.323 8.897 23.924 1.00 94.44 331 PHE A CA 1
ATOM 2660 C C . PHE A 1 331 ? -19.253 7.714 24.156 1.00 94.44 331 PHE A C 1
ATOM 2662 O O . PHE A 1 331 ? -20.153 7.818 24.989 1.00 94.44 331 PHE A O 1
ATOM 2669 N N . ARG A 1 332 ? -19.009 6.575 23.504 1.00 91.38 332 ARG A N 1
ATOM 2670 C CA . ARG A 1 332 ? -19.804 5.358 23.693 1.00 91.38 332 ARG A CA 1
ATOM 2671 C C . ARG A 1 332 ? -19.829 4.920 25.156 1.00 91.38 332 ARG A C 1
ATOM 2673 O O . ARG A 1 332 ? -20.901 4.694 25.719 1.00 91.38 332 ARG A O 1
ATOM 2680 N N . THR A 1 333 ? -18.660 4.872 25.792 1.00 89.88 333 THR A N 1
ATOM 2681 C CA . THR A 1 333 ? -18.530 4.501 27.208 1.00 89.88 333 THR A CA 1
ATOM 2682 C C . THR A 1 333 ? -19.262 5.494 28.116 1.00 89.88 333 THR A C 1
ATOM 2684 O O . THR A 1 333 ? -20.009 5.090 29.008 1.00 89.88 333 THR A O 1
ATOM 2687 N N . ARG A 1 334 ? -19.082 6.801 27.887 1.00 91.88 334 ARG A N 1
ATOM 2688 C CA . ARG A 1 334 ? -19.676 7.848 28.734 1.00 91.88 334 ARG A CA 1
ATOM 2689 C C . ARG A 1 334 ? -21.187 7.966 28.568 1.00 91.88 334 ARG A C 1
ATOM 2691 O O . ARG A 1 334 ? -21.875 8.143 29.567 1.00 91.88 334 ARG A O 1
ATOM 2698 N N . LEU A 1 335 ? -21.709 7.825 27.349 1.00 91.25 335 LEU A N 1
ATOM 2699 C CA . LEU A 1 335 ? -23.151 7.804 27.093 1.00 91.25 335 LEU A CA 1
ATOM 2700 C C . LEU A 1 335 ? -23.810 6.608 27.767 1.00 91.25 335 LEU A C 1
ATOM 2702 O O . LEU A 1 335 ? -24.806 6.788 28.458 1.00 91.25 335 LEU A O 1
ATOM 2706 N N . ARG A 1 336 ? -23.230 5.410 27.627 1.00 89.12 336 ARG A N 1
ATOM 2707 C CA . ARG A 1 336 ? -23.751 4.204 28.281 1.00 89.12 336 ARG A CA 1
ATOM 2708 C C . ARG A 1 336 ? -23.823 4.380 29.797 1.00 89.12 336 ARG A C 1
ATOM 2710 O O . ARG A 1 336 ? -24.879 4.179 30.386 1.00 89.12 336 ARG A O 1
ATOM 2717 N N . ALA A 1 337 ? -22.736 4.856 30.404 1.00 88.38 337 ALA A N 1
ATOM 2718 C CA . ALA A 1 337 ? -22.687 5.117 31.840 1.00 88.38 337 ALA A CA 1
ATOM 2719 C C . ALA A 1 337 ? -23.670 6.216 32.290 1.00 88.38 337 ALA A C 1
ATOM 2721 O O . ALA A 1 337 ? -24.206 6.144 33.395 1.00 88.38 337 ALA A O 1
ATOM 2722 N N . ALA A 1 338 ? -23.901 7.241 31.461 1.00 89.06 338 ALA A N 1
ATOM 2723 C CA . ALA A 1 338 ? -24.856 8.308 31.757 1.00 89.06 338 ALA A CA 1
ATOM 2724 C C . ALA A 1 338 ? -26.316 7.834 31.657 1.00 89.06 338 ALA A C 1
ATOM 2726 O O . ALA A 1 338 ? -27.139 8.262 32.465 1.00 89.06 338 ALA A O 1
ATOM 2727 N N . LEU A 1 339 ? -26.615 6.942 30.706 1.00 86.25 339 LEU A N 1
ATOM 2728 C CA . LEU A 1 339 ? -27.936 6.338 30.516 1.00 86.25 339 LEU A CA 1
ATOM 2729 C C . LEU A 1 339 ? -28.295 5.359 31.637 1.00 86.25 339 LEU A C 1
ATOM 2731 O O . LEU A 1 339 ? -29.412 5.401 32.134 1.00 86.25 339 LEU A O 1
ATOM 2735 N N . GLU A 1 340 ? -27.351 4.523 32.073 1.00 84.38 340 GLU A N 1
ATOM 2736 C CA . GLU A 1 340 ? -27.577 3.550 33.156 1.00 84.38 340 GLU A CA 1
ATOM 2737 C C . GLU A 1 340 ? -27.863 4.209 34.512 1.00 84.38 340 GLU A C 1
ATOM 2739 O O . GLU A 1 340 ? -28.548 3.632 35.350 1.00 84.38 340 GLU A O 1
ATOM 2744 N N . LYS A 1 341 ? -27.324 5.410 34.746 1.00 79.88 341 LYS A N 1
ATOM 2745 C CA . LYS A 1 341 ? -27.420 6.110 36.035 1.00 79.88 341 LYS A CA 1
ATOM 2746 C C . LYS A 1 341 ? -28.524 7.169 36.091 1.00 79.88 341 LYS A C 1
ATOM 2748 O O . LYS A 1 341 ? -28.560 7.905 37.073 1.00 79.88 341 LYS A O 1
ATOM 2753 N N . GLU A 1 342 ? -29.339 7.306 35.036 1.00 67.38 342 GLU A N 1
ATOM 2754 C CA . GLU A 1 342 ? -30.334 8.387 34.869 1.00 67.38 342 GLU A CA 1
ATOM 2755 C C . GLU A 1 342 ? -29.775 9.772 35.258 1.00 67.38 342 GLU A C 1
ATOM 2757 O O . GLU A 1 342 ? -30.412 10.594 35.915 1.00 67.38 342 GLU A O 1
ATOM 2762 N N . SER A 1 343 ? -28.510 10.013 34.899 1.00 65.81 343 SER A N 1
ATOM 2763 C CA . SER A 1 343 ? -27.724 11.085 35.505 1.00 65.81 343 SER A CA 1
ATOM 2764 C C . SER A 1 343 ? -27.874 12.414 34.765 1.00 65.81 343 SER A C 1
ATOM 2766 O O . SER A 1 343 ? -27.866 12.467 33.533 1.00 65.81 343 SER A O 1
ATOM 2768 N N . VAL A 1 344 ? -27.827 13.519 35.518 1.00 70.31 344 VAL A N 1
ATOM 2769 C CA . VAL A 1 344 ? -27.668 14.900 35.008 1.00 70.31 344 VAL A CA 1
ATOM 2770 C C . VAL A 1 344 ? -26.443 15.031 34.079 1.00 70.31 344 VAL A C 1
ATOM 2772 O O . VAL A 1 344 ? -26.386 15.907 33.216 1.00 70.31 344 VAL A O 1
ATOM 2775 N N . THR A 1 345 ? -25.475 14.111 34.182 1.00 83.69 345 THR A N 1
ATOM 2776 C CA . THR A 1 345 ? -24.300 14.027 33.299 1.00 83.69 345 THR A CA 1
ATOM 2777 C C . THR A 1 345 ? -24.660 13.807 31.825 1.00 83.69 345 THR A C 1
ATOM 2779 O O . THR A 1 345 ? -23.881 14.195 30.957 1.00 83.69 345 THR A O 1
ATOM 2782 N N . LEU A 1 346 ? -25.831 13.236 31.510 1.00 88.31 346 LEU A N 1
ATOM 2783 C CA . LEU A 1 346 ? -26.240 12.964 30.127 1.00 88.31 346 LEU A CA 1
ATOM 2784 C C . LEU A 1 346 ? -26.286 14.240 29.275 1.00 88.31 346 LEU A C 1
ATOM 2786 O O . LEU A 1 346 ? -25.832 14.237 28.132 1.00 88.31 346 LEU A O 1
ATOM 2790 N N . GLN A 1 347 ? -26.747 15.358 29.843 1.00 88.31 347 GLN A N 1
ATOM 2791 C CA . GLN A 1 347 ? -26.785 16.643 29.142 1.00 88.31 347 GLN A CA 1
ATOM 2792 C C . GLN A 1 347 ? -25.385 17.137 28.746 1.00 88.31 347 GLN A C 1
ATOM 2794 O O . GLN A 1 347 ? -25.215 17.679 27.6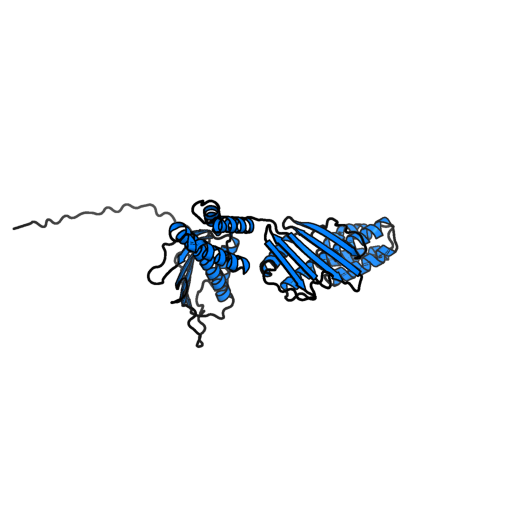49 1.00 88.31 347 GLN A O 1
ATOM 2799 N N . VAL A 1 348 ? -24.397 16.948 29.627 1.00 89.94 348 VAL A N 1
ATOM 2800 C CA . VAL A 1 348 ? -22.997 17.339 29.398 1.00 89.94 348 VAL A CA 1
ATOM 2801 C C . VAL A 1 348 ? -22.382 16.464 28.311 1.00 89.94 348 VAL A C 1
ATOM 2803 O O . VAL A 1 348 ? -21.818 16.984 27.352 1.00 89.94 348 VAL A O 1
ATOM 2806 N N . VAL A 1 349 ? -22.569 15.144 28.398 1.00 92.81 349 VAL A N 1
ATOM 2807 C CA . VAL A 1 349 ? -22.036 14.206 27.399 1.00 92.81 349 VAL A CA 1
ATOM 2808 C C . VAL A 1 349 ? -22.626 14.484 26.013 1.00 92.81 349 VAL A C 1
ATOM 2810 O O . VAL A 1 349 ? -21.885 14.492 25.034 1.00 92.81 349 VAL A O 1
ATOM 2813 N N . LEU A 1 350 ? -23.927 14.783 25.914 1.00 92.94 350 LEU A N 1
ATOM 2814 C CA . LEU A 1 350 ? -24.556 15.155 24.641 1.00 92.94 350 LEU A CA 1
ATOM 2815 C C . LEU A 1 350 ? -24.036 16.485 24.085 1.00 92.94 350 LEU A C 1
ATOM 2817 O O . LEU A 1 350 ? -23.870 16.610 22.875 1.00 92.94 350 LEU A O 1
ATOM 2821 N N . GLN A 1 351 ? -23.762 17.471 24.942 1.00 92.25 351 GLN A N 1
ATOM 2822 C CA . GLN A 1 351 ? -23.173 18.745 24.518 1.00 92.25 351 GLN A CA 1
ATOM 2823 C C . GLN A 1 351 ? -21.770 18.560 23.941 1.00 92.25 351 GLN A C 1
ATOM 2825 O O . GLN A 1 351 ? -21.415 19.146 22.920 1.00 92.25 351 GLN A O 1
ATOM 2830 N N . GLU A 1 352 ? -20.959 17.743 24.604 1.00 94.38 352 GLU A N 1
ATOM 2831 C CA . GLU A 1 352 ? -19.611 17.439 24.146 1.00 94.38 352 GLU A CA 1
ATOM 2832 C C . GLU A 1 352 ? -19.633 16.615 22.857 1.00 94.38 352 GLU A C 1
ATOM 2834 O O . GLU A 1 352 ? -18.854 16.903 21.948 1.00 94.38 352 GLU A O 1
ATOM 2839 N N . LEU A 1 353 ? -20.561 15.656 22.742 1.00 95.38 353 LEU A N 1
ATOM 2840 C CA . LEU A 1 353 ? -20.749 14.863 21.529 1.00 95.38 353 LEU A CA 1
ATOM 2841 C C . LEU A 1 353 ? -21.151 15.757 20.357 1.00 95.38 353 LEU A C 1
ATOM 2843 O O . LEU A 1 353 ? -20.593 15.644 19.270 1.00 95.38 353 LEU A O 1
ATOM 2847 N N . GLU A 1 354 ? -22.070 16.694 20.582 1.00 93.31 354 GLU A N 1
ATOM 2848 C CA . GLU A 1 354 ? -22.455 17.687 19.584 1.00 93.31 354 GLU A CA 1
ATOM 2849 C C . GLU A 1 354 ? -21.243 18.499 19.104 1.00 93.31 354 GLU A C 1
ATOM 2851 O O . GLU A 1 354 ? -21.058 18.678 17.896 1.00 93.31 354 GLU A O 1
ATOM 2856 N N . GLY A 1 355 ? -20.380 18.935 20.026 1.00 93.38 355 GLY A N 1
ATOM 2857 C CA . GLY A 1 355 ? -19.128 19.616 19.697 1.00 93.38 355 GLY A CA 1
ATOM 2858 C C . GLY A 1 355 ? -18.133 18.733 18.935 1.00 93.38 355 GLY A C 1
ATOM 2859 O O . GLY A 1 355 ? -17.451 19.223 18.035 1.00 93.38 355 GLY A O 1
ATOM 2860 N N . ALA A 1 356 ? -18.055 17.442 19.258 1.00 94.31 356 ALA A N 1
ATOM 2861 C CA . ALA A 1 356 ? -17.202 16.485 18.559 1.00 94.31 356 ALA A CA 1
ATOM 2862 C C . ALA A 1 356 ? -17.682 16.239 17.122 1.00 94.31 356 ALA A C 1
ATOM 2864 O O . ALA A 1 356 ? -16.876 16.299 16.195 1.00 94.31 356 ALA A O 1
ATOM 2865 N N . VAL A 1 357 ? -18.994 16.076 16.919 1.00 93.19 357 VAL A N 1
ATOM 2866 C CA . VAL A 1 357 ? -19.603 15.991 15.582 1.00 93.19 357 VAL A CA 1
ATOM 2867 C C . VAL A 1 357 ? -19.316 17.260 14.778 1.00 93.19 357 VAL A C 1
ATOM 2869 O O . VAL A 1 357 ? -18.924 17.174 13.620 1.00 93.19 357 VAL A O 1
ATOM 2872 N N . PHE A 1 358 ? -19.435 18.443 15.392 1.00 90.56 358 PHE A N 1
ATOM 2873 C CA . PHE A 1 358 ? -19.167 19.715 14.709 1.00 90.56 358 PHE A CA 1
ATOM 2874 C C . PHE A 1 358 ? -17.730 19.833 14.191 1.00 90.56 358 PHE A C 1
ATOM 2876 O O . PHE A 1 358 ? -17.501 20.362 13.109 1.00 90.56 358 PHE A O 1
ATOM 2883 N N . ARG A 1 359 ? -16.756 19.350 14.967 1.00 92.12 359 ARG A N 1
ATOM 2884 C CA . ARG A 1 359 ? -15.331 19.422 14.618 1.00 92.12 359 ARG A CA 1
ATOM 2885 C C . ARG A 1 359 ? -14.840 18.218 13.809 1.00 92.12 359 ARG A C 1
ATOM 2887 O O . ARG A 1 359 ? -13.631 18.068 13.665 1.00 92.12 359 ARG A O 1
ATOM 2894 N N . ASN A 1 360 ? -15.745 17.361 13.328 1.00 90.50 360 ASN A N 1
ATOM 2895 C CA . ASN A 1 360 ? -15.413 16.108 12.648 1.00 90.50 360 ASN A CA 1
ATOM 2896 C C . ASN A 1 360 ? -14.444 15.224 13.462 1.00 90.50 360 ASN A C 1
ATOM 2898 O O . ASN A 1 360 ? -13.491 14.652 12.941 1.00 90.50 360 ASN A O 1
ATOM 2902 N N . ALA A 1 361 ? -14.645 15.159 14.778 1.00 92.75 361 ALA A N 1
ATOM 2903 C CA . ALA A 1 361 ? -13.738 14.476 15.699 1.00 92.75 361 ALA A CA 1
ATOM 2904 C C . ALA A 1 361 ? -14.080 12.990 15.918 1.00 92.75 361 ALA A C 1
ATOM 2906 O O . ALA A 1 361 ? -13.452 12.354 16.757 1.00 92.75 361 ALA A O 1
ATOM 2907 N N . LEU A 1 362 ? -15.060 12.440 15.196 1.00 93.12 362 LEU A N 1
ATOM 2908 C CA . LEU A 1 362 ? -15.531 11.057 15.329 1.00 93.12 362 LEU A CA 1
ATOM 2909 C C . LEU A 1 362 ? -15.364 10.332 13.994 1.00 93.12 362 LEU A C 1
ATOM 2911 O O . LEU A 1 362 ? -15.528 10.947 12.944 1.00 93.12 362 LEU A O 1
ATOM 2915 N N . ALA A 1 363 ? -15.059 9.037 14.043 1.00 92.12 363 ALA A N 1
ATOM 2916 C CA . ALA A 1 363 ? -14.767 8.244 12.851 1.00 92.12 363 ALA A CA 1
ATOM 2917 C C . ALA A 1 363 ? -16.044 7.900 12.065 1.00 92.12 363 ALA A C 1
ATOM 2919 O O . ALA A 1 363 ? -16.040 7.899 10.839 1.00 92.12 363 ALA A O 1
ATOM 2920 N N . ASP A 1 364 ? -17.138 7.631 12.775 1.00 92.81 364 ASP A N 1
ATOM 2921 C CA . ASP A 1 364 ? -18.474 7.423 12.229 1.00 92.81 364 ASP A CA 1
ATOM 2922 C C . ASP A 1 364 ? -19.531 7.904 13.237 1.00 92.81 364 ASP A C 1
ATOM 2924 O O . ASP A 1 364 ? -19.980 7.135 14.088 1.00 92.81 364 ASP A O 1
ATOM 2928 N N . PRO A 1 365 ? -19.969 9.174 13.159 1.00 93.00 365 PRO A N 1
ATOM 2929 C CA . PRO A 1 365 ? -21.023 9.701 14.023 1.00 93.00 365 PRO A CA 1
ATOM 2930 C C . PRO A 1 365 ? -22.353 8.935 13.950 1.00 93.00 365 PRO A C 1
ATOM 2932 O O . PRO A 1 365 ? -23.170 9.049 14.867 1.00 93.00 365 PRO A O 1
ATOM 2935 N N . ARG A 1 366 ? -22.613 8.185 12.869 1.00 92.06 366 ARG A N 1
ATOM 2936 C CA . ARG A 1 366 ? -23.905 7.518 12.642 1.00 92.06 366 ARG A CA 1
ATOM 2937 C C . ARG A 1 366 ? -24.151 6.387 13.627 1.00 92.06 366 ARG A C 1
ATOM 2939 O O . ARG A 1 366 ? -25.304 6.059 13.892 1.00 92.06 366 ARG A O 1
ATOM 2946 N N . GLU A 1 367 ? -23.101 5.847 14.238 1.00 90.69 367 GLU A N 1
ATOM 2947 C CA . GLU A 1 367 ? -23.236 4.808 15.258 1.00 90.69 367 GLU A CA 1
ATOM 2948 C C . GLU A 1 367 ? -24.033 5.262 16.490 1.00 90.69 367 GLU A C 1
ATOM 2950 O O . GLU A 1 367 ? -24.596 4.433 17.203 1.00 90.69 367 GLU A O 1
ATOM 2955 N N . PHE A 1 368 ? -24.101 6.574 16.744 1.00 93.88 368 PHE A N 1
ATOM 2956 C CA . PHE A 1 368 ? -24.839 7.127 17.876 1.00 93.88 368 PHE A CA 1
ATOM 2957 C C . PHE A 1 368 ? -26.336 7.285 17.592 1.00 93.88 368 PHE A C 1
ATOM 2959 O O . PHE A 1 368 ? -27.100 7.492 18.533 1.00 93.88 368 PHE A O 1
ATOM 2966 N N . VAL A 1 369 ? -26.781 7.156 16.335 1.00 94.19 369 VAL A N 1
ATOM 2967 C CA . VAL A 1 369 ? -28.189 7.347 15.938 1.00 94.19 369 VAL A CA 1
ATOM 2968 C C . VAL A 1 369 ? -29.159 6.507 16.780 1.00 94.19 369 VAL A C 1
ATOM 2970 O O . VAL A 1 369 ? -30.074 7.109 17.343 1.00 94.19 369 VAL A O 1
ATOM 2973 N N . PRO A 1 370 ? -28.958 5.187 16.983 1.00 94.12 370 PRO A N 1
ATOM 2974 C CA . PRO A 1 370 ? -29.903 4.381 17.760 1.00 94.12 370 PRO A CA 1
ATOM 2975 C C . PRO A 1 370 ? -30.053 4.865 19.210 1.00 94.12 370 PRO A C 1
ATOM 2977 O O . PRO A 1 370 ? -31.157 4.919 19.748 1.00 94.12 370 PRO A O 1
ATOM 2980 N N . VAL A 1 371 ? -28.945 5.267 19.844 1.00 92.38 371 VAL A N 1
ATOM 2981 C CA . VAL A 1 371 ? -28.963 5.759 21.230 1.00 92.38 371 VAL A CA 1
ATOM 2982 C C . VAL A 1 371 ? -29.618 7.136 21.322 1.00 92.38 371 VAL A C 1
ATOM 2984 O O . VAL A 1 371 ? -30.344 7.418 22.272 1.00 92.38 371 VAL A O 1
ATOM 2987 N N . LEU A 1 372 ? -29.393 8.000 20.332 1.00 94.19 372 LEU A N 1
ATOM 2988 C CA . LEU A 1 372 ? -29.992 9.330 20.298 1.00 94.19 372 LEU A CA 1
ATOM 2989 C C . LEU A 1 372 ? -31.500 9.260 20.037 1.00 94.19 372 LEU A C 1
ATOM 2991 O O . LEU A 1 372 ? -32.246 10.026 20.640 1.00 94.19 372 LEU A O 1
ATOM 2995 N N . GLU A 1 373 ? -31.962 8.326 19.202 1.00 94.44 373 GLU A N 1
ATOM 2996 C CA . GLU A 1 373 ? -33.392 8.060 18.988 1.00 94.44 373 GLU A CA 1
ATOM 2997 C C . GLU A 1 373 ? -34.066 7.578 20.274 1.00 94.44 373 GLU A C 1
ATOM 2999 O O . GLU A 1 373 ? -35.135 8.072 20.641 1.00 94.44 373 GLU A O 1
ATOM 3004 N N . GLN A 1 374 ? -33.412 6.672 21.005 1.00 92.94 374 GLN A N 1
ATOM 3005 C CA . GLN A 1 374 ? -33.888 6.222 22.311 1.00 92.94 374 GLN A CA 1
ATOM 3006 C C . GLN A 1 374 ? -34.005 7.391 23.300 1.00 92.94 374 GLN A C 1
ATOM 3008 O O . GLN A 1 374 ? -35.003 7.504 24.009 1.00 92.94 374 GLN A O 1
ATOM 3013 N N . ILE A 1 375 ? -33.009 8.280 23.345 1.00 91.38 375 ILE A N 1
ATOM 3014 C CA . ILE A 1 375 ? -33.031 9.452 24.230 1.00 91.38 375 ILE A CA 1
ATOM 3015 C C . ILE A 1 375 ? -34.152 10.416 23.834 1.00 91.38 375 ILE A C 1
ATOM 3017 O O . ILE A 1 375 ? -34.897 10.863 24.702 1.00 91.38 375 ILE A O 1
ATOM 3021 N N . ALA A 1 376 ? -34.284 10.726 22.543 1.00 91.06 376 ALA A N 1
ATOM 3022 C CA . ALA A 1 376 ? -35.286 11.659 22.032 1.00 91.06 376 ALA A CA 1
ATOM 3023 C C . ALA A 1 376 ? -36.722 11.183 22.312 1.00 91.06 376 ALA A C 1
ATOM 3025 O O . ALA A 1 376 ? -37.584 11.979 22.677 1.00 91.06 376 ALA A O 1
ATOM 3026 N N . THR A 1 377 ? -36.967 9.875 22.204 1.00 91.50 377 THR A N 1
ATOM 3027 C CA . THR A 1 377 ? -38.298 9.272 22.389 1.00 91.50 377 THR A CA 1
ATOM 3028 C C . THR A 1 377 ? -38.635 8.935 23.845 1.00 91.50 377 THR A C 1
ATOM 3030 O O . THR A 1 377 ? -39.787 8.623 24.153 1.00 91.50 377 THR A O 1
ATOM 3033 N N . ASN A 1 378 ? -37.676 9.031 24.772 1.00 87.94 378 ASN A N 1
ATOM 3034 C CA . ASN A 1 378 ? -37.912 8.741 26.183 1.00 87.94 378 ASN A CA 1
ATOM 3035 C C . ASN A 1 378 ? -38.684 9.878 26.879 1.00 87.94 378 ASN A C 1
ATOM 3037 O O . ASN A 1 378 ? -38.105 10.877 27.299 1.00 87.94 378 ASN A O 1
ATOM 3041 N N . ASN A 1 379 ? -39.990 9.694 27.085 1.00 83.19 379 ASN A N 1
ATOM 3042 C CA . ASN A 1 379 ? -40.861 10.673 27.752 1.00 83.19 379 ASN A CA 1
ATOM 3043 C C . ASN A 1 379 ? -40.493 10.982 29.213 1.00 83.19 379 ASN A C 1
ATOM 3045 O O . ASN A 1 379 ? -40.949 11.994 29.741 1.00 83.19 379 ASN A O 1
ATOM 3049 N N . GLN A 1 380 ? -39.681 10.142 29.859 1.00 82.88 380 GLN A N 1
ATOM 3050 C CA . GLN A 1 380 ? -39.181 10.380 31.215 1.00 82.88 380 GLN A CA 1
ATOM 3051 C C . GLN A 1 380 ? -37.906 11.239 31.229 1.00 82.88 380 GLN A C 1
ATOM 3053 O O . GLN A 1 380 ? -37.521 11.752 32.277 1.00 82.88 380 GLN A O 1
ATOM 3058 N N . ALA A 1 381 ? -37.254 11.440 30.078 1.00 82.31 381 ALA A N 1
ATOM 3059 C CA . ALA A 1 381 ? -36.065 12.275 29.975 1.00 82.31 381 ALA A CA 1
ATOM 3060 C C . ALA A 1 381 ? -36.408 13.776 29.996 1.00 82.31 381 ALA A C 1
ATOM 3062 O O . ALA A 1 381 ? -37.424 14.231 29.462 1.00 82.31 381 ALA A O 1
ATOM 3063 N N . HIS A 1 382 ? -35.502 14.575 30.566 1.00 86.75 382 HIS A N 1
ATOM 3064 C CA . HIS A 1 382 ? -35.651 16.028 30.639 1.00 86.75 382 HIS A CA 1
ATOM 3065 C C . HIS A 1 382 ? -35.829 16.657 29.233 1.00 86.75 382 HIS A C 1
ATOM 3067 O O . HIS A 1 382 ? -35.085 16.296 28.316 1.00 86.75 382 HIS A O 1
ATOM 3073 N N . PRO A 1 383 ? -36.738 17.636 29.028 1.00 87.81 383 PRO A N 1
ATOM 3074 C CA . PRO A 1 383 ? -37.013 18.224 27.708 1.00 87.81 383 PRO A CA 1
ATOM 3075 C C . PRO A 1 383 ? -35.769 18.714 26.952 1.00 87.81 383 PRO A C 1
ATOM 3077 O O . PRO A 1 383 ? -35.596 18.387 25.783 1.00 87.81 383 PRO A O 1
ATOM 3080 N N . LEU A 1 384 ? -34.850 19.405 27.639 1.00 87.38 384 LEU A N 1
ATOM 3081 C CA . LEU A 1 384 ? -33.597 19.890 27.034 1.00 87.38 384 LEU A CA 1
ATOM 3082 C C . LEU A 1 384 ? -32.681 18.766 26.518 1.00 87.38 384 LEU A C 1
ATOM 3084 O O . LEU A 1 384 ? -31.938 18.965 25.558 1.00 87.38 384 LEU A O 1
ATOM 3088 N N . VAL A 1 385 ? -32.707 17.593 27.157 1.00 90.06 385 VAL A N 1
ATOM 3089 C CA . VAL A 1 385 ? -31.913 16.425 26.745 1.00 90.06 385 VAL A CA 1
ATOM 3090 C C . VAL A 1 385 ? -32.486 15.844 25.453 1.00 90.06 385 VAL A C 1
ATOM 3092 O O . VAL A 1 385 ? -31.726 15.559 24.528 1.00 90.06 385 VAL A O 1
ATOM 3095 N N . ARG A 1 386 ? -33.819 15.747 25.362 1.00 90.94 386 ARG A N 1
ATOM 3096 C CA . ARG A 1 386 ? -34.525 15.291 24.155 1.00 90.94 386 ARG A CA 1
ATOM 3097 C C . ARG A 1 386 ? -34.286 16.221 22.971 1.00 90.94 386 ARG A C 1
ATOM 3099 O O . ARG A 1 386 ? -33.809 15.770 21.938 1.00 90.94 386 ARG A O 1
ATOM 3106 N N . GLU A 1 387 ? -34.493 17.524 23.158 1.00 91.69 387 GLU A N 1
ATOM 3107 C CA . GLU A 1 387 ? -34.294 18.531 22.106 1.00 91.69 387 GLU A CA 1
ATOM 3108 C C . GLU A 1 387 ? -32.845 18.537 21.578 1.00 91.69 387 GLU A C 1
ATOM 3110 O O . GLU A 1 387 ? -32.584 18.714 20.387 1.00 91.69 387 GLU A O 1
ATOM 3115 N N . ARG A 1 388 ? -31.857 18.332 22.460 1.00 92.56 388 ARG A N 1
ATOM 3116 C CA . ARG A 1 388 ? -30.452 18.229 22.045 1.00 92.56 388 ARG A CA 1
ATOM 3117 C C . ARG A 1 388 ? -30.178 16.941 21.264 1.00 92.56 388 ARG A C 1
ATOM 3119 O O . ARG A 1 388 ? -29.476 17.001 20.257 1.00 92.56 388 ARG A O 1
ATOM 3126 N N . ALA A 1 389 ? -30.743 15.807 21.680 1.00 92.81 389 ALA A N 1
ATOM 3127 C CA . ALA A 1 389 ? -30.631 14.553 20.934 1.00 92.81 389 ALA A CA 1
ATOM 3128 C C . ALA A 1 389 ? -31.268 14.659 19.535 1.00 92.81 389 ALA A C 1
ATOM 3130 O O . ALA A 1 389 ? -30.653 14.240 18.556 1.00 92.81 389 ALA A O 1
ATOM 3131 N N . GLU A 1 390 ? -32.437 15.296 19.414 1.00 93.44 390 GLU A N 1
ATOM 3132 C CA . GLU A 1 390 ? -33.117 15.546 18.133 1.00 93.44 390 GLU A CA 1
ATOM 3133 C C . GLU A 1 390 ? -32.292 16.428 17.190 1.00 93.44 390 GLU A C 1
ATOM 3135 O O . GLU A 1 390 ? -32.109 16.091 16.017 1.00 93.44 390 GLU A O 1
ATOM 3140 N N . ARG A 1 391 ? -31.728 17.531 17.699 1.00 92.25 391 ARG A N 1
ATOM 3141 C CA . ARG A 1 391 ? -30.829 18.390 16.911 1.00 92.25 391 ARG A CA 1
ATOM 3142 C C . ARG A 1 391 ? -29.601 17.634 16.423 1.00 92.25 391 ARG A C 1
ATOM 3144 O O . ARG A 1 391 ? -29.198 17.783 15.268 1.00 92.25 391 ARG A O 1
ATOM 3151 N N . LEU A 1 392 ? -29.015 16.809 17.288 1.00 93.44 392 LEU A N 1
ATOM 3152 C CA . LEU A 1 392 ? -27.847 16.017 16.937 1.00 93.44 392 LEU A CA 1
ATOM 3153 C C . LEU A 1 392 ? -28.177 14.955 15.878 1.00 93.44 392 LEU A C 1
ATOM 3155 O O . LEU A 1 392 ? -27.419 14.810 14.920 1.00 93.44 392 LEU A O 1
ATOM 3159 N N . LEU A 1 393 ? -29.329 14.284 15.989 1.00 94.94 393 LEU A N 1
ATOM 3160 C CA . LEU A 1 393 ? -29.846 13.361 14.973 1.00 94.94 393 LEU A CA 1
ATOM 3161 C C . LEU A 1 393 ? -30.029 14.043 13.620 1.00 94.94 393 LEU A C 1
ATOM 3163 O O . LEU A 1 393 ? -29.552 13.529 12.608 1.00 94.94 393 LEU A O 1
ATOM 3167 N N . ALA A 1 394 ? -30.695 15.200 13.599 1.00 92.56 394 ALA A N 1
ATOM 3168 C CA . ALA A 1 394 ? -30.903 15.966 12.375 1.00 92.56 394 ALA A CA 1
ATOM 3169 C C . ALA A 1 394 ? -29.565 16.297 11.705 1.00 92.56 394 ALA A C 1
ATOM 3171 O O . ALA A 1 394 ? -29.422 16.135 10.495 1.00 92.56 394 ALA A O 1
ATOM 3172 N N . ARG A 1 395 ? -28.552 16.676 12.493 1.00 91.56 395 ARG A N 1
ATOM 3173 C CA . ARG A 1 395 ? -27.227 16.993 11.960 1.00 91.56 395 ARG A CA 1
ATOM 3174 C C . ARG A 1 395 ? -26.470 15.774 11.445 1.00 91.56 395 ARG A C 1
ATOM 3176 O O . ARG A 1 395 ? -25.911 15.847 10.358 1.00 91.56 395 ARG A O 1
ATOM 3183 N N . ILE A 1 396 ? -26.461 14.668 12.188 1.00 92.69 396 ILE A N 1
ATOM 3184 C CA . ILE A 1 396 ? -25.803 13.426 11.753 1.00 92.69 396 ILE A CA 1
ATOM 3185 C C . ILE A 1 396 ? -26.427 12.916 10.446 1.00 92.69 396 ILE A C 1
ATOM 3187 O O . ILE A 1 396 ? -25.711 12.439 9.571 1.00 92.69 396 ILE A O 1
ATOM 3191 N N . ARG A 1 397 ? -27.749 13.059 10.287 1.00 91.06 397 ARG A N 1
ATOM 3192 C CA . ARG A 1 397 ? -28.466 12.683 9.060 1.00 91.06 397 ARG A CA 1
ATOM 3193 C C . ARG A 1 397 ? -28.234 13.661 7.903 1.00 91.06 397 ARG A C 1
ATOM 3195 O O . ARG A 1 397 ? -28.199 13.223 6.762 1.00 91.06 397 ARG A O 1
ATOM 3202 N N . ALA A 1 398 ? -28.081 14.957 8.181 1.00 85.06 398 ALA A N 1
ATOM 3203 C CA . ALA A 1 398 ? -27.847 15.985 7.161 1.00 85.06 398 ALA A CA 1
ATOM 3204 C C . ALA A 1 398 ? -26.390 16.054 6.669 1.00 85.06 398 ALA A C 1
ATOM 3206 O O . ALA A 1 398 ? -26.151 16.497 5.552 1.00 85.06 398 ALA A O 1
ATO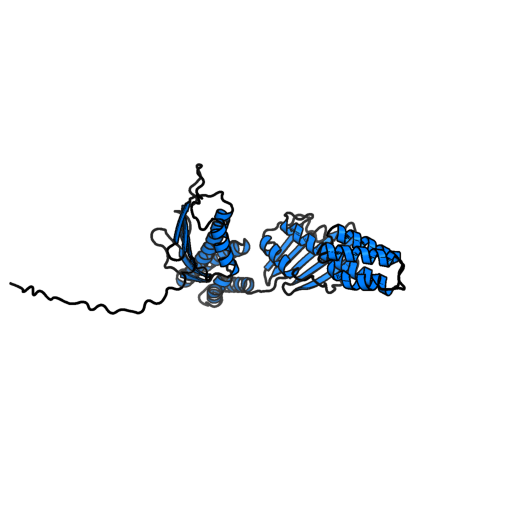M 3207 N N . GLY A 1 399 ? -25.423 15.653 7.500 1.00 68.06 399 GLY A N 1
ATOM 3208 C CA . GLY A 1 399 ? -23.994 15.604 7.164 1.00 68.06 399 GLY A CA 1
ATOM 3209 C C . GLY A 1 399 ? -23.519 14.244 6.651 1.00 68.06 399 GLY A C 1
ATOM 3210 O O . GLY A 1 399 ? -22.327 13.954 6.742 1.00 68.06 399 GLY A O 1
ATOM 3211 N N . GLY A 1 400 ? -24.448 13.394 6.207 1.00 51.06 400 GLY A N 1
ATOM 3212 C CA . GLY A 1 400 ? -24.169 12.064 5.680 1.00 51.06 400 GLY A CA 1
ATOM 3213 C C . GLY A 1 400 ? -23.983 12.025 4.171 1.00 51.06 400 GLY A C 1
ATOM 3214 O O . GLY A 1 400 ? -24.623 12.839 3.477 1.00 51.06 400 GLY A O 1
#

Foldseek 3Di:
DDDDDDDDDDDDDDDDDDPPDDDQFFKKKKKWWAQPPDVFRIWIKMATLQFKIWIWTHHPVDIDDIDIDGDDNVLSVLLVVLCVVCVVQVPDAFADDDDDDQQTKMKMWMDTDPDIHIYIYRGGPPVSVVVSVLSRQLANVQVSLLVVLVCCVPPNLVCNVVSLVVVVVCLLVVSHDPLVVCLVSLVVQLPDPVHDPVSNVSSVVSNQQSVFDKKKKKKWADDVVVQKIKIKIAMLVQWIWIFIDGPPDDTDIDTFHDDPCLSVVLVVLCVVCSVQRPADAADPPPPHHQAMKMWMDGRPDTHIHHDNAQPDPSSVVNVLLVQQSVVQVVLVVQCVVCVVVVDPCLLVSLVVLLVCVVVVSHNQNCVCLVVLVVQLPPPVHDPSSNVSSVVSNVSSVVVD

pLDDT: mean 86.56, std 15.05, range [34.69, 98.69]

Sequence (400 aa):
MRLARSLALCLLLAVPGPLLAGDASAGRLTFVKTFKGSVPEFTRIVVEENGQATYQGGRAEEPSEPDSFRLSVPVTSRLFSLAGALNYFRGVKLEYTRPVAHLGEKVVVYEKGAERTEVRYNYTQNPTADELQRWFERIGRGRFLIQQLEFRARYDRLGVLETLRQFEQDFNTGEIVELEQFVPILEQLAGDQRLMRLVQTRAQQLLGRIRRTSWRLQFEYGDLRSGWYAKVIVEEQGSARYEHRRFSDLPAERRLVLPAGTAARLGELLRQANYLRGQTMTGDADGKARGYRLIFEAGAEHNEAAFLQPPDAVLAEIVHLFRQLLEQEGFRTRLRAALEKESVTLQVVLQELEGAVFRNALADPREFVPVLEQIATNNQAHPLVRERAERLLARIRAGG

Secondary structure (DSSP, 8-state):
------------PPP------------EEEEEEE-TTSSSSEEEEEEETTSEEEEEEE-SSSBPPPEEEE--HHHHHHHHHHHHHTGGGTT------S------EEEEEEEETTEEEEEEES----HHHHHHHHHHHHHHHHHHHHHHHHHHHHH-TTTHHHHHHHHHHHHHHT----GGGGHHHHHHHHH-TTS-HHHHHHHHHHHHHHS----EEEEEEEETTTTEEEEEEEETTS-EEEEEEETTSPP--EE-PPPTTHHHHHHHHHHHTGGGTT---BS--SSS--EEEEEEEETTEEEEEEESS-SSHHHHHHHHHHHHHHHHHHHHHHHHHHHHTT-THHHHHHHHHHHHHHTT-SS-GGGGHHHHHHHHH-TTS-HHHHHHHHHHHHHHHHT-